Protein AF-0000000085156349 (afdb_homodimer)

Foldseek 3Di:
DCQLPPLPPLLVVCLVDPDPLSVLLLVQQLVVCLVPHLVPDDLVSSCVSSVHDSVVSCVSPVDSLSSLLSNVLNVLVVLLVQLVVQLVPAPANLSSQLSSQVSLVVCLVPVRSLVVCLVPPVVSCVSCLPSSVVVSLVVQLVSQLVSLCCRPPRDDDDPVRSVLSSVLSSVVSVVSSCCNNPVDDPQDPPDSVSSSVCCVPPSVCSNVDDD/DCQLPPLPPLLVVCLVDPDPLSVLLLVQQLVQCLVPHLVPDDLVSSCVSSVHDSVVSCVSPVDSLSSLLSNVLNVLVVLLVQLVVQLVPADANLSSQLSSQVSLVVCLVPVRSLVVCLPPPVVSCVSCLPRSVVVSLVVQLVSQLVVLCCRPPRDDDDPVRSVLSSVLSSVVSVVSSCCNNPVDDPQDPPDSVSSSVCCVPPSVCSNNDDD

InterPro domains:
  IPR001647 DNA-binding HTH domain, TetR-type [PF00440] (25-71)
  IPR001647 DNA-binding HTH domain, TetR-type [PS50977] (19-79)
  IPR009057 Homedomain-like superfamily [SSF46689] (20-82)
  IPR023772 DNA-binding HTH domain, TetR-type, conserved site [PS01081] (37-68)
  IPR040611 HTH-type transcriptional regulator AlkX, C-terminal, Actinobacteria [PF18556] (110-186)
  IPR050109 HTH-type, TetR-like transcriptional regulator [PTHR30055] (19-94)

Sequence (422 aa):
MRRLTEPDPVVLAQVDNPDEITARILAATLEQAELVGMRRTTMEDVARRSGVGRATLYRRFPTKAALVDAVVLAEARRYLEGDAQAWAQGATFEDRMVNSTVFSVTFMREHALLKKLLRTEPETILPSLTVDAGVILDYATEYTVGLLRRELYGTETTPAQERHLRTVAELHTRLTLSFIVTPHTSINLATIEDTRSYVRNYLMPMVVGPRMRRLTEPDPVVLAQVDNPDEITARILAATLEQAELVGMRRTTMEDVARRSGVGRATLYRRFPTKAALVDAVVLAEARRYLEGDAQAWAQGATFEDRMVNSTVFSVTFMREHALLKKLLRTEPETILPSLTVDAGVILDYATEYTVGLLRRELYGTETTPAQERHLRTVAELHTRLTLSFIVTPHTSINLATIEDTRSYVRNYLMPMVVGPR

Structure (mmCIF, N/CA/C/O backbone):
data_AF-0000000085156349-model_v1
#
loop_
_entity.id
_entity.type
_entity.pdbx_description
1 polymer 'HTH tetR-type domain-containing protein'
#
loop_
_atom_site.group_PDB
_atom_site.id
_atom_site.type_symbol
_atom_site.label_atom_id
_atom_site.label_alt_id
_atom_site.label_comp_id
_atom_site.label_asym_id
_atom_site.label_entity_id
_atom_site.label_seq_id
_atom_site.pdbx_PDB_ins_code
_atom_site.Cartn_x
_atom_site.Cartn_y
_atom_site.Cartn_z
_atom_site.occupancy
_atom_site.B_iso_or_equiv
_atom_site.auth_seq_id
_atom_site.auth_comp_id
_atom_site.auth_asym_id
_atom_site.auth_atom_id
_atom_site.pdbx_PDB_model_num
ATOM 1 N N . MET A 1 1 ? -17.594 -9.383 10.844 1 23.02 1 MET A N 1
ATOM 2 C CA . MET A 1 1 ? -17.125 -8.781 9.602 1 23.02 1 MET A CA 1
ATOM 3 C C . MET A 1 1 ? -15.68 -9.164 9.328 1 23.02 1 MET A C 1
ATOM 5 O O . MET A 1 1 ? -14.797 -8.922 10.164 1 23.02 1 MET A O 1
ATOM 9 N N . ARG A 1 2 ? -15.484 -10.148 8.484 1 27.91 2 ARG A N 1
ATOM 10 C CA . ARG A 1 2 ? -14.484 -11.211 8.516 1 27.91 2 ARG A CA 1
ATOM 11 C C . ARG A 1 2 ? -13.094 -10.672 8.219 1 27.91 2 ARG A C 1
ATOM 13 O O . ARG A 1 2 ? -12.883 -10.008 7.207 1 27.91 2 ARG A O 1
ATOM 20 N N . ARG A 1 3 ? -12.367 -10.148 9.062 1 33.97 3 ARG A N 1
ATOM 21 C CA . ARG A 1 3 ? -10.945 -9.859 9.227 1 33.97 3 ARG A CA 1
ATOM 22 C C . ARG A 1 3 ? -10.094 -10.781 8.352 1 33.97 3 ARG A C 1
ATOM 24 O O . ARG A 1 3 ? -10.445 -11.938 8.141 1 33.97 3 ARG A O 1
ATOM 31 N N . LEU A 1 4 ? -9.523 -10.359 7.312 1 40.25 4 LEU A N 1
ATOM 32 C CA . LEU A 1 4 ? -8.789 -11.453 6.695 1 40.25 4 LEU A CA 1
ATOM 33 C C . LEU A 1 4 ? -8.289 -12.43 7.754 1 40.25 4 LEU A C 1
ATOM 35 O O . LEU A 1 4 ? -7.434 -12.086 8.57 1 40.25 4 LEU A O 1
ATOM 39 N N . THR A 1 5 ? -8.969 -13.156 8.359 1 45.22 5 THR A N 1
ATOM 40 C CA . THR A 1 5 ? -8.656 -14.352 9.133 1 45.22 5 THR A CA 1
ATOM 41 C C . THR A 1 5 ? -7.469 -15.094 8.531 1 45.22 5 THR A C 1
ATOM 43 O O . THR A 1 5 ? -7.172 -14.938 7.344 1 45.22 5 THR A O 1
ATOM 46 N N . GLU A 1 6 ? -6.398 -15.414 9.328 1 55.97 6 GLU A N 1
ATOM 47 C CA . GLU A 1 6 ? -5.395 -16.391 8.93 1 55.97 6 GLU A CA 1
ATOM 48 C C . GLU A 1 6 ? -5.969 -17.406 7.938 1 55.97 6 GLU A C 1
ATOM 50 O O . GLU A 1 6 ? -6.992 -18.031 8.211 1 55.97 6 GLU A O 1
ATOM 55 N N . PRO A 1 7 ? -5.594 -16.906 6.613 1 59.62 7 PRO A N 1
ATOM 56 C CA . PRO A 1 7 ? -6.137 -17.969 5.754 1 59.62 7 PRO A CA 1
ATOM 57 C C . PRO A 1 7 ? -6.188 -19.328 6.445 1 59.62 7 PRO A C 1
ATOM 59 O O . PRO A 1 7 ? -5.332 -19.625 7.285 1 59.62 7 PRO A O 1
ATOM 62 N N . ASP A 1 8 ? -7.312 -19.781 6.367 1 67.12 8 ASP A N 1
ATOM 63 C CA . ASP A 1 8 ? -7.414 -21.156 6.867 1 67.12 8 ASP A CA 1
ATOM 64 C C . ASP A 1 8 ? -6.227 -22 6.41 1 67.12 8 ASP A C 1
ATOM 66 O O . ASP A 1 8 ? -5.875 -22 5.23 1 67.12 8 ASP A O 1
ATOM 70 N N . PRO A 1 9 ? -5.449 -22.391 7.367 1 72.5 9 PRO A N 1
ATOM 71 C CA . PRO A 1 9 ? -4.285 -23.203 7.004 1 72.5 9 PRO A CA 1
ATOM 72 C C . PRO A 1 9 ? -4.602 -24.266 5.941 1 72.5 9 PRO A C 1
ATOM 74 O O . PRO A 1 9 ? -3.74 -24.594 5.125 1 72.5 9 PRO A O 1
ATOM 77 N N . VAL A 1 10 ? -5.805 -24.734 5.977 1 70.62 10 VAL A N 1
ATOM 78 C CA . VAL A 1 10 ? -6.211 -25.75 4.996 1 70.62 10 VAL A CA 1
ATOM 79 C C . VAL A 1 10 ? -6.23 -25.125 3.602 1 70.62 10 VAL A C 1
ATOM 81 O O . VAL A 1 10 ? -5.738 -25.734 2.643 1 70.62 10 VAL A O 1
ATOM 84 N N . VAL A 1 11 ? -6.676 -23.906 3.521 1 74.25 11 VAL A N 1
ATOM 85 C CA . VAL A 1 11 ? -6.746 -23.188 2.248 1 74.25 11 VAL A CA 1
ATOM 86 C C . VAL A 1 11 ? -5.336 -22.906 1.743 1 74.25 11 VAL A C 1
ATOM 88 O O . VAL A 1 11 ? -5.043 -23.078 0.559 1 74.25 11 VAL A O 1
ATOM 91 N N . LEU A 1 12 ? -4.539 -22.578 2.674 1 76.69 12 LEU A N 1
ATOM 92 C CA . LEU A 1 12 ? -3.16 -22.266 2.309 1 76.69 12 LEU A CA 1
ATOM 93 C C . LEU A 1 12 ? -2.467 -23.5 1.723 1 76.69 12 LEU A C 1
ATOM 95 O O . LEU A 1 12 ? -1.73 -23.391 0.74 1 76.69 12 LEU A O 1
ATOM 99 N N . ALA A 1 13 ? -2.746 -24.609 2.303 1 77.5 13 ALA A N 1
ATOM 100 C CA . ALA A 1 13 ? -2.131 -25.844 1.829 1 77.5 13 ALA A CA 1
ATOM 101 C C . ALA A 1 13 ? -2.627 -26.203 0.432 1 77.5 13 ALA A C 1
ATOM 103 O O . ALA A 1 13 ? -1.862 -26.719 -0.395 1 77.5 13 ALA A O 1
ATOM 104 N N . GLN A 1 14 ? -3.889 -25.938 0.205 1 79.06 14 GLN A N 1
ATOM 105 C CA . GLN A 1 14 ? -4.5 -26.25 -1.082 1 79.06 14 GLN A CA 1
ATOM 106 C C . GLN A 1 14 ? -3.949 -25.344 -2.186 1 79.06 14 GLN A C 1
ATOM 108 O O . GLN A 1 14 ? -3.855 -25.766 -3.342 1 79.06 14 GLN A O 1
ATOM 113 N N . VAL A 1 15 ? -3.51 -24.172 -1.814 1 80.38 15 VAL A N 1
ATOM 114 C CA . VAL A 1 15 ? -3.047 -23.219 -2.807 1 80.38 15 VAL A CA 1
ATOM 115 C C . VAL A 1 15 ? -1.554 -23.406 -3.059 1 80.38 15 VAL A C 1
ATOM 117 O O . VAL A 1 15 ? -1.073 -23.188 -4.176 1 80.38 15 VAL A O 1
ATOM 120 N N . ASP A 1 16 ? -0.911 -23.812 -2.096 1 79 16 ASP A N 1
ATOM 121 C CA . ASP A 1 16 ? 0.53 -24.031 -2.207 1 79 16 ASP A CA 1
ATOM 122 C C . ASP A 1 16 ? 0.847 -25.172 -3.162 1 79 16 ASP A C 1
ATOM 124 O O . ASP A 1 16 ? 1.801 -25.094 -3.939 1 79 16 ASP A O 1
ATOM 128 N N . ASN A 1 17 ? 0.065 -26.188 -3.061 1 82.81 17 ASN A N 1
ATOM 129 C CA . ASN A 1 17 ? 0.193 -27.375 -3.914 1 82.81 17 ASN A CA 1
ATOM 130 C C . ASN A 1 17 ? -1.171 -27.906 -4.348 1 82.81 17 ASN A C 1
ATOM 132 O O . ASN A 1 17 ? -1.593 -28.969 -3.906 1 82.81 17 ASN A O 1
ATOM 136 N N . PRO A 1 18 ? -1.717 -27.141 -5.227 1 87.5 18 PRO A N 1
ATOM 137 C CA . PRO A 1 18 ? -3.084 -27.5 -5.594 1 87.5 18 PRO A CA 1
ATOM 138 C C . PRO A 1 18 ? -3.148 -28.812 -6.391 1 87.5 18 PRO A C 1
ATOM 140 O O . PRO A 1 18 ? -2.369 -29 -7.324 1 87.5 18 PRO A O 1
ATOM 143 N N . ASP A 1 19 ? -4.078 -29.703 -5.863 1 91.12 19 ASP A N 1
ATOM 144 C CA . ASP A 1 19 ? -4.375 -30.859 -6.711 1 91.12 19 ASP A CA 1
ATOM 145 C C . ASP A 1 19 ? -5.215 -30.438 -7.914 1 91.12 19 ASP A C 1
ATOM 147 O O . ASP A 1 19 ? -5.496 -29.266 -8.109 1 91.12 19 ASP A O 1
ATOM 151 N N . GLU A 1 20 ? -5.527 -31.391 -8.688 1 93.31 20 GLU A N 1
ATOM 152 C CA . GLU A 1 20 ? -6.223 -31.109 -9.945 1 93.31 20 GLU A CA 1
ATOM 153 C C . GLU A 1 20 ? -7.586 -30.469 -9.695 1 93.31 20 GLU A C 1
ATOM 155 O O . GLU A 1 20 ? -7.977 -29.531 -10.391 1 93.31 20 GLU A O 1
ATOM 160 N N . ILE A 1 21 ? -8.273 -30.906 -8.711 1 94.25 21 ILE A N 1
ATOM 161 C CA . ILE A 1 21 ? -9.609 -30.406 -8.398 1 94.25 21 ILE A CA 1
ATOM 162 C C . ILE A 1 21 ? -9.523 -28.969 -7.91 1 94.25 21 ILE A C 1
ATOM 164 O O . ILE A 1 21 ? -10.281 -28.109 -8.359 1 94.25 21 ILE A O 1
ATOM 168 N N . THR A 1 22 ? -8.633 -28.734 -7.012 1 94.56 22 THR A N 1
ATOM 169 C CA . THR A 1 22 ? -8.422 -27.391 -6.496 1 94.56 22 THR A CA 1
ATOM 170 C C . THR A 1 22 ? -8.062 -26.438 -7.629 1 94.56 22 THR A C 1
ATOM 172 O O . THR A 1 22 ? -8.594 -25.328 -7.707 1 94.56 22 THR A O 1
ATOM 175 N N . ALA A 1 23 ? -7.207 -26.906 -8.469 1 95.06 23 ALA A N 1
ATOM 176 C CA . ALA A 1 23 ? -6.793 -26.078 -9.594 1 95.06 23 ALA A CA 1
ATOM 177 C C . ALA A 1 23 ? -7.977 -25.734 -10.5 1 95.06 23 ALA A C 1
ATOM 179 O O . ALA A 1 23 ? -8.109 -24.609 -10.961 1 95.06 23 ALA A O 1
ATOM 180 N N . ARG A 1 24 ? -8.781 -26.672 -10.695 1 95.69 24 ARG A N 1
ATOM 181 C CA . ARG A 1 24 ? -9.961 -26.469 -11.531 1 95.69 24 ARG A CA 1
ATOM 182 C C . ARG A 1 24 ? -10.922 -25.469 -10.891 1 95.69 24 ARG A C 1
ATOM 184 O O . ARG A 1 24 ? -11.492 -24.625 -11.578 1 95.69 24 ARG A O 1
ATOM 191 N N . ILE A 1 25 ? -11.094 -25.625 -9.609 1 96.88 25 ILE A N 1
ATOM 192 C CA . ILE A 1 25 ? -11.984 -24.734 -8.883 1 96.88 25 ILE A CA 1
ATOM 193 C C . ILE A 1 25 ? -11.453 -23.297 -8.961 1 96.88 25 ILE A C 1
ATOM 195 O O . ILE A 1 25 ? -12.203 -22.375 -9.266 1 96.88 25 ILE A O 1
ATOM 199 N N . LEU A 1 26 ? -10.211 -23.172 -8.711 1 96.19 26 LEU A N 1
ATOM 200 C CA . LEU A 1 26 ? -9.602 -21.859 -8.727 1 96.19 26 LEU A CA 1
ATOM 201 C C . LEU A 1 26 ? -9.672 -21.234 -10.117 1 96.19 26 LEU A C 1
ATOM 203 O O . LEU A 1 26 ? -9.977 -20.047 -10.266 1 96.19 26 LEU A O 1
ATOM 207 N N . ALA A 1 27 ? -9.406 -22.047 -11.148 1 96.25 27 ALA A N 1
ATOM 208 C CA . ALA A 1 27 ? -9.477 -21.562 -12.523 1 96.25 27 ALA A CA 1
ATOM 209 C C . ALA A 1 27 ? -10.898 -21.156 -12.891 1 96.25 27 ALA A C 1
ATOM 211 O O . ALA A 1 27 ? -11.109 -20.094 -13.5 1 96.25 27 ALA A O 1
ATOM 212 N N . ALA A 1 28 ? -11.844 -21.938 -12.469 1 97.56 28 ALA A N 1
ATOM 213 C CA . ALA A 1 28 ? -13.25 -21.625 -12.727 1 97.56 28 ALA A CA 1
ATOM 214 C C . ALA A 1 28 ? -13.672 -20.344 -12.008 1 97.56 28 ALA A C 1
ATOM 216 O O . ALA A 1 28 ? -14.438 -19.547 -12.547 1 97.56 28 ALA A O 1
ATOM 217 N N . THR A 1 29 ? -13.227 -20.266 -10.789 1 96.88 29 THR A N 1
ATOM 218 C CA . THR A 1 29 ? -13.547 -19.062 -10.023 1 96.88 29 THR A CA 1
ATOM 219 C C . THR A 1 29 ? -12.984 -17.828 -10.703 1 96.88 29 THR A C 1
ATOM 221 O O . THR A 1 29 ? -13.68 -16.812 -10.828 1 96.88 29 THR A O 1
ATOM 224 N N . LEU A 1 30 ? -11.766 -17.922 -11.117 1 95.5 30 LEU A N 1
ATOM 225 C CA . LEU A 1 30 ? -11.109 -16.812 -11.797 1 95.5 30 LEU A CA 1
ATOM 226 C C . LEU A 1 30 ? -11.883 -16.406 -13.055 1 95.5 30 LEU A C 1
ATOM 228 O O . LEU A 1 30 ? -12.172 -15.227 -13.266 1 95.5 30 LEU A O 1
ATOM 232 N N . GLU A 1 31 ? -12.25 -17.359 -13.82 1 95.5 31 GLU A N 1
ATOM 233 C CA . GLU A 1 31 ? -12.984 -17.125 -15.062 1 95.5 31 GLU A CA 1
ATOM 234 C C . GLU A 1 31 ? -14.336 -16.484 -14.781 1 95.5 31 GLU A C 1
ATOM 236 O O . GLU A 1 31 ? -14.727 -15.523 -15.453 1 95.5 31 GLU A O 1
ATOM 241 N N . GLN A 1 32 ? -15.023 -17.031 -13.805 1 96.12 32 GLN A N 1
ATOM 242 C CA . GLN A 1 32 ? -16.328 -16.5 -13.438 1 96.12 32 GLN A CA 1
ATOM 243 C C . GLN A 1 32 ? -16.219 -15.07 -12.914 1 96.12 32 GLN A C 1
ATOM 245 O O . GLN A 1 32 ? -17.016 -14.211 -13.289 1 96.12 32 GLN A O 1
ATOM 250 N N . ALA A 1 33 ? -15.242 -14.852 -12.102 1 95.62 33 ALA A N 1
ATOM 251 C CA . ALA A 1 33 ? -15.047 -13.531 -11.5 1 95.62 33 ALA A CA 1
ATOM 252 C C . ALA A 1 33 ? -14.641 -12.508 -12.555 1 95.62 33 ALA A C 1
ATOM 254 O O . ALA A 1 33 ? -14.977 -11.328 -12.438 1 95.62 33 ALA A O 1
ATOM 255 N N . GLU A 1 34 ? -13.906 -12.93 -13.516 1 93.94 34 GLU A N 1
ATOM 256 C CA . GLU A 1 34 ? -13.539 -12.031 -14.602 1 93.94 34 GLU A CA 1
ATOM 257 C C . GLU A 1 34 ? -14.766 -11.578 -15.383 1 93.94 34 GLU A C 1
ATOM 259 O O . GLU A 1 34 ? -14.82 -10.438 -15.852 1 93.94 34 GLU A O 1
ATOM 264 N N . LEU A 1 35 ? -15.734 -12.43 -15.453 1 92.88 35 LEU A N 1
ATOM 265 C CA . LEU A 1 35 ? -16.938 -12.148 -16.219 1 92.88 35 LEU A CA 1
ATOM 266 C C . LEU A 1 35 ? -17.875 -11.234 -15.438 1 92.88 35 LEU A C 1
ATOM 268 O O . LEU A 1 35 ? -18.359 -10.227 -15.969 1 92.88 35 LEU A O 1
ATOM 272 N N . VAL A 1 36 ? -18.047 -11.562 -14.133 1 94.38 36 VAL A N 1
ATOM 273 C CA . VAL A 1 36 ? -19.156 -10.891 -13.461 1 94.38 36 VAL A CA 1
ATOM 274 C C . VAL A 1 36 ? -18.656 -10.227 -12.18 1 94.38 36 VAL A C 1
ATOM 276 O O . VAL A 1 36 ? -19.406 -9.508 -11.516 1 94.38 36 VAL A O 1
ATOM 279 N N . GLY A 1 37 ? -17.422 -10.391 -11.867 1 94.06 37 GLY A N 1
ATOM 280 C CA . GLY A 1 37 ? -16.906 -9.922 -10.586 1 94.06 37 GLY A CA 1
ATOM 281 C C . GLY A 1 37 ? -17 -10.969 -9.492 1 94.06 37 GLY A C 1
ATOM 282 O O . GLY A 1 37 ? -17.656 -12 -9.664 1 94.06 37 GLY A O 1
ATOM 283 N N . MET A 1 38 ? -16.312 -10.781 -8.414 1 94.19 38 MET A N 1
ATOM 284 C CA . MET A 1 38 ? -16.328 -11.727 -7.301 1 94.19 38 MET A CA 1
ATOM 285 C C . MET A 1 38 ? -17.625 -11.625 -6.516 1 94.19 38 MET A C 1
ATOM 287 O O . MET A 1 38 ? -18.156 -12.641 -6.051 1 94.19 38 MET A O 1
ATOM 291 N N . ARG A 1 39 ? -18.141 -10.461 -6.371 1 92.69 39 ARG A N 1
ATOM 292 C CA . ARG A 1 39 ? -19.359 -10.242 -5.598 1 92.69 39 ARG A CA 1
ATOM 293 C C . ARG A 1 39 ? -20.531 -11.039 -6.176 1 92.69 39 ARG A C 1
ATOM 295 O O . ARG A 1 39 ? -21.297 -11.656 -5.434 1 92.69 39 ARG A O 1
ATOM 302 N N . ARG A 1 40 ? -20.656 -11.078 -7.406 1 94.75 40 ARG A N 1
ATOM 303 C CA . ARG A 1 40 ? -21.781 -11.719 -8.078 1 94.75 40 ARG A CA 1
ATOM 304 C C . ARG A 1 40 ? -21.5 -13.195 -8.336 1 94.75 40 ARG A C 1
ATOM 306 O O . ARG A 1 40 ? -22.391 -13.945 -8.734 1 94.75 40 ARG A O 1
ATOM 313 N N . THR A 1 41 ? -20.297 -13.539 -8.195 1 96.31 41 THR A N 1
ATOM 314 C CA . THR A 1 41 ? -19.938 -14.945 -8.336 1 96.31 41 THR A CA 1
ATOM 315 C C . THR A 1 41 ? -20.453 -15.758 -7.152 1 96.31 41 THR A C 1
ATOM 317 O O . THR A 1 41 ? -20.188 -15.414 -5.996 1 96.31 41 THR A O 1
ATOM 320 N N . THR A 1 42 ? -21.234 -16.781 -7.43 1 96.06 42 THR A N 1
ATOM 321 C CA . THR A 1 42 ? -21.766 -17.641 -6.367 1 96.06 42 THR A CA 1
ATOM 322 C C . THR A 1 42 ? -21.016 -18.969 -6.328 1 96.06 42 THR A C 1
ATOM 324 O O . THR A 1 42 ? -20.359 -19.344 -7.305 1 96.06 42 THR A O 1
ATOM 327 N N . MET A 1 43 ? -21.188 -19.625 -5.18 1 96.88 43 MET A N 1
ATOM 328 C CA . MET A 1 43 ? -20.609 -20.969 -5.059 1 96.88 43 MET A CA 1
ATOM 329 C C . MET A 1 43 ? -21.219 -21.922 -6.078 1 96.88 43 MET A C 1
ATOM 331 O O . MET A 1 43 ? -20.531 -22.797 -6.605 1 96.88 43 MET A O 1
ATOM 335 N N . GLU A 1 44 ? -22.391 -21.656 -6.41 1 96.56 44 GLU A N 1
ATOM 336 C CA . GLU A 1 44 ? -23.078 -22.469 -7.406 1 96.56 44 GLU A CA 1
ATOM 337 C C . GLU A 1 44 ? -22.484 -22.25 -8.797 1 96.56 44 GLU A C 1
ATOM 339 O O . GLU A 1 44 ? -22.312 -23.203 -9.555 1 96.56 44 GLU A O 1
ATOM 344 N N . ASP A 1 45 ? -22.219 -21.031 -9.133 1 97.31 45 ASP A N 1
ATOM 345 C CA . ASP A 1 45 ? -21.578 -20.719 -10.406 1 97.31 45 ASP A CA 1
ATOM 346 C C . ASP A 1 45 ? -20.25 -21.453 -10.547 1 97.31 45 ASP A C 1
ATOM 348 O O . ASP A 1 45 ? -19.953 -22.016 -11.602 1 97.31 45 ASP A O 1
ATOM 352 N N . VAL A 1 46 ? -19.484 -21.422 -9.453 1 97.75 46 VAL A N 1
ATOM 353 C CA . VAL A 1 46 ? -18.156 -22.016 -9.453 1 97.75 46 VAL A CA 1
ATOM 354 C C . VAL A 1 46 ? -18.266 -23.531 -9.57 1 97.75 46 VAL A C 1
ATOM 356 O O . VAL A 1 46 ? -17.5 -24.156 -10.32 1 97.75 46 VAL A O 1
ATOM 359 N N . ALA A 1 47 ? -19.172 -24.094 -8.828 1 97.56 47 ALA A N 1
ATOM 360 C CA . ALA A 1 47 ? -19.391 -25.547 -8.914 1 97.56 47 ALA A CA 1
ATOM 361 C C . ALA A 1 47 ? -19.734 -25.953 -10.336 1 97.56 47 ALA A C 1
ATOM 363 O O . ALA A 1 47 ? -19.141 -26.891 -10.883 1 97.56 47 ALA A O 1
ATOM 364 N N . ARG A 1 48 ? -20.609 -25.25 -10.945 1 97.06 48 ARG A N 1
ATOM 365 C CA . ARG A 1 48 ? -21.062 -25.531 -12.305 1 97.06 48 ARG A CA 1
ATOM 366 C C . ARG A 1 48 ? -19.906 -25.391 -13.297 1 97.06 48 ARG A C 1
ATOM 368 O O . ARG A 1 48 ? -19.656 -26.297 -14.094 1 97.06 48 ARG A O 1
ATOM 375 N N . ARG A 1 49 ? -19.172 -24.422 -13.234 1 96.75 49 ARG A N 1
ATOM 376 C CA . ARG A 1 49 ? -18.125 -24.109 -14.195 1 96.75 49 ARG A CA 1
ATOM 377 C C . ARG A 1 49 ? -16.922 -25.047 -14.031 1 96.75 49 ARG A C 1
ATOM 379 O O . ARG A 1 49 ? -16.266 -25.391 -15 1 96.75 49 ARG A O 1
ATOM 386 N N . SER A 1 50 ? -16.703 -25.375 -12.781 1 97.25 50 SER A N 1
ATOM 387 C CA . SER A 1 50 ? -15.539 -26.219 -12.492 1 97.25 50 SER A CA 1
ATOM 388 C C . SER A 1 50 ? -15.867 -27.688 -12.734 1 97.25 50 SER A C 1
ATOM 390 O O . SER A 1 50 ? -14.961 -28.531 -12.781 1 97.25 50 SER A O 1
ATOM 392 N N . GLY A 1 51 ? -17.125 -27.969 -12.75 1 96.94 51 GLY A N 1
ATOM 393 C CA . GLY A 1 51 ? -17.547 -29.359 -12.914 1 96.94 51 GLY A CA 1
ATOM 394 C C . GLY A 1 51 ? -17.406 -30.172 -11.648 1 96.94 51 GLY A C 1
ATOM 395 O O . GLY A 1 51 ? -17.344 -31.406 -11.703 1 96.94 51 GLY A O 1
ATOM 396 N N . VAL A 1 52 ? -17.266 -29.484 -10.594 1 95.62 52 VAL A N 1
ATOM 397 C CA . VAL A 1 52 ? -17.125 -30.156 -9.305 1 95.62 52 VAL A CA 1
ATOM 398 C C . VAL A 1 52 ? -18.438 -30.078 -8.539 1 95.62 52 VAL A C 1
ATOM 400 O O . VAL A 1 52 ? -19.203 -29.109 -8.68 1 95.62 52 VAL A O 1
ATOM 403 N N . GLY A 1 53 ? -18.781 -31.125 -7.805 1 95.5 53 GLY A N 1
ATOM 404 C CA . GLY A 1 53 ? -19.984 -31.094 -6.984 1 95.5 53 GLY A CA 1
ATOM 405 C C . GLY A 1 53 ? -19.922 -30.062 -5.883 1 95.5 53 GLY A C 1
ATOM 406 O O . GLY A 1 53 ? -18.844 -29.688 -5.426 1 95.5 53 GLY A O 1
ATOM 407 N N . ARG A 1 54 ? -21.141 -29.641 -5.527 1 94.69 54 ARG A N 1
ATOM 408 C CA . ARG A 1 54 ? -21.266 -28.625 -4.477 1 94.69 54 ARG A CA 1
ATOM 409 C C . ARG A 1 54 ? -20.625 -29.109 -3.18 1 94.69 54 ARG A C 1
ATOM 411 O O . ARG A 1 54 ? -19.922 -28.344 -2.514 1 94.69 54 ARG A O 1
ATOM 418 N N . ALA A 1 55 ? -20.797 -30.281 -2.857 1 95.56 55 ALA A N 1
ATOM 419 C CA . ALA A 1 55 ? -20.266 -30.828 -1.614 1 95.56 55 ALA A CA 1
ATOM 420 C C . ALA A 1 55 ? -18.734 -30.766 -1.607 1 95.56 55 ALA A C 1
ATOM 422 O O . ALA A 1 55 ? -18.125 -30.406 -0.604 1 95.56 55 ALA A O 1
ATOM 423 N N . THR A 1 56 ? -18.188 -31.141 -2.695 1 94.56 56 THR A N 1
ATOM 424 C CA . THR A 1 56 ? -16.734 -31.125 -2.84 1 94.56 56 THR A CA 1
ATOM 425 C C . THR A 1 56 ? -16.203 -29.688 -2.748 1 94.56 56 THR A C 1
ATOM 427 O O . THR A 1 56 ? -15.195 -29.438 -2.07 1 94.56 56 THR A O 1
ATOM 430 N N . LEU A 1 57 ? -16.828 -28.75 -3.396 1 96.31 57 LEU A N 1
ATOM 431 C CA . LEU A 1 57 ? -16.422 -27.344 -3.371 1 96.31 57 LEU A CA 1
ATOM 432 C C . LEU A 1 57 ? -16.438 -26.812 -1.944 1 96.31 57 LEU A C 1
ATOM 434 O O . LEU A 1 57 ? -15.453 -26.203 -1.5 1 96.31 57 LEU A O 1
ATOM 438 N N . TYR A 1 58 ? -17.469 -27.156 -1.174 1 94.94 58 TYR A N 1
ATOM 439 C CA . TYR A 1 58 ? -17.625 -26.609 0.172 1 94.94 58 TYR A CA 1
ATOM 440 C C . TYR A 1 58 ? -16.672 -27.297 1.146 1 94.94 58 TYR A C 1
ATOM 442 O O . TYR A 1 58 ? -16.281 -26.703 2.156 1 94.94 58 TYR A O 1
ATOM 450 N N . ARG A 1 59 ? -16.359 -28.5 0.805 1 92.56 59 ARG A N 1
ATOM 451 C CA . ARG A 1 59 ? -15.359 -29.188 1.622 1 92.56 59 ARG A CA 1
ATOM 452 C C . ARG A 1 59 ? -14 -28.5 1.507 1 92.56 59 ARG A C 1
ATOM 454 O O . ARG A 1 59 ? -13.281 -28.375 2.5 1 92.56 59 ARG A O 1
ATOM 461 N N . ARG A 1 60 ? -13.664 -28.062 0.35 1 92 60 ARG A N 1
ATOM 462 C CA . ARG A 1 60 ? -12.367 -27.438 0.105 1 92 60 ARG A CA 1
ATOM 463 C C . ARG A 1 60 ? -12.391 -25.969 0.477 1 92 60 ARG A C 1
ATOM 465 O O . ARG A 1 60 ? -11.422 -25.438 1.039 1 92 60 ARG A O 1
ATOM 472 N N . PHE A 1 61 ? -13.5 -25.344 0.097 1 93.69 61 PHE A N 1
ATOM 473 C CA . PHE A 1 61 ? -13.695 -23.922 0.378 1 93.69 61 PHE A CA 1
ATOM 474 C C . PHE A 1 61 ? -15.039 -23.688 1.048 1 93.69 61 PHE A C 1
ATOM 476 O O . PHE A 1 61 ? -16.031 -23.359 0.379 1 93.69 61 PHE A O 1
ATOM 483 N N . PRO A 1 62 ? -15.023 -23.703 2.371 1 92.06 62 PRO A N 1
ATOM 484 C CA . PRO A 1 62 ? -16.281 -23.734 3.123 1 92.06 62 PRO A CA 1
ATOM 485 C C . PRO A 1 62 ? -17.094 -22.453 2.99 1 92.06 62 PRO A C 1
ATOM 487 O O . PRO A 1 62 ? -18.297 -22.453 3.215 1 92.06 62 PRO A O 1
ATOM 490 N N . THR A 1 63 ? -16.406 -21.375 2.66 1 90.5 63 THR A N 1
ATOM 491 C CA . THR A 1 63 ? -17.094 -20.094 2.514 1 90.5 63 THR A CA 1
ATOM 492 C C . THR A 1 63 ? -16.625 -19.359 1.26 1 90.5 63 THR A C 1
ATOM 494 O O . THR A 1 63 ? -15.555 -19.656 0.731 1 90.5 63 THR A O 1
ATOM 497 N N . LYS A 1 64 ? -17.406 -18.438 0.851 1 89.88 64 LYS A N 1
ATOM 498 C CA . LYS A 1 64 ? -17.016 -17.578 -0.265 1 89.88 64 LYS A CA 1
ATOM 499 C C . LYS A 1 64 ? -15.727 -16.812 0.054 1 89.88 64 LYS A C 1
ATOM 501 O O . LYS A 1 64 ? -14.867 -16.641 -0.815 1 89.88 64 LYS A O 1
ATOM 506 N N . ALA A 1 65 ? -15.664 -16.391 1.263 1 85.75 65 ALA A N 1
ATOM 507 C CA . ALA A 1 65 ? -14.477 -15.656 1.691 1 85.75 65 ALA A CA 1
ATOM 508 C C . ALA A 1 65 ? -13.219 -16.516 1.56 1 85.75 65 ALA A C 1
ATOM 510 O O . ALA A 1 65 ? -12.18 -16.031 1.109 1 85.75 65 ALA A O 1
ATOM 511 N N . ALA A 1 66 ? -13.312 -17.688 1.913 1 88.19 66 ALA A N 1
ATOM 512 C CA . ALA A 1 66 ? -12.195 -18.609 1.785 1 88.19 66 ALA A CA 1
ATOM 513 C C . ALA A 1 66 ? -11.805 -18.812 0.322 1 88.19 66 ALA A C 1
ATOM 515 O O . ALA A 1 66 ? -10.617 -18.906 -0.004 1 88.19 66 ALA A O 1
ATOM 516 N N . LEU A 1 67 ? -12.828 -18.875 -0.455 1 91.44 67 LEU A N 1
ATOM 517 C CA . LEU A 1 67 ? -12.586 -19.031 -1.886 1 91.44 67 LEU A CA 1
ATOM 518 C C . LEU A 1 67 ? -11.898 -17.797 -2.455 1 91.44 67 LEU A C 1
ATOM 520 O O . LEU A 1 67 ? -10.961 -17.906 -3.242 1 91.44 67 LEU A O 1
ATOM 524 N N . VAL A 1 68 ? -12.312 -16.656 -2.086 1 88.44 68 VAL A N 1
ATOM 525 C CA . VAL A 1 68 ? -11.711 -15.398 -2.533 1 88.44 68 VAL A CA 1
ATOM 526 C C . VAL A 1 68 ? -10.242 -15.352 -2.115 1 88.44 68 VAL A C 1
ATOM 528 O O . VAL A 1 68 ? -9.367 -15.062 -2.932 1 88.44 68 VAL A O 1
ATOM 531 N N . ASP A 1 69 ? -10.016 -15.664 -0.897 1 86.75 69 ASP A N 1
ATOM 532 C CA . ASP A 1 69 ? -8.648 -15.68 -0.39 1 86.75 69 ASP A CA 1
ATOM 533 C C . ASP A 1 69 ? -7.777 -16.656 -1.182 1 86.75 69 ASP A C 1
ATOM 535 O O . ASP A 1 69 ? -6.625 -16.344 -1.493 1 86.75 69 ASP A O 1
ATOM 539 N N . ALA A 1 70 ? -8.352 -17.734 -1.477 1 90.44 70 ALA A N 1
ATOM 540 C CA . ALA A 1 70 ? -7.613 -18.75 -2.217 1 90.44 70 ALA A CA 1
ATOM 541 C C . ALA A 1 70 ? -7.262 -18.266 -3.619 1 90.44 70 ALA A C 1
ATOM 543 O O . ALA A 1 70 ? -6.156 -18.516 -4.109 1 90.44 70 ALA A O 1
ATOM 544 N N . VAL A 1 71 ? -8.172 -17.641 -4.254 1 92.25 71 VAL A N 1
ATOM 545 C CA . VAL A 1 71 ? -7.922 -17.109 -5.59 1 92.25 71 VAL A CA 1
ATOM 546 C C . VAL A 1 71 ? -6.82 -16.062 -5.531 1 92.25 71 VAL A C 1
ATOM 548 O O . VAL A 1 71 ? -5.918 -16.047 -6.371 1 92.25 71 VAL A O 1
ATOM 551 N N . VAL A 1 72 ? -6.891 -15.219 -4.562 1 90.75 72 VAL A N 1
ATOM 552 C CA . VAL A 1 72 ? -5.887 -14.172 -4.395 1 90.75 72 VAL A CA 1
ATOM 553 C C . VAL A 1 72 ? -4.512 -14.805 -4.184 1 90.75 72 VAL A C 1
ATOM 555 O O . VAL A 1 72 ? -3.535 -14.414 -4.824 1 90.75 72 VAL A O 1
ATOM 558 N N . LEU A 1 73 ? -4.449 -15.781 -3.334 1 89.88 73 LEU A N 1
ATOM 559 C CA . LEU A 1 73 ? -3.189 -16.453 -3.047 1 89.88 73 LEU A CA 1
ATOM 560 C C . LEU A 1 73 ? -2.662 -17.172 -4.281 1 89.88 73 LEU A C 1
ATOM 562 O O . LEU A 1 73 ? -1.46 -17.156 -4.555 1 89.88 73 LEU A O 1
ATOM 566 N N . ALA A 1 74 ? -3.553 -17.797 -4.957 1 91.88 74 ALA A N 1
ATOM 567 C CA . ALA A 1 74 ? -3.154 -18.5 -6.176 1 91.88 74 ALA A CA 1
ATOM 568 C C . ALA A 1 74 ? -2.598 -17.531 -7.211 1 91.88 74 ALA A C 1
ATOM 570 O O . ALA A 1 74 ? -1.601 -17.828 -7.875 1 91.88 74 ALA A O 1
ATOM 571 N N . GLU A 1 75 ? -3.248 -16.406 -7.348 1 92.31 75 GLU A N 1
ATOM 572 C CA . GLU A 1 75 ? -2.777 -15.398 -8.297 1 92.31 75 GLU A CA 1
ATOM 573 C C . GLU A 1 75 ? -1.452 -14.789 -7.84 1 92.31 75 GLU A C 1
ATOM 575 O O . GLU A 1 75 ? -0.595 -14.469 -8.664 1 92.31 75 GLU A O 1
ATOM 580 N N . ALA A 1 76 ? -1.272 -14.602 -6.566 1 91.88 76 ALA A N 1
ATOM 581 C CA . ALA A 1 76 ? 0.007 -14.148 -6.031 1 91.88 76 ALA A CA 1
ATOM 582 C C . ALA A 1 76 ? 1.125 -15.125 -6.363 1 91.88 76 ALA A C 1
ATOM 584 O O . ALA A 1 76 ? 2.221 -14.719 -6.762 1 91.88 76 ALA A O 1
ATOM 585 N N . ARG A 1 77 ? 0.835 -16.375 -6.234 1 91.06 77 ARG A N 1
ATOM 586 C CA . ARG A 1 77 ? 1.814 -17.406 -6.57 1 91.06 77 ARG A CA 1
ATOM 587 C C . ARG A 1 77 ? 2.16 -17.359 -8.055 1 91.06 77 ARG A C 1
ATOM 589 O O . ARG A 1 77 ? 3.332 -17.438 -8.43 1 91.06 77 ARG A O 1
ATOM 596 N N . ARG A 1 78 ? 1.145 -17.297 -8.805 1 92 78 ARG A N 1
ATOM 597 C CA . ARG A 1 78 ? 1.361 -17.203 -10.242 1 92 78 ARG A CA 1
ATOM 598 C C . ARG A 1 78 ? 2.232 -15.992 -10.586 1 92 78 ARG A C 1
ATOM 600 O O . ARG A 1 78 ? 3.127 -16.094 -11.43 1 92 78 ARG A O 1
ATOM 607 N N . TYR A 1 79 ? 1.982 -14.883 -10 1 94.75 79 TYR A N 1
ATOM 608 C CA . TYR A 1 79 ? 2.785 -13.68 -10.18 1 94.75 79 TYR A CA 1
ATOM 609 C C . TYR A 1 79 ? 4.242 -13.938 -9.828 1 94.75 79 TYR A C 1
ATOM 611 O O . TYR A 1 79 ? 5.148 -13.602 -10.594 1 94.75 79 TYR A O 1
ATOM 619 N N . LEU A 1 80 ? 4.469 -14.531 -8.664 1 94.25 80 LEU A N 1
ATOM 620 C CA . LEU A 1 80 ? 5.828 -14.75 -8.188 1 94.25 80 LEU A CA 1
ATOM 621 C C . LEU A 1 80 ? 6.574 -15.727 -9.102 1 94.25 80 LEU A C 1
ATOM 623 O O . LEU A 1 80 ? 7.766 -15.547 -9.359 1 94.25 80 LEU A O 1
ATOM 627 N N . GLU A 1 81 ? 5.895 -16.719 -9.578 1 93.5 81 GLU A N 1
ATOM 628 C CA . GLU A 1 81 ? 6.5 -17.672 -10.508 1 93.5 81 GLU A CA 1
ATOM 629 C C . GLU A 1 81 ? 6.891 -17 -11.812 1 93.5 81 GLU A C 1
ATOM 631 O O . GLU A 1 81 ? 7.973 -17.234 -12.352 1 93.5 81 GLU A O 1
ATOM 636 N N . GLY A 1 82 ? 6.012 -16.172 -12.336 1 95.38 82 GLY A N 1
ATOM 637 C CA . GLY A 1 82 ? 6.336 -15.398 -13.523 1 95.38 82 GLY A CA 1
ATOM 638 C C . GLY A 1 82 ? 7.496 -14.445 -13.32 1 95.38 82 GLY A C 1
ATOM 639 O O . GLY A 1 82 ? 8.344 -14.289 -14.211 1 95.38 82 GLY A O 1
ATOM 640 N N . ASP A 1 83 ? 7.469 -13.82 -12.18 1 96.06 83 ASP A N 1
ATOM 641 C CA . ASP A 1 83 ? 8.547 -12.906 -11.844 1 96.06 83 ASP A CA 1
ATOM 642 C C . ASP A 1 83 ? 9.891 -13.633 -11.789 1 96.06 83 ASP A C 1
ATOM 644 O O . ASP A 1 83 ? 10.906 -13.117 -12.266 1 96.06 83 ASP A O 1
ATOM 648 N N . ALA A 1 84 ? 9.859 -14.82 -11.211 1 94.69 84 ALA A N 1
ATOM 649 C CA . ALA A 1 84 ? 11.078 -15.633 -11.133 1 94.69 84 ALA A CA 1
ATOM 650 C C . ALA A 1 84 ? 11.578 -15.992 -12.531 1 94.69 84 ALA A C 1
ATOM 652 O O . ALA A 1 84 ? 12.789 -15.992 -12.773 1 94.69 84 ALA A O 1
ATOM 653 N N . GLN A 1 85 ? 10.703 -16.297 -13.398 1 96.56 85 GLN A N 1
ATOM 654 C CA . GLN A 1 85 ? 11.078 -16.625 -14.773 1 96.56 85 GLN A CA 1
ATOM 655 C C . GLN A 1 85 ? 11.703 -15.422 -15.469 1 96.56 85 GLN A C 1
ATOM 657 O O . GLN A 1 85 ? 12.703 -15.555 -16.172 1 96.56 85 GLN A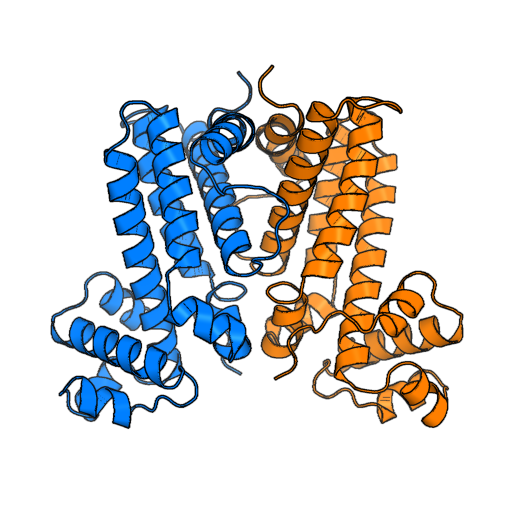 O 1
ATOM 662 N N . ALA A 1 86 ? 11.094 -14.281 -15.25 1 96.94 86 ALA A N 1
ATOM 663 C CA . ALA A 1 86 ? 11.641 -13.055 -15.82 1 96.94 86 ALA A CA 1
ATOM 664 C C . ALA A 1 86 ? 13.031 -12.758 -15.266 1 96.94 86 ALA A C 1
ATOM 666 O O . ALA A 1 86 ? 13.945 -12.406 -16.016 1 96.94 86 ALA A O 1
ATOM 667 N N . TRP A 1 87 ? 13.172 -12.938 -14.016 1 96.12 87 TRP A N 1
ATOM 668 C CA . TRP A 1 87 ? 14.438 -12.742 -13.305 1 96.12 87 TRP A CA 1
ATOM 669 C C . TRP A 1 87 ? 15.531 -13.617 -13.898 1 96.12 87 TRP A C 1
ATOM 671 O O . TRP A 1 87 ? 16.641 -13.148 -14.156 1 96.12 87 TRP A O 1
ATOM 681 N N . ALA A 1 88 ? 15.227 -14.828 -14.195 1 95.31 88 ALA A N 1
ATOM 682 C CA . ALA A 1 88 ? 16.188 -15.828 -14.641 1 95.31 88 ALA A CA 1
ATOM 683 C C . ALA A 1 88 ? 16.719 -15.5 -16.031 1 95.31 88 ALA A C 1
ATOM 685 O O . ALA A 1 88 ? 17.766 -16 -16.438 1 95.31 88 ALA A O 1
ATOM 686 N N . GLN A 1 89 ? 16.094 -14.688 -16.734 1 96.31 89 GLN A N 1
ATOM 687 C CA . GLN A 1 89 ? 16.484 -14.344 -18.094 1 96.31 89 GLN A CA 1
ATOM 688 C C . GLN A 1 89 ? 17.547 -13.25 -18.109 1 96.31 89 GLN A C 1
ATOM 690 O O . GLN A 1 89 ? 18.141 -12.969 -19.141 1 96.31 89 GLN A O 1
ATOM 695 N N . GLY A 1 90 ? 17.766 -12.688 -17 1 96.62 90 GLY A N 1
ATOM 696 C CA . GLY A 1 90 ? 18.734 -11.602 -16.938 1 96.62 90 GLY A CA 1
ATOM 697 C C . GLY A 1 90 ? 20.172 -12.094 -16.891 1 96.62 90 GLY A C 1
ATOM 698 O O . GLY A 1 90 ? 20.469 -13.102 -16.25 1 96.62 90 GLY A O 1
ATOM 699 N N . ALA A 1 91 ? 21.047 -11.328 -17.547 1 96.5 91 ALA A N 1
ATOM 700 C CA . ALA A 1 91 ? 22.469 -11.688 -17.578 1 96.5 91 ALA A CA 1
ATOM 701 C C . ALA A 1 91 ? 23.219 -11.109 -16.375 1 96.5 91 ALA A C 1
ATOM 703 O O . ALA A 1 91 ? 24.188 -11.695 -15.906 1 96.5 91 ALA A O 1
ATOM 704 N N . THR A 1 92 ? 22.875 -9.922 -16 1 96 92 THR A N 1
ATOM 705 C CA . THR A 1 92 ? 23.453 -9.242 -14.852 1 96 92 THR A CA 1
ATOM 706 C C . THR A 1 92 ? 22.406 -9.031 -13.758 1 96 92 THR A C 1
ATOM 708 O O . THR A 1 92 ? 21.219 -9.211 -13.992 1 96 92 THR A O 1
ATOM 711 N N . PHE A 1 93 ? 22.938 -8.703 -12.617 1 94.94 93 PHE A N 1
ATOM 712 C CA . PHE A 1 93 ? 22.031 -8.406 -11.516 1 94.94 93 PHE A CA 1
ATOM 713 C C . PHE A 1 93 ? 21.062 -7.281 -11.891 1 94.94 93 PHE A C 1
ATOM 715 O O . PHE A 1 93 ? 19.859 -7.383 -11.648 1 94.94 93 PHE A O 1
ATOM 722 N N . GLU A 1 94 ? 21.641 -6.238 -12.461 1 95.5 94 GLU A N 1
ATOM 723 C CA . GLU A 1 94 ? 20.797 -5.133 -12.906 1 95.5 94 GLU A CA 1
ATOM 724 C C . GLU A 1 94 ? 19.75 -5.609 -13.906 1 95.5 94 GLU A C 1
ATOM 726 O O . GLU A 1 94 ? 18.578 -5.258 -13.797 1 95.5 94 GLU A O 1
ATOM 731 N N . ASP A 1 95 ? 20.141 -6.457 -14.875 1 97.12 95 ASP A N 1
ATOM 732 C CA . ASP A 1 95 ? 19.219 -6.992 -15.867 1 97.12 95 ASP A CA 1
ATOM 733 C C . ASP A 1 95 ? 18.094 -7.785 -15.203 1 97.12 95 ASP A C 1
ATOM 735 O O . ASP A 1 95 ? 16.938 -7.695 -15.609 1 97.12 95 ASP A O 1
ATOM 739 N N . ARG A 1 96 ? 18.438 -8.539 -14.273 1 96.94 96 ARG A N 1
ATOM 740 C CA . ARG A 1 96 ? 17.453 -9.367 -13.57 1 96.94 96 ARG A CA 1
ATOM 741 C C . ARG A 1 96 ? 16.438 -8.508 -12.836 1 96.94 96 ARG A C 1
ATOM 743 O O . ARG A 1 96 ? 15.227 -8.766 -12.906 1 96.94 96 ARG A O 1
ATOM 750 N N . MET A 1 97 ? 16.906 -7.484 -12.172 1 96.06 97 MET A N 1
ATOM 751 C CA . MET A 1 97 ? 16 -6.578 -11.469 1 96.06 97 MET A CA 1
ATOM 752 C C . MET A 1 97 ? 15.133 -5.809 -12.453 1 96.06 97 MET A C 1
ATOM 754 O O . MET A 1 97 ? 13.953 -5.551 -12.18 1 96.06 97 MET A O 1
ATOM 758 N N . VAL A 1 98 ? 15.711 -5.422 -13.531 1 97.38 98 VAL A N 1
ATOM 759 C CA . VAL A 1 98 ? 14.945 -4.738 -14.57 1 97.38 98 VAL A CA 1
ATOM 760 C C . VAL A 1 98 ? 13.859 -5.672 -15.109 1 97.38 98 VAL A C 1
ATOM 762 O O . VAL A 1 98 ? 12.695 -5.281 -15.227 1 97.38 98 VAL A O 1
ATOM 765 N N . ASN A 1 99 ? 14.25 -6.902 -15.43 1 97.38 99 ASN A N 1
ATOM 766 C CA . ASN A 1 99 ? 13.289 -7.879 -15.914 1 97.38 99 ASN A CA 1
ATOM 767 C C . ASN A 1 99 ? 12.141 -8.086 -14.922 1 97.38 99 ASN A C 1
ATOM 769 O O . ASN A 1 99 ? 10.977 -8.148 -15.312 1 97.38 99 ASN A O 1
ATOM 773 N N . SER A 1 100 ? 12.531 -8.219 -13.711 1 96.69 100 SER A N 1
ATOM 774 C CA . SER A 1 100 ? 11.531 -8.375 -12.656 1 96.69 100 SER A CA 1
ATOM 775 C C . SER A 1 100 ? 10.586 -7.18 -12.609 1 96.69 100 SER A C 1
ATOM 777 O O . SER A 1 100 ? 9.367 -7.348 -12.523 1 96.69 100 SER A O 1
ATOM 779 N N . THR A 1 101 ? 11.109 -5.949 -12.672 1 96.75 101 THR A N 1
ATOM 780 C CA . THR A 1 101 ? 10.305 -4.73 -12.625 1 96.75 101 THR A CA 1
ATOM 781 C C . THR A 1 101 ? 9.391 -4.637 -13.844 1 96.75 101 THR A C 1
ATOM 783 O O . THR A 1 101 ? 8.203 -4.332 -13.711 1 96.75 101 THR A O 1
ATOM 786 N N . VAL A 1 102 ? 9.898 -4.926 -14.961 1 96.44 102 VAL A N 1
ATOM 787 C CA . VAL A 1 102 ? 9.109 -4.91 -16.188 1 96.44 102 VAL A CA 1
ATOM 788 C C . VAL A 1 102 ? 7.973 -5.922 -16.078 1 96.44 102 VAL A C 1
ATOM 790 O O . VAL A 1 102 ? 6.832 -5.621 -16.438 1 96.44 102 VAL A O 1
ATOM 793 N N . PHE A 1 103 ? 8.305 -7.074 -15.648 1 96.19 103 PHE A N 1
ATOM 794 C CA . PHE A 1 103 ? 7.285 -8.094 -15.477 1 96.19 103 PHE A CA 1
ATOM 795 C C . PHE A 1 103 ? 6.176 -7.605 -14.555 1 96.19 103 PHE A C 1
ATOM 797 O O . PHE A 1 103 ? 4.992 -7.773 -14.852 1 96.19 103 PHE A O 1
ATOM 804 N N . SER A 1 104 ? 6.547 -7 -13.398 1 94.38 104 SER A N 1
ATOM 805 C CA . SER A 1 104 ? 5.582 -6.492 -12.43 1 94.38 104 SER A CA 1
ATOM 806 C C . SER A 1 104 ? 4.664 -5.445 -13.055 1 94.38 104 SER A C 1
ATOM 808 O O . SER A 1 104 ? 3.445 -5.492 -12.875 1 94.38 104 SER A O 1
ATOM 810 N N . VAL A 1 105 ? 5.242 -4.512 -13.773 1 92.44 105 VAL A N 1
ATOM 811 C CA . VAL A 1 105 ? 4.484 -3.443 -14.422 1 92.44 105 VAL A CA 1
ATOM 812 C C . VAL A 1 105 ? 3.518 -4.039 -15.438 1 92.44 105 VAL A C 1
ATOM 814 O O . VAL A 1 105 ? 2.346 -3.658 -15.492 1 92.44 105 VAL A O 1
ATOM 817 N N . THR A 1 106 ? 3.982 -4.965 -16.203 1 91.38 106 THR A N 1
ATOM 818 C CA . THR A 1 106 ? 3.166 -5.617 -17.219 1 91.38 106 THR A CA 1
ATOM 819 C C . THR A 1 106 ? 2.039 -6.422 -16.562 1 91.38 106 THR A C 1
ATOM 821 O O . THR A 1 106 ? 0.897 -6.383 -17.031 1 91.38 106 THR A O 1
ATOM 824 N N . PHE A 1 107 ? 2.4 -7.137 -15.555 1 90.56 107 PHE A N 1
ATOM 825 C CA . PHE A 1 107 ? 1.41 -7.934 -14.844 1 90.56 107 PHE A CA 1
ATOM 826 C C . PHE A 1 107 ? 0.268 -7.059 -14.344 1 90.56 107 PHE A C 1
ATOM 828 O O . PHE A 1 107 ? -0.904 -7.375 -14.555 1 90.56 107 PHE A O 1
ATOM 835 N N . MET A 1 108 ? 0.585 -5.961 -13.648 1 86.69 108 MET A N 1
ATOM 836 C CA . MET A 1 108 ? -0.405 -5.031 -13.117 1 86.69 108 MET A CA 1
ATOM 837 C C . MET A 1 108 ? -1.258 -4.441 -14.234 1 86.69 108 MET A C 1
ATOM 839 O O . MET A 1 108 ? -2.467 -4.273 -14.078 1 86.69 108 MET A O 1
ATOM 843 N N . ARG A 1 109 ? -0.702 -4.188 -15.359 1 85.56 109 ARG A N 1
ATOM 844 C CA . ARG A 1 109 ? -1.39 -3.562 -16.484 1 85.56 109 ARG A CA 1
ATOM 845 C C . ARG A 1 109 ? -2.309 -4.555 -17.188 1 85.56 109 ARG A C 1
ATOM 847 O O . ARG A 1 109 ? -3.373 -4.18 -17.688 1 85.56 109 ARG A O 1
ATOM 854 N N . GLU A 1 110 ? -1.994 -5.797 -17.109 1 90.06 110 GLU A N 1
ATOM 855 C CA . GLU A 1 110 ? -2.68 -6.754 -17.984 1 90.06 110 GLU A CA 1
ATOM 856 C C . GLU A 1 110 ? -3.574 -7.688 -17.172 1 90.06 110 GLU A C 1
ATOM 858 O O . GLU A 1 110 ? -4.371 -8.438 -17.734 1 90.06 110 GLU A O 1
ATOM 863 N N . HIS A 1 111 ? -3.455 -7.684 -15.938 1 91.31 111 HIS A N 1
ATOM 864 C CA . HIS A 1 111 ? -4.238 -8.617 -15.125 1 91.31 111 HIS A CA 1
ATOM 865 C C . HIS A 1 111 ? -5.699 -8.18 -15.055 1 91.31 111 HIS A C 1
ATOM 867 O O . HIS A 1 111 ? -6.07 -7.387 -14.188 1 91.31 111 HIS A O 1
ATOM 873 N N . ALA A 1 112 ? -6.527 -8.844 -15.758 1 90.56 112 ALA A N 1
ATOM 874 C CA . ALA A 1 112 ? -7.906 -8.422 -16 1 90.56 112 ALA A CA 1
ATOM 875 C C . ALA A 1 112 ? -8.719 -8.445 -14.711 1 90.56 112 ALA A C 1
ATOM 877 O O . ALA A 1 112 ? -9.445 -7.488 -14.414 1 90.56 112 ALA A O 1
ATOM 878 N N . LEU A 1 113 ? -8.656 -9.523 -13.961 1 91.25 113 LEU A N 1
ATOM 879 C CA . LEU A 1 113 ? -9.469 -9.633 -12.758 1 91.25 113 LEU A CA 1
ATOM 880 C C . LEU A 1 113 ? -9.062 -8.578 -11.734 1 91.25 113 LEU A C 1
ATOM 882 O O . LEU A 1 113 ? -9.93 -7.922 -11.141 1 91.25 113 LEU A O 1
ATOM 886 N N . LEU A 1 114 ? -7.766 -8.469 -11.531 1 91.62 114 LEU A N 1
ATOM 887 C CA . LEU A 1 114 ? -7.273 -7.469 -10.586 1 91.62 114 LEU A CA 1
ATOM 888 C C . LEU A 1 114 ? -7.777 -6.078 -10.945 1 91.62 114 LEU A C 1
ATOM 890 O O . LEU A 1 114 ? -8.305 -5.363 -10.094 1 91.62 114 LEU A O 1
ATOM 894 N N . LYS A 1 115 ? -7.645 -5.723 -12.188 1 92 115 LYS A N 1
ATOM 895 C CA . LYS A 1 115 ? -8.109 -4.426 -12.672 1 92 115 LYS A CA 1
ATOM 896 C C . LYS A 1 115 ? -9.617 -4.27 -12.445 1 92 115 LYS A C 1
ATOM 898 O O . LYS A 1 115 ? -10.07 -3.219 -11.992 1 92 115 LYS A O 1
ATOM 903 N N . LYS A 1 116 ? -10.297 -5.273 -12.781 1 92.5 116 LYS A N 1
ATOM 904 C CA . LYS A 1 116 ? -11.75 -5.246 -12.617 1 92.5 116 LYS A CA 1
ATOM 905 C C . LYS A 1 116 ? -12.133 -5.066 -11.148 1 92.5 116 LYS A C 1
ATOM 907 O O . LYS A 1 116 ? -12.953 -4.211 -10.812 1 92.5 116 LYS A O 1
ATOM 912 N N . LEU A 1 117 ? -11.547 -5.848 -10.281 1 91.94 117 LEU A N 1
ATOM 913 C CA . LEU A 1 117 ? -11.906 -5.812 -8.867 1 91.94 117 LEU A CA 1
ATOM 914 C C . LEU A 1 117 ? -11.516 -4.477 -8.242 1 91.94 117 LEU A C 1
ATOM 916 O O . LEU A 1 117 ? -12.266 -3.928 -7.43 1 91.94 117 LEU A O 1
ATOM 920 N N . LEU A 1 118 ? -10.398 -3.934 -8.586 1 91.56 118 LEU A N 1
ATOM 921 C CA . LEU A 1 118 ? -9.984 -2.641 -8.055 1 91.56 118 LEU A CA 1
ATOM 922 C C . LEU A 1 118 ? -10.922 -1.532 -8.508 1 91.56 118 LEU A C 1
ATOM 924 O O . LEU A 1 118 ? -11.164 -0.57 -7.777 1 91.56 118 LEU A O 1
ATOM 928 N N . ARG A 1 119 ? -11.445 -1.71 -9.68 1 91.56 119 ARG A N 1
ATOM 929 C CA . ARG A 1 119 ? -12.305 -0.678 -10.25 1 91.56 119 ARG A CA 1
ATOM 930 C C . ARG A 1 119 ? -13.727 -0.79 -9.719 1 91.56 119 ARG A C 1
ATOM 932 O O . ARG A 1 119 ? -14.352 0.219 -9.383 1 91.56 119 ARG A O 1
ATOM 939 N N . THR A 1 120 ? -14.266 -2.016 -9.586 1 92.44 120 THR A N 1
ATOM 940 C CA . THR A 1 120 ? -15.703 -2.166 -9.406 1 92.44 120 THR A CA 1
ATOM 941 C C . THR A 1 120 ? -16.016 -2.672 -8 1 92.44 120 THR A C 1
ATOM 943 O O . THR A 1 120 ? -17.141 -2.48 -7.504 1 92.44 120 THR A O 1
ATOM 946 N N . GLU A 1 121 ? -15.109 -3.393 -7.422 1 93.38 121 GLU A N 1
ATOM 947 C CA . GLU A 1 121 ? -15.352 -3.965 -6.102 1 93.38 121 GLU A CA 1
ATOM 948 C C . GLU A 1 121 ? -14.109 -3.863 -5.219 1 93.38 121 GLU A C 1
ATOM 950 O O . GLU A 1 121 ? -13.672 -4.859 -4.637 1 93.38 121 GLU A O 1
ATOM 955 N N . PRO A 1 122 ? -13.602 -2.629 -5.086 1 91.94 122 PRO A N 1
ATOM 956 C CA . PRO A 1 122 ? -12.383 -2.504 -4.281 1 91.94 122 PRO A CA 1
ATOM 957 C C . PRO A 1 122 ? -12.562 -3.018 -2.855 1 91.94 122 PRO A C 1
ATOM 959 O O . PRO A 1 122 ? -11.617 -3.545 -2.262 1 91.94 122 PRO A O 1
ATOM 962 N N . GLU A 1 123 ? -13.742 -2.986 -2.344 1 89.06 123 GLU A N 1
ATOM 963 C CA . GLU A 1 123 ? -14.016 -3.436 -0.982 1 89.06 123 GLU A CA 1
ATOM 964 C C . GLU A 1 123 ? -13.844 -4.945 -0.854 1 89.06 123 GLU A C 1
ATOM 966 O O . GLU A 1 123 ? -13.656 -5.465 0.249 1 89.06 123 GLU A O 1
ATOM 971 N N . THR A 1 124 ? -13.922 -5.594 -1.97 1 88.81 124 THR A N 1
ATOM 972 C CA . THR A 1 124 ? -13.805 -7.047 -1.976 1 88.81 124 THR A CA 1
ATOM 973 C C . THR A 1 124 ? -12.336 -7.473 -1.993 1 88.81 124 THR A C 1
ATOM 975 O O . THR A 1 124 ? -11.961 -8.453 -1.353 1 88.81 124 THR A O 1
ATOM 978 N N . ILE A 1 125 ? -11.492 -6.672 -2.582 1 91 125 ILE A N 1
ATOM 979 C CA . ILE A 1 125 ? -10.156 -7.184 -2.855 1 91 125 ILE A CA 1
ATOM 980 C C . ILE A 1 125 ? -9.141 -6.465 -1.969 1 91 125 ILE A C 1
ATOM 982 O O . ILE A 1 125 ? -8.133 -7.055 -1.569 1 91 125 ILE A O 1
ATOM 986 N N . LEU A 1 126 ? -9.414 -5.305 -1.613 1 93.19 126 LEU A N 1
ATOM 987 C CA . LEU A 1 126 ? -8.406 -4.473 -0.96 1 93.19 126 LEU A CA 1
ATOM 988 C C . LEU A 1 126 ? -8.031 -5.043 0.402 1 93.19 126 LEU A C 1
ATOM 990 O O . LEU A 1 126 ? -6.848 -5.062 0.763 1 93.19 126 LEU A O 1
ATOM 994 N N . PRO A 1 127 ? -9.008 -5.562 1.115 1 92.19 127 PRO A N 1
ATOM 995 C CA . PRO A 1 127 ? -8.586 -6.137 2.395 1 92.19 127 PRO A CA 1
ATOM 996 C C . PRO A 1 127 ? -7.605 -7.297 2.225 1 92.19 127 PRO A C 1
ATOM 998 O O . PRO A 1 127 ? -6.629 -7.398 2.969 1 92.19 127 PRO A O 1
ATOM 1001 N N . SER A 1 128 ? -7.762 -8.062 1.21 1 90.38 128 SER A N 1
ATOM 1002 C CA . SER A 1 128 ? -6.906 -9.219 0.967 1 90.38 128 SER A CA 1
ATOM 1003 C C . SER A 1 128 ? -5.504 -8.789 0.538 1 90.38 128 SER A C 1
ATOM 1005 O O . SER A 1 128 ? -4.535 -9.516 0.745 1 90.38 128 SER A O 1
ATOM 1007 N N . LEU A 1 129 ? -5.379 -7.559 0.025 1 92.19 129 LEU A N 1
ATOM 1008 C CA . LEU A 1 129 ? -4.102 -7.094 -0.511 1 92.19 129 LEU A CA 1
ATOM 1009 C C . LEU A 1 129 ? -3.439 -6.109 0.446 1 92.19 129 LEU A C 1
ATOM 1011 O O . LEU A 1 129 ? -2.33 -5.637 0.186 1 92.19 129 LEU A O 1
ATOM 1015 N N . THR A 1 130 ? -4.129 -5.82 1.588 1 93.12 130 THR A N 1
ATOM 1016 C CA . THR A 1 130 ? -3.576 -4.84 2.516 1 93.12 130 THR A CA 1
ATOM 1017 C C . THR A 1 130 ? -3.637 -5.359 3.949 1 93.12 130 THR A C 1
ATOM 1019 O O . THR A 1 130 ? -2.795 -6.16 4.363 1 93.12 130 THR A O 1
ATOM 1022 N N . VAL A 1 131 ? -4.789 -5.125 4.656 1 92.06 131 VAL A N 1
ATOM 1023 C CA . VAL A 1 131 ? -4.875 -5.402 6.086 1 92.06 131 VAL A CA 1
ATOM 1024 C C . VAL A 1 131 ? -4.746 -6.902 6.332 1 92.06 131 VAL A C 1
ATOM 1026 O O . VAL A 1 131 ? -4.258 -7.328 7.383 1 92.06 131 VAL A O 1
ATOM 1029 N N . ASP A 1 132 ? -5.145 -7.68 5.355 1 89.12 132 ASP A N 1
ATOM 1030 C CA . ASP A 1 132 ? -5.121 -9.125 5.543 1 89.12 132 ASP A CA 1
ATOM 1031 C C . ASP A 1 132 ? -4.016 -9.766 4.703 1 89.12 132 ASP A C 1
ATOM 1033 O O . ASP A 1 132 ? -4.043 -10.977 4.453 1 89.12 132 ASP A O 1
ATOM 1037 N N . ALA A 1 133 ? -3.08 -8.945 4.281 1 90.19 133 ALA A N 1
ATOM 1038 C CA . ALA A 1 133 ? -2.105 -9.414 3.299 1 90.19 133 ALA A CA 1
ATOM 1039 C C . ALA A 1 133 ? -0.905 -10.062 3.986 1 90.19 133 ALA A C 1
ATOM 1041 O O . ALA A 1 133 ? 0.113 -10.328 3.346 1 90.19 133 ALA A O 1
ATOM 1042 N N . GLY A 1 134 ? -0.972 -10.32 5.281 1 89.12 134 GLY A N 1
ATOM 1043 C CA . GLY A 1 134 ? 0.182 -10.82 6.008 1 89.12 134 GLY A CA 1
ATOM 1044 C C . GLY A 1 134 ? 0.779 -12.07 5.387 1 89.12 134 GLY A C 1
ATOM 1045 O O . GLY A 1 134 ? 1.987 -12.133 5.148 1 89.12 134 GLY A O 1
ATOM 1046 N N . VAL A 1 135 ? 0 -12.961 5.051 1 85.62 135 VAL A N 1
ATOM 1047 C CA . VAL A 1 135 ? 0.458 -14.242 4.52 1 85.62 135 VAL A CA 1
ATOM 1048 C C . VAL A 1 135 ? 1.079 -14.031 3.139 1 85.62 135 VAL A C 1
ATOM 1050 O O . VAL A 1 135 ? 2.141 -14.586 2.84 1 85.62 135 VAL A O 1
ATOM 1053 N N . ILE A 1 136 ? 0.413 -13.25 2.324 1 87.12 136 ILE A N 1
ATOM 1054 C CA . ILE A 1 136 ? 0.898 -12.969 0.977 1 87.12 136 ILE A CA 1
ATOM 1055 C C . ILE A 1 136 ? 2.223 -12.211 1.051 1 87.12 136 ILE A C 1
ATOM 1057 O O . ILE A 1 136 ? 3.16 -12.516 0.311 1 87.12 136 ILE A O 1
ATOM 1061 N N . LEU A 1 137 ? 2.287 -11.297 1.924 1 92.88 137 LEU A N 1
ATOM 1062 C CA . LEU A 1 137 ? 3.498 -10.508 2.1 1 92.88 137 LEU A CA 1
ATOM 1063 C C . LEU A 1 137 ? 4.656 -11.375 2.576 1 92.88 137 LEU A C 1
ATOM 1065 O O . LEU A 1 137 ? 5.773 -11.258 2.072 1 92.88 137 LEU A O 1
ATOM 1069 N N . ASP A 1 138 ? 4.383 -12.242 3.549 1 92.31 138 ASP A N 1
ATOM 1070 C CA . ASP A 1 138 ? 5.422 -13.141 4.047 1 92.31 138 ASP A CA 1
ATOM 1071 C C . ASP A 1 138 ? 5.926 -14.055 2.938 1 92.31 138 ASP A C 1
ATOM 1073 O O . ASP A 1 138 ? 7.133 -14.25 2.785 1 92.31 138 ASP A O 1
ATOM 1077 N N . TYR A 1 139 ? 5.016 -14.539 2.238 1 89.25 139 TYR A N 1
ATOM 1078 C CA . TYR A 1 139 ? 5.355 -15.438 1.144 1 89.25 139 TYR A CA 1
ATOM 1079 C C . TYR A 1 139 ? 6.195 -14.727 0.089 1 89.25 139 TYR A C 1
ATOM 1081 O O . TYR A 1 139 ? 7.234 -15.234 -0.336 1 89.25 139 TYR A O 1
ATOM 1089 N N . ALA A 1 140 ? 5.73 -13.609 -0.327 1 93.5 140 ALA A N 1
ATOM 1090 C CA . ALA A 1 140 ? 6.43 -12.836 -1.35 1 93.5 140 ALA A CA 1
ATOM 1091 C C . ALA A 1 140 ? 7.809 -12.391 -0.859 1 93.5 140 ALA A C 1
ATOM 1093 O O . ALA A 1 140 ? 8.773 -12.398 -1.622 1 93.5 140 ALA A O 1
ATOM 1094 N N . THR A 1 141 ? 7.891 -12.023 0.37 1 96 141 THR A N 1
ATOM 1095 C CA . THR A 1 141 ? 9.164 -11.625 0.957 1 96 141 THR A CA 1
ATOM 1096 C C . THR A 1 141 ? 10.148 -12.797 0.956 1 96 141 THR A C 1
ATOM 1098 O O . THR A 1 141 ? 11.297 -12.641 0.544 1 96 141 THR A O 1
ATOM 1101 N N . GLU A 1 142 ? 9.688 -13.914 1.375 1 93.5 142 GLU A N 1
ATOM 1102 C CA . GLU A 1 142 ? 10.547 -15.094 1.396 1 93.5 142 GLU A CA 1
ATOM 1103 C C . GLU A 1 142 ? 11.023 -15.453 -0.01 1 93.5 142 GLU A C 1
ATOM 1105 O O . GLU A 1 142 ? 12.18 -15.828 -0.203 1 93.5 142 GLU A O 1
ATOM 11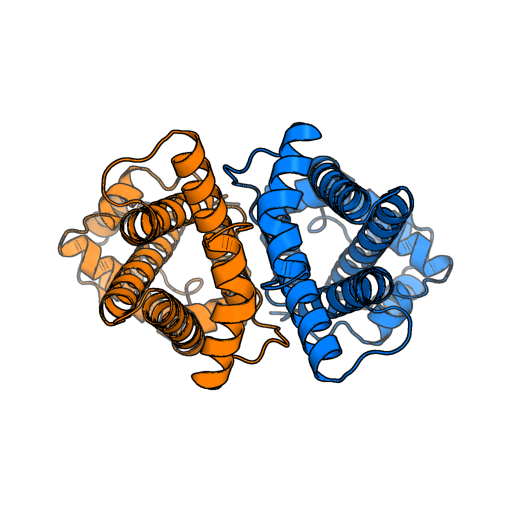10 N N . TYR A 1 143 ? 10.133 -15.375 -0.86 1 92.94 143 TYR A N 1
ATOM 1111 C CA . TYR A 1 143 ? 10.477 -15.625 -2.254 1 92.94 143 TYR A CA 1
ATOM 1112 C C . TYR A 1 143 ? 11.57 -14.68 -2.727 1 92.94 143 TYR A C 1
ATOM 1114 O O . TYR A 1 143 ? 12.57 -15.109 -3.314 1 92.94 143 TYR A O 1
ATOM 1122 N N . THR A 1 144 ? 11.43 -13.391 -2.479 1 94.88 144 THR A N 1
ATOM 1123 C CA . THR A 1 144 ? 12.375 -12.359 -2.883 1 94.88 144 THR A CA 1
ATOM 1124 C C . THR A 1 144 ? 13.711 -12.539 -2.164 1 94.88 144 THR A C 1
ATOM 1126 O O . THR A 1 144 ? 14.773 -12.328 -2.75 1 94.88 144 THR A O 1
ATOM 1129 N N . VAL A 1 145 ? 13.688 -12.953 -0.928 1 94.88 145 VAL A N 1
ATOM 1130 C CA . VAL A 1 145 ? 14.898 -13.25 -0.178 1 94.88 145 VAL A CA 1
ATOM 1131 C C . VAL A 1 145 ? 15.703 -14.328 -0.903 1 94.88 145 VAL A C 1
ATOM 1133 O O . VAL A 1 145 ? 16.922 -14.211 -1.053 1 94.88 145 VAL A O 1
ATOM 1136 N N . GLY A 1 146 ? 15.016 -15.398 -1.304 1 93.44 146 GLY A N 1
ATOM 1137 C CA . GLY A 1 146 ? 15.688 -16.469 -2.021 1 93.44 146 GLY A CA 1
ATOM 1138 C C . GLY A 1 146 ? 16.391 -15.984 -3.273 1 93.44 146 GLY A C 1
ATOM 1139 O O . GLY A 1 146 ? 17.547 -16.359 -3.52 1 93.44 146 GLY A O 1
ATOM 1140 N N . LEU A 1 147 ? 15.766 -15.125 -4.012 1 92.81 147 LEU A N 1
ATOM 1141 C CA . LEU A 1 147 ? 16.344 -14.594 -5.238 1 92.81 147 LEU A CA 1
ATOM 1142 C C . LEU A 1 147 ? 17.562 -13.727 -4.922 1 92.81 147 LEU A C 1
ATOM 1144 O O . LEU A 1 147 ? 18.609 -13.867 -5.559 1 92.81 147 LEU A O 1
ATOM 1148 N N . LEU A 1 148 ? 17.422 -12.844 -3.93 1 94 148 LEU A N 1
ATOM 1149 C CA . LEU A 1 148 ? 18.484 -11.898 -3.611 1 94 148 LEU A CA 1
ATOM 1150 C C . LEU A 1 148 ? 19.672 -12.602 -2.955 1 94 148 LEU A C 1
ATOM 1152 O O . LEU A 1 148 ? 20.828 -12.211 -3.154 1 94 148 LEU A O 1
ATOM 1156 N N . ARG A 1 149 ? 19.328 -13.609 -2.117 1 93.69 149 ARG A N 1
ATOM 1157 C CA . ARG A 1 149 ? 20.391 -14.367 -1.456 1 93.69 149 ARG A CA 1
ATOM 1158 C C . ARG A 1 149 ? 21.328 -14.992 -2.477 1 93.69 149 ARG A C 1
ATOM 1160 O O . ARG A 1 149 ? 22.562 -14.891 -2.34 1 93.69 149 ARG A O 1
ATOM 1167 N N . ARG A 1 150 ? 20.828 -15.586 -3.441 1 88.12 150 ARG A N 1
ATOM 1168 C CA . ARG A 1 150 ? 21.609 -16.219 -4.496 1 88.12 150 ARG A CA 1
ATOM 1169 C C . ARG A 1 150 ? 22.469 -15.195 -5.242 1 88.12 150 ARG A C 1
ATOM 1171 O O . ARG A 1 150 ? 23.594 -15.484 -5.629 1 88.12 150 ARG A O 1
ATOM 1178 N N . GLU A 1 151 ? 21.938 -14.031 -5.383 1 89.12 151 GLU A N 1
ATOM 1179 C CA . GLU A 1 151 ? 22.609 -12.977 -6.141 1 89.12 151 GLU A CA 1
ATOM 1180 C C . GLU A 1 151 ? 23.703 -12.305 -5.316 1 89.12 151 GLU A C 1
ATOM 1182 O O . GLU A 1 151 ? 24.781 -12.008 -5.828 1 89.12 151 GLU A O 1
ATOM 1187 N N . LEU A 1 152 ? 23.453 -12.086 -4.074 1 91.06 152 LEU A N 1
ATOM 1188 C CA . LEU A 1 152 ? 24.328 -11.219 -3.289 1 91.06 152 LEU A CA 1
ATOM 1189 C C . LEU A 1 152 ? 25.359 -12.031 -2.508 1 91.06 152 LEU A C 1
ATOM 1191 O O . LEU A 1 152 ? 26.484 -11.578 -2.293 1 91.06 152 LEU A O 1
ATOM 1195 N N . TYR A 1 153 ? 25 -13.125 -1.964 1 90.12 153 TYR A N 1
ATOM 1196 C CA . TYR A 1 153 ? 25.859 -13.758 -0.972 1 90.12 153 TYR A CA 1
ATOM 1197 C C . TYR A 1 153 ? 26.125 -15.219 -1.315 1 90.12 153 TYR A C 1
ATOM 1199 O O . TYR A 1 153 ? 27.031 -15.836 -0.774 1 90.12 153 TYR A O 1
ATOM 1207 N N . GLY A 1 154 ? 25.359 -15.773 -2.203 1 84.12 154 GLY A N 1
ATOM 1208 C CA . GLY A 1 154 ? 25.484 -17.188 -2.479 1 84.12 154 GLY A CA 1
ATOM 1209 C C . GLY A 1 154 ? 24.719 -18.062 -1.507 1 84.12 154 GLY A C 1
ATOM 1210 O O . GLY A 1 154 ? 23.547 -17.797 -1.224 1 84.12 154 GLY A O 1
ATOM 1211 N N . THR A 1 155 ? 25.312 -19.156 -0.899 1 80.69 155 THR A N 1
ATOM 1212 C CA . THR A 1 155 ? 24.594 -20.156 -0.141 1 80.69 155 THR A CA 1
ATOM 1213 C C . THR A 1 155 ? 24.594 -19.828 1.348 1 80.69 155 THR A C 1
ATOM 1215 O O . THR A 1 155 ? 23.578 -20 2.029 1 80.69 155 THR A O 1
ATOM 1218 N N . GLU A 1 156 ? 25.688 -19.281 1.872 1 87.75 156 GLU A N 1
ATOM 1219 C CA . GLU A 1 156 ? 25.781 -19.016 3.305 1 87.75 156 GLU A CA 1
ATOM 1220 C C . GLU A 1 156 ? 25.688 -17.531 3.596 1 87.75 156 GLU A C 1
ATOM 1222 O O . GLU A 1 156 ? 26.266 -16.719 2.863 1 87.75 156 GLU A O 1
ATOM 1227 N N . THR A 1 157 ? 24.766 -17.203 4.598 1 91.81 157 THR A N 1
ATOM 1228 C CA . THR A 1 157 ? 24.625 -15.812 4.996 1 91.81 157 THR A CA 1
ATOM 1229 C C . THR A 1 157 ? 24.844 -15.648 6.5 1 91.81 157 THR A C 1
ATOM 1231 O O . THR A 1 157 ? 24.547 -16.562 7.27 1 91.81 157 THR A O 1
ATOM 1234 N N . THR A 1 158 ? 25.469 -14.586 6.859 1 93.5 158 THR A N 1
ATOM 1235 C CA . THR A 1 158 ? 25.531 -14.188 8.266 1 93.5 158 THR A CA 1
ATOM 1236 C C . THR A 1 158 ? 24.188 -13.68 8.742 1 93.5 158 THR A C 1
ATOM 1238 O O . THR A 1 158 ? 23.312 -13.367 7.934 1 93.5 158 THR A O 1
ATOM 1241 N N . PRO A 1 159 ? 23.984 -13.617 10.055 1 93.19 159 PRO A N 1
ATOM 1242 C CA . PRO A 1 159 ? 22.719 -13.07 10.57 1 93.19 159 PRO A CA 1
ATOM 1243 C C . PRO A 1 159 ? 22.453 -11.648 10.094 1 93.19 159 PRO A C 1
ATOM 1245 O O . PRO A 1 159 ? 21.312 -11.297 9.797 1 93.19 159 PRO A O 1
ATOM 1248 N N . ALA A 1 160 ? 23.484 -10.883 10 1 91.38 160 ALA A N 1
ATOM 1249 C CA . ALA A 1 160 ? 23.328 -9.508 9.539 1 91.38 160 ALA A CA 1
ATOM 1250 C C . ALA A 1 160 ? 22.906 -9.469 8.07 1 91.38 160 ALA A C 1
ATOM 1252 O O . ALA A 1 160 ? 22.062 -8.656 7.68 1 91.38 160 ALA A O 1
ATOM 1253 N N . GLN A 1 161 ? 23.5 -10.352 7.305 1 92.88 161 GLN A N 1
ATOM 1254 C CA . GLN A 1 161 ? 23.141 -10.453 5.895 1 92.88 161 GLN A CA 1
ATOM 1255 C C . GLN A 1 161 ? 21.703 -10.945 5.723 1 92.88 161 GLN A C 1
ATOM 1257 O O . GLN A 1 161 ? 20.984 -10.484 4.836 1 92.88 161 GLN A O 1
ATOM 1262 N N . GLU A 1 162 ? 21.297 -11.844 6.566 1 93.31 162 GLU A N 1
ATOM 1263 C CA . GLU A 1 162 ? 19.922 -12.336 6.52 1 93.31 162 GLU A CA 1
ATOM 1264 C C . GLU A 1 162 ? 18.938 -11.234 6.859 1 93.31 162 GLU A C 1
ATOM 1266 O O . GLU A 1 162 ? 17.891 -11.109 6.215 1 93.31 162 GLU A O 1
ATOM 1271 N N . ARG A 1 163 ? 19.234 -10.461 7.84 1 92.31 163 ARG A N 1
ATOM 1272 C CA . ARG A 1 163 ? 18.391 -9.336 8.203 1 92.31 163 ARG A CA 1
ATOM 1273 C C . ARG A 1 163 ? 18.281 -8.336 7.059 1 92.31 163 ARG A C 1
ATOM 1275 O O . ARG A 1 163 ? 17.203 -7.801 6.789 1 92.31 163 ARG A O 1
ATOM 1282 N N . HIS A 1 164 ? 19.422 -8.094 6.449 1 93.44 164 HIS A N 1
ATOM 1283 C CA . HIS A 1 164 ? 19.438 -7.195 5.297 1 93.44 164 HIS A CA 1
ATOM 1284 C C . HIS A 1 164 ? 18.547 -7.723 4.176 1 93.44 164 HIS A C 1
ATOM 1286 O O . HIS A 1 164 ? 17.719 -6.984 3.637 1 93.44 164 HIS A O 1
ATOM 1292 N N . LEU A 1 165 ? 18.703 -9 3.875 1 94.25 165 LEU A N 1
ATOM 1293 C CA . LEU A 1 165 ? 17.938 -9.625 2.809 1 94.25 165 LEU A CA 1
ATOM 1294 C C . LEU A 1 165 ? 16.438 -9.531 3.098 1 94.25 165 LEU A C 1
ATOM 1296 O O . LEU A 1 165 ? 15.656 -9.148 2.225 1 94.25 165 LEU A O 1
ATOM 1300 N N . ARG A 1 166 ? 16.062 -9.805 4.285 1 95.12 166 ARG A N 1
ATOM 1301 C CA . ARG A 1 166 ? 14.641 -9.789 4.652 1 95.12 166 ARG A CA 1
ATOM 1302 C C . ARG A 1 166 ? 14.078 -8.375 4.598 1 95.12 166 ARG A C 1
ATOM 1304 O O . ARG A 1 166 ? 12.953 -8.172 4.129 1 95.12 166 ARG A O 1
ATOM 1311 N N . THR A 1 167 ? 14.859 -7.43 5.062 1 95.81 167 THR A N 1
ATOM 1312 C CA . THR A 1 167 ? 14.398 -6.043 5.062 1 95.81 167 THR A CA 1
ATOM 1313 C C . THR A 1 167 ? 14.219 -5.535 3.637 1 95.81 167 THR A C 1
ATOM 1315 O O . THR A 1 167 ? 13.156 -5.016 3.287 1 95.81 167 THR A O 1
ATOM 1318 N N . VAL A 1 168 ? 15.18 -5.746 2.771 1 95.19 168 VAL A N 1
ATOM 1319 C CA . VAL A 1 168 ? 15.109 -5.223 1.412 1 95.19 168 VAL A CA 1
ATOM 1320 C C . VAL A 1 168 ? 14.039 -5.973 0.625 1 95.19 168 VAL A C 1
ATOM 1322 O O . VAL A 1 168 ? 13.352 -5.387 -0.219 1 95.19 168 VAL A O 1
ATOM 1325 N N . ALA A 1 169 ? 13.914 -7.254 0.893 1 96.44 169 ALA A N 1
ATOM 1326 C CA . ALA A 1 169 ? 12.875 -8.031 0.235 1 96.44 169 ALA A CA 1
ATOM 1327 C C . ALA A 1 169 ? 11.484 -7.512 0.598 1 96.44 169 ALA A C 1
ATOM 1329 O O . ALA A 1 169 ? 10.617 -7.387 -0.268 1 96.44 169 ALA A O 1
ATOM 1330 N N . GLU A 1 170 ? 11.273 -7.246 1.853 1 96.94 170 GLU A N 1
ATOM 1331 C CA . GLU A 1 170 ? 9.984 -6.715 2.281 1 96.94 170 GLU A CA 1
ATOM 1332 C C . GLU A 1 170 ? 9.719 -5.344 1.669 1 96.94 170 GLU A C 1
ATOM 1334 O O . GLU A 1 170 ? 8.609 -5.066 1.206 1 96.94 170 GLU A O 1
ATOM 1339 N N . LEU A 1 171 ? 10.703 -4.449 1.692 1 96.31 171 LEU A N 1
ATOM 1340 C CA . LEU A 1 171 ? 10.539 -3.121 1.12 1 96.31 171 LEU A CA 1
ATOM 1341 C C . LEU A 1 171 ? 10.18 -3.207 -0.361 1 96.31 171 LEU A C 1
ATOM 1343 O O . LEU A 1 171 ? 9.289 -2.496 -0.834 1 96.31 171 LEU A O 1
ATOM 1347 N N . HIS A 1 172 ? 10.867 -4.078 -1.063 1 95.06 172 HIS A N 1
ATOM 1348 C CA . HIS A 1 172 ? 10.57 -4.289 -2.475 1 95.06 172 HIS A CA 1
ATOM 1349 C C . HIS A 1 172 ? 9.148 -4.812 -2.662 1 95.06 172 HIS A C 1
ATOM 1351 O O . HIS A 1 172 ? 8.414 -4.336 -3.535 1 95.06 172 HIS A O 1
ATOM 1357 N N . THR A 1 173 ? 8.75 -5.785 -1.859 1 95.38 173 THR A N 1
ATOM 1358 C CA . THR A 1 173 ? 7.414 -6.359 -1.936 1 95.38 173 THR A CA 1
ATOM 1359 C C . THR A 1 173 ? 6.352 -5.305 -1.642 1 95.38 173 THR A C 1
ATOM 1361 O O . THR A 1 173 ? 5.344 -5.215 -2.348 1 95.38 173 THR A O 1
ATOM 1364 N N . ARG A 1 174 ? 6.566 -4.508 -0.637 1 95.69 174 ARG A N 1
ATOM 1365 C CA . ARG A 1 174 ? 5.629 -3.455 -0.27 1 95.69 174 ARG A CA 1
ATOM 1366 C C . ARG A 1 174 ? 5.504 -2.42 -1.384 1 95.69 174 ARG A C 1
ATOM 1368 O O . ARG A 1 174 ? 4.402 -1.957 -1.688 1 95.69 174 ARG A O 1
ATOM 1375 N N . LEU A 1 175 ? 6.602 -2.029 -1.96 1 95.31 175 LEU A N 1
ATOM 1376 C CA . LEU A 1 175 ? 6.547 -1.069 -3.057 1 95.31 175 LEU A CA 1
ATOM 1377 C C . LEU A 1 175 ? 5.777 -1.64 -4.242 1 95.31 175 LEU A C 1
ATOM 1379 O O . LEU A 1 175 ? 4.926 -0.959 -4.82 1 95.31 175 LEU A O 1
ATOM 1383 N N . THR A 1 176 ? 6.043 -2.879 -4.598 1 94.25 176 THR A N 1
ATOM 1384 C CA . THR A 1 176 ? 5.328 -3.529 -5.691 1 94.25 176 THR A CA 1
ATOM 1385 C C . THR A 1 176 ? 3.828 -3.57 -5.41 1 94.25 176 THR A C 1
ATOM 1387 O O . THR A 1 176 ? 3.02 -3.199 -6.262 1 94.25 176 THR A O 1
ATOM 1390 N N . LEU A 1 177 ? 3.516 -3.998 -4.207 1 94.12 177 LEU A N 1
ATOM 1391 C CA . LEU A 1 177 ? 2.117 -4.066 -3.797 1 94.12 177 LEU A CA 1
ATOM 1392 C C . LEU A 1 177 ? 1.481 -2.68 -3.799 1 94.12 177 LEU A C 1
ATOM 1394 O O . LEU A 1 177 ? 0.315 -2.527 -4.172 1 94.12 177 LEU A O 1
ATOM 1398 N N . SER A 1 178 ? 2.213 -1.679 -3.369 1 93.94 178 SER A N 1
ATOM 1399 C CA . SER A 1 178 ? 1.731 -0.301 -3.379 1 93.94 178 SER A CA 1
ATOM 1400 C C . SER A 1 178 ? 1.339 0.137 -4.785 1 93.94 178 SER A C 1
ATOM 1402 O O . SER A 1 178 ? 0.281 0.739 -4.98 1 93.94 178 SER A O 1
ATOM 1404 N N . PHE A 1 179 ? 2.107 -0.159 -5.789 1 92.88 179 PHE A N 1
ATOM 1405 C CA . PHE A 1 179 ? 1.817 0.235 -7.164 1 92.88 179 PHE A CA 1
ATOM 1406 C C . PHE A 1 179 ? 0.587 -0.497 -7.688 1 92.88 179 PHE A C 1
ATOM 1408 O O . PHE A 1 179 ? -0.12 0.014 -8.555 1 92.88 179 PHE A O 1
ATOM 1415 N N . ILE A 1 180 ? 0.356 -1.644 -7.113 1 91 180 ILE A N 1
ATOM 1416 C CA . ILE A 1 180 ? -0.803 -2.428 -7.527 1 91 180 ILE A CA 1
ATOM 1417 C C . ILE A 1 180 ? -2.076 -1.8 -6.969 1 91 180 ILE A C 1
ATOM 1419 O O . ILE A 1 180 ? -3.029 -1.545 -7.711 1 91 180 ILE A O 1
ATOM 1423 N N . VAL A 1 181 ? -2.096 -1.501 -5.66 1 92.75 181 VAL A N 1
ATOM 1424 C CA . VAL A 1 181 ? -3.342 -1.116 -5.008 1 92.75 181 VAL A CA 1
ATOM 1425 C C . VAL A 1 181 ? -3.547 0.392 -5.133 1 92.75 181 VAL A C 1
ATOM 1427 O O . VAL A 1 181 ? -4.656 0.893 -4.941 1 92.75 181 VAL A O 1
ATOM 1430 N N . THR A 1 182 ? -2.471 1.146 -5.387 1 92.44 182 THR A N 1
ATOM 1431 C CA . THR A 1 182 ? -2.5 2.586 -5.621 1 92.44 182 THR A CA 1
ATOM 1432 C C . THR A 1 182 ? -1.853 2.928 -6.957 1 92.44 182 THR A C 1
ATOM 1434 O O . THR A 1 182 ? -0.744 3.467 -7 1 92.44 182 THR A O 1
ATOM 1437 N N . PRO A 1 183 ? -2.588 2.787 -8.023 1 89.12 183 PRO A N 1
ATOM 1438 C CA . PRO A 1 183 ? -1.97 2.873 -9.352 1 89.12 183 PRO A CA 1
ATOM 1439 C C . PRO A 1 183 ? -1.584 4.301 -9.727 1 89.12 183 PRO A C 1
ATOM 1441 O O . PRO A 1 183 ? -0.818 4.504 -10.672 1 89.12 183 PRO A O 1
ATOM 1444 N N . HIS A 1 184 ? -2.021 5.262 -9.016 1 89.44 184 HIS A N 1
ATOM 1445 C CA . HIS A 1 184 ? -1.629 6.645 -9.258 1 89.44 184 HIS A CA 1
ATOM 1446 C C . HIS A 1 184 ? -0.138 6.848 -9.008 1 89.44 184 HIS A C 1
ATOM 1448 O O . HIS A 1 184 ? 0.35 6.594 -7.902 1 89.44 184 HIS A O 1
ATOM 1454 N N . THR A 1 185 ? 0.598 7.18 -10.078 1 91.88 185 THR A N 1
ATOM 1455 C CA . THR A 1 185 ? 2.039 7.352 -9.93 1 91.88 185 THR A CA 1
ATOM 1456 C C . THR A 1 185 ? 2.574 8.359 -10.938 1 91.88 185 THR A C 1
ATOM 1458 O O . THR A 1 185 ? 2.043 8.477 -12.047 1 91.88 185 THR A O 1
ATOM 1461 N N . SER A 1 186 ? 3.527 9.047 -10.531 1 92.31 186 SER A N 1
ATOM 1462 C CA . SER A 1 186 ? 4.242 9.953 -11.422 1 92.31 186 SER A CA 1
ATOM 1463 C C . SER A 1 186 ? 5.543 9.328 -11.922 1 92.31 186 SER A C 1
ATOM 1465 O O . SER A 1 186 ? 6.25 9.922 -12.742 1 92.31 186 SER A O 1
ATOM 1467 N N . ILE A 1 187 ? 5.863 8.172 -11.43 1 92.81 187 ILE A N 1
ATOM 1468 C CA . ILE A 1 187 ? 7.066 7.473 -11.867 1 92.81 187 ILE A CA 1
ATOM 1469 C C . ILE A 1 187 ? 6.805 6.801 -13.219 1 92.81 187 ILE A C 1
ATOM 1471 O O . ILE A 1 187 ? 5.883 5.992 -13.352 1 92.81 187 ILE A O 1
ATOM 1475 N N . ASN A 1 188 ? 7.582 7.223 -14.102 1 88.19 188 ASN A N 1
ATOM 1476 C CA . ASN A 1 188 ? 7.406 6.734 -15.469 1 88.19 188 ASN A CA 1
ATOM 1477 C C . ASN A 1 188 ? 8.172 5.434 -15.703 1 88.19 188 ASN A C 1
ATOM 1479 O O . ASN A 1 188 ? 9.398 5.418 -15.672 1 88.19 188 ASN A O 1
ATOM 1483 N N . LEU A 1 189 ? 7.434 4.383 -15.953 1 89.25 189 LEU A N 1
ATOM 1484 C CA . LEU A 1 189 ? 8.016 3.078 -16.266 1 89.25 189 LEU A CA 1
ATOM 1485 C C . LEU A 1 189 ? 7.523 2.568 -17.609 1 89.25 189 LEU A C 1
ATOM 1487 O O . LEU A 1 189 ? 7.332 1.364 -17.797 1 89.25 189 LEU A O 1
ATOM 1491 N N . ALA A 1 190 ? 7.316 3.49 -18.516 1 86.56 190 ALA A N 1
ATOM 1492 C CA . ALA A 1 190 ? 6.68 3.17 -19.797 1 86.56 190 ALA A CA 1
ATOM 1493 C C . ALA A 1 190 ? 7.648 2.443 -20.719 1 86.56 190 ALA A C 1
ATOM 1495 O O . ALA A 1 190 ? 7.23 1.664 -21.578 1 86.56 190 ALA A O 1
ATOM 1496 N N . THR A 1 191 ? 8.992 2.74 -20.609 1 92.12 191 THR A N 1
ATOM 1497 C CA . THR A 1 191 ? 9.984 2.111 -21.469 1 92.12 191 THR A CA 1
ATOM 1498 C C . THR A 1 191 ? 10.969 1.284 -20.656 1 92.12 191 THR A C 1
ATOM 1500 O O . THR A 1 191 ? 11.062 1.45 -19.438 1 92.12 191 THR A O 1
ATOM 1503 N N . ILE A 1 192 ? 11.617 0.47 -21.375 1 93.5 192 ILE A N 1
ATOM 1504 C CA . ILE A 1 192 ? 12.641 -0.338 -20.734 1 93.5 192 ILE A CA 1
ATOM 1505 C C . ILE A 1 192 ? 13.734 0.568 -20.172 1 93.5 192 ILE A C 1
ATOM 1507 O O . ILE A 1 192 ? 14.281 0.304 -19.094 1 93.5 192 ILE A O 1
ATOM 1511 N N . GLU A 1 193 ? 14.008 1.579 -20.859 1 94.31 193 GLU A N 1
ATOM 1512 C CA . GLU A 1 193 ? 15.047 2.504 -20.422 1 94.31 193 GLU A CA 1
ATOM 1513 C C . GLU A 1 193 ? 14.625 3.25 -19.156 1 94.31 193 GLU A C 1
ATOM 1515 O O . GLU A 1 193 ? 15.43 3.453 -18.25 1 94.31 193 GLU A O 1
ATOM 1520 N N . ASP A 1 194 ? 13.375 3.645 -19.078 1 94.38 194 ASP A N 1
ATOM 1521 C CA . ASP A 1 194 ? 12.852 4.254 -17.859 1 94.38 194 ASP A CA 1
ATOM 1522 C C . ASP A 1 194 ? 12.945 3.291 -16.672 1 94.38 194 ASP A C 1
ATOM 1524 O O . ASP A 1 194 ? 13.344 3.688 -15.578 1 94.38 194 ASP A O 1
ATOM 1528 N N . THR A 1 195 ? 12.609 2.068 -17 1 96.12 195 THR A N 1
ATOM 1529 C CA . THR A 1 195 ? 12.633 1.038 -15.969 1 96.12 195 THR A CA 1
ATOM 1530 C C . THR A 1 195 ? 14.055 0.791 -15.484 1 96.12 195 THR A C 1
ATOM 1532 O O . THR A 1 195 ? 14.297 0.67 -14.281 1 96.12 195 THR A O 1
ATOM 1535 N N . ARG A 1 196 ? 14.969 0.733 -16.391 1 95.94 196 ARG A N 1
ATOM 1536 C CA . ARG A 1 196 ? 16.375 0.533 -16.031 1 95.94 196 ARG A CA 1
ATOM 1537 C C . ARG A 1 196 ? 16.891 1.68 -15.172 1 95.94 196 ARG A C 1
ATOM 1539 O O . ARG A 1 196 ? 17.578 1.452 -14.18 1 95.94 196 ARG A O 1
ATOM 1546 N N . SER A 1 197 ? 16.547 2.871 -15.594 1 93.69 197 SER A N 1
ATOM 1547 C CA . SER A 1 197 ? 16.938 4.035 -14.805 1 93.69 197 SER A CA 1
ATOM 1548 C C . SER A 1 197 ? 16.375 3.969 -13.391 1 93.69 197 SER A C 1
ATOM 1550 O O . SER A 1 197 ? 17.062 4.254 -12.422 1 93.69 197 SER A O 1
ATOM 1552 N N . TYR A 1 198 ? 15.133 3.611 -13.242 1 94.81 198 TYR A N 1
ATOM 1553 C CA . TYR A 1 198 ? 14.461 3.473 -11.961 1 94.81 198 TYR A CA 1
ATOM 1554 C C . TYR A 1 198 ? 15.141 2.41 -11.102 1 94.81 198 TYR A C 1
ATOM 1556 O O . TYR A 1 198 ? 15.43 2.645 -9.922 1 94.81 198 TYR A O 1
ATOM 1564 N N . VAL A 1 199 ? 15.406 1.282 -11.727 1 95.06 199 VAL A N 1
ATOM 1565 C CA . VAL A 1 199 ? 16.031 0.173 -11.016 1 95.06 199 VAL A CA 1
ATOM 1566 C C . VAL A 1 199 ? 17.438 0.582 -10.555 1 95.06 199 VAL A C 1
ATOM 1568 O O . VAL A 1 199 ? 17.781 0.422 -9.383 1 95.06 199 VAL A O 1
ATOM 1571 N N . ARG A 1 200 ? 18.203 1.146 -11.414 1 92.44 200 ARG A N 1
ATOM 1572 C CA . ARG A 1 200 ? 19.594 1.491 -11.156 1 92.44 200 ARG A CA 1
ATOM 1573 C C . ARG A 1 200 ? 19.703 2.559 -10.078 1 92.44 200 ARG A C 1
ATOM 1575 O O . ARG A 1 200 ? 20.562 2.48 -9.203 1 92.44 200 ARG A O 1
ATOM 1582 N N . ASN A 1 201 ? 18.812 3.461 -10.109 1 90.88 201 ASN A N 1
ATOM 1583 C CA . ASN A 1 201 ? 18.969 4.641 -9.266 1 90.88 201 ASN A CA 1
ATOM 1584 C C . ASN A 1 201 ? 18.25 4.48 -7.93 1 90.88 201 ASN A C 1
ATOM 1586 O O . ASN A 1 201 ? 18.562 5.164 -6.957 1 90.88 201 ASN A O 1
ATOM 1590 N N . TYR A 1 202 ? 17.281 3.584 -7.875 1 92.56 202 TYR A N 1
ATOM 1591 C CA . TYR A 1 202 ? 16.453 3.615 -6.68 1 92.56 202 TYR A CA 1
ATOM 1592 C C . TYR A 1 202 ? 16.344 2.23 -6.055 1 92.56 202 TYR A C 1
ATOM 1594 O O . TYR A 1 202 ? 16.438 2.084 -4.832 1 92.56 202 TYR A O 1
ATOM 1602 N N . LEU A 1 203 ? 16.125 1.177 -6.871 1 92.06 203 LEU A N 1
ATOM 1603 C CA . LEU A 1 203 ? 15.969 -0.153 -6.293 1 92.06 203 LEU A CA 1
ATOM 1604 C C . LEU A 1 203 ? 17.312 -0.748 -5.91 1 92.06 203 LEU A C 1
ATOM 1606 O O . LEU A 1 203 ? 17.484 -1.283 -4.812 1 92.06 203 LEU A O 1
ATOM 1610 N N . MET A 1 204 ? 18.312 -0.657 -6.789 1 91.06 204 MET A N 1
ATOM 1611 C CA . MET A 1 204 ? 19.609 -1.3 -6.574 1 91.06 204 MET A CA 1
ATOM 1612 C C . MET A 1 204 ? 20.312 -0.696 -5.367 1 91.06 204 MET A C 1
ATOM 1614 O O . MET A 1 204 ? 20.859 -1.423 -4.535 1 91.06 204 MET A O 1
ATOM 1618 N N . PRO A 1 205 ? 20.281 0.598 -5.207 1 87.56 205 PRO A N 1
ATOM 1619 C CA . PRO A 1 205 ? 20.953 1.155 -4.027 1 87.56 205 PRO A CA 1
ATOM 1620 C C . PRO A 1 205 ? 20.344 0.666 -2.717 1 87.56 205 PRO A C 1
ATOM 1622 O O . PRO A 1 205 ? 21.062 0.529 -1.717 1 87.56 205 PRO A O 1
ATOM 1625 N N . MET A 1 206 ? 19.047 0.449 -2.721 1 86 206 MET A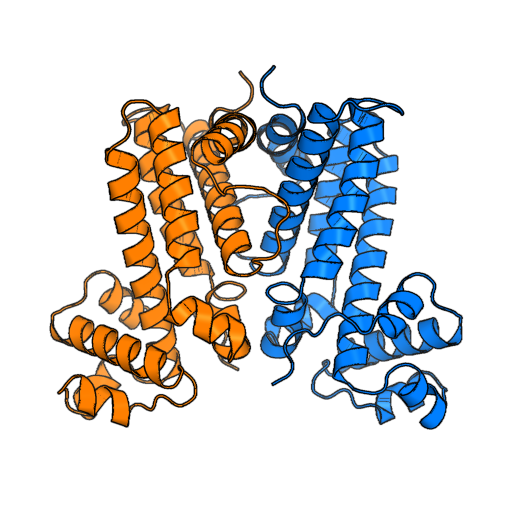 N 1
ATOM 1626 C CA . MET A 1 206 ? 18.391 -0.083 -1.531 1 86 206 MET A CA 1
ATOM 1627 C C . MET A 1 206 ? 18.891 -1.493 -1.221 1 86 206 MET A C 1
ATOM 1629 O O . MET A 1 206 ? 19 -1.87 -0.053 1 86 206 MET A O 1
ATOM 1633 N N . VAL A 1 207 ? 19.156 -2.25 -2.23 1 88.19 207 VAL A N 1
ATOM 1634 C CA . VAL A 1 207 ? 19.5 -3.666 -2.102 1 88.19 207 VAL A CA 1
ATOM 1635 C C . VAL A 1 207 ? 20.969 -3.82 -1.759 1 88.19 207 VAL A C 1
ATOM 1637 O O . VAL A 1 207 ? 21.328 -4.617 -0.891 1 88.19 207 VAL A O 1
ATOM 1640 N N . VAL A 1 208 ? 21.812 -3.088 -2.381 1 82.69 208 VAL A N 1
ATOM 1641 C CA . VAL A 1 208 ? 23.25 -3.295 -2.242 1 82.69 208 VAL A CA 1
ATOM 1642 C C . VAL A 1 208 ? 23.781 -2.475 -1.07 1 82.69 208 VAL A C 1
ATOM 1644 O O . VAL A 1 208 ? 24.844 -2.781 -0.517 1 82.69 208 VAL A O 1
ATOM 1647 N N . GLY A 1 209 ? 22.906 -1.719 -0.401 1 66.69 209 GLY A N 1
ATOM 1648 C CA . GLY A 1 209 ? 23.328 -0.922 0.74 1 66.69 209 GLY A CA 1
ATOM 1649 C C . GLY A 1 209 ? 24.438 0.058 0.407 1 66.69 209 GLY A C 1
ATOM 1650 O O . GLY A 1 209 ? 24.844 0.175 -0.751 1 66.69 209 GLY A O 1
ATOM 1651 N N . PRO A 1 210 ? 24.703 0.98 1.434 1 54.12 210 PRO A N 1
ATOM 1652 C CA . PRO A 1 210 ? 25.844 1.873 1.207 1 54.12 210 PRO A CA 1
ATOM 1653 C C . PRO A 1 210 ? 27.156 1.116 0.958 1 54.12 210 PRO A C 1
ATOM 1655 O O . PRO A 1 210 ? 27.375 0.047 1.533 1 54.12 210 PRO A O 1
ATOM 1658 N N . ARG A 1 211 ? 27.734 1.338 -0.209 1 44.38 211 ARG A N 1
ATOM 1659 C CA . ARG A 1 211 ? 29.094 0.853 -0.42 1 44.38 211 ARG A CA 1
ATOM 1660 C C . ARG A 1 211 ? 30.047 1.441 0.612 1 44.38 211 ARG A C 1
ATOM 1662 O O . ARG A 1 211 ? 29.844 2.555 1.097 1 44.38 211 ARG A O 1
ATOM 1669 N N . MET B 1 1 ? -20.5 2.791 -6.488 1 23.28 1 MET B N 1
ATOM 1670 C CA . MET B 1 1 ? -19.578 2.428 -5.406 1 23.28 1 MET B CA 1
ATOM 1671 C C . MET B 1 1 ? -18.328 3.299 -5.438 1 23.28 1 MET B C 1
ATOM 1673 O O . MET B 1 1 ? -17.641 3.357 -6.453 1 23.28 1 MET B O 1
ATOM 1677 N N . ARG B 1 2 ? -18.328 4.324 -4.598 1 28.05 2 ARG B N 1
ATOM 1678 C CA . ARG B 1 2 ? -17.875 5.699 -4.797 1 28.05 2 ARG B CA 1
ATOM 1679 C C . ARG B 1 2 ? -16.359 5.781 -4.828 1 28.05 2 ARG B C 1
ATOM 1681 O O . ARG B 1 2 ? -15.688 5.324 -3.898 1 28.05 2 ARG B O 1
ATOM 1688 N N . ARG B 1 3 ? -15.648 5.508 -5.805 1 33.62 3 ARG B N 1
ATOM 1689 C CA . ARG B 1 3 ? -14.289 5.73 -6.273 1 33.62 3 ARG B CA 1
ATOM 1690 C C . ARG B 1 3 ? -13.656 6.93 -5.578 1 33.62 3 ARG B C 1
ATOM 1692 O O . ARG B 1 3 ? -14.336 7.926 -5.305 1 33.62 3 ARG B O 1
ATOM 1699 N N . LEU B 1 4 ? -12.859 6.824 -4.633 1 41.66 4 LEU B N 1
ATOM 1700 C CA . LEU B 1 4 ? -12.492 8.195 -4.289 1 41.66 4 LEU B CA 1
ATOM 1701 C C . LEU B 1 4 ? -12.547 9.094 -5.516 1 41.66 4 LEU B C 1
ATOM 1703 O O . LEU B 1 4 ? -11.734 8.945 -6.438 1 41.66 4 LEU B O 1
ATOM 1707 N N . THR B 1 5 ? -13.523 9.352 -6.125 1 45.56 5 THR B N 1
ATOM 1708 C CA . THR B 1 5 ? -13.742 10.438 -7.074 1 45.56 5 THR B CA 1
ATOM 1709 C C . THR B 1 5 ? -12.852 11.633 -6.738 1 45.56 5 THR B C 1
ATOM 1711 O O . THR B 1 5 ? -12.375 11.766 -5.609 1 45.56 5 THR B O 1
ATOM 1714 N N . GLU B 1 6 ? -12.172 12.211 -7.711 1 56.5 6 GLU B N 1
ATOM 1715 C CA . GLU B 1 6 ? -11.562 13.523 -7.52 1 56.5 6 GLU B CA 1
ATOM 1716 C C . GLU B 1 6 ? -12.297 14.32 -6.438 1 56.5 6 GLU B C 1
ATOM 1718 O O . GLU B 1 6 ? -13.508 14.539 -6.535 1 56.5 6 GLU B O 1
ATOM 1723 N N . PRO B 1 7 ? -11.586 13.992 -5.18 1 60.47 7 PRO B N 1
ATOM 1724 C CA . PRO B 1 7 ? -12.32 14.82 -4.219 1 60.47 7 PRO B CA 1
ATOM 1725 C C . PRO B 1 7 ? -12.93 16.062 -4.859 1 60.47 7 PRO B C 1
ATOM 1727 O O . PRO B 1 7 ? -12.367 16.625 -5.809 1 60.47 7 PRO B O 1
ATOM 1730 N N . ASP B 1 8 ? -14.102 16.141 -4.574 1 67.94 8 ASP B N 1
ATOM 1731 C CA . ASP B 1 8 ? -14.734 17.375 -5.012 1 67.94 8 ASP B CA 1
ATOM 1732 C C . ASP B 1 8 ? -13.82 18.578 -4.746 1 67.94 8 ASP B C 1
ATOM 1734 O O . ASP B 1 8 ? -13.289 18.734 -3.643 1 67.94 8 ASP B O 1
ATOM 1738 N N . PRO B 1 9 ? -13.414 19.172 -5.801 1 73.44 9 PRO B N 1
ATOM 1739 C CA . PRO B 1 9 ? -12.531 20.328 -5.629 1 73.44 9 PRO B CA 1
ATOM 1740 C C . PRO B 1 9 ? -12.977 21.25 -4.492 1 73.44 9 PRO B C 1
ATOM 1742 O O . PRO B 1 9 ? -12.141 21.875 -3.83 1 73.44 9 PRO B O 1
ATOM 1745 N N . VAL B 1 10 ? -14.25 21.312 -4.293 1 71.5 10 VAL B N 1
ATOM 1746 C CA . VAL B 1 10 ? -14.781 22.156 -3.227 1 71.5 10 VAL B CA 1
ATOM 1747 C C . VAL B 1 10 ? -14.352 21.609 -1.87 1 71.5 10 VAL B C 1
ATOM 1749 O O . VAL B 1 10 ? -13.914 22.359 -0.994 1 71.5 10 VAL B O 1
ATOM 1752 N N . VAL B 1 11 ? -14.367 20.312 -1.751 1 74.94 11 VAL B N 1
ATOM 1753 C CA . VAL B 1 11 ? -13.977 19.656 -0.51 1 74.94 11 VAL B CA 1
ATOM 1754 C C . VAL B 1 11 ? -12.477 19.844 -0.272 1 74.94 11 VAL B C 1
ATOM 1756 O O . VAL B 1 11 ? -12.055 20.141 0.846 1 74.94 11 VAL B O 1
ATOM 1759 N N . LEU B 1 12 ? -11.797 19.766 -1.332 1 77.12 12 LEU B N 1
ATOM 1760 C CA . LEU B 1 12 ? -10.352 19.922 -1.225 1 77.12 12 LEU B CA 1
ATOM 1761 C C . LEU B 1 12 ? -9.992 21.312 -0.728 1 77.12 12 LEU B C 1
ATOM 1763 O O . LEU B 1 12 ? -9.102 21.484 0.106 1 77.12 12 LEU B O 1
ATOM 1767 N N . ALA B 1 13 ? -10.719 22.281 -1.213 1 77.69 13 ALA B N 1
ATOM 1768 C CA . ALA B 1 13 ? -10.461 23.656 -0.812 1 77.69 13 ALA B CA 1
ATOM 1769 C C . ALA B 1 13 ? -10.789 23.875 0.662 1 77.69 13 ALA B C 1
ATOM 1771 O O . ALA B 1 13 ? -10.094 24.609 1.36 1 77.69 13 ALA B O 1
ATOM 1772 N N . GLN B 1 14 ? -11.836 23.203 1.102 1 79 14 GLN B N 1
ATOM 1773 C CA . GLN B 1 14 ? -12.273 23.328 2.486 1 79 14 GLN B CA 1
ATOM 1774 C C . GLN B 1 14 ? -11.273 22.688 3.443 1 79 14 GLN B C 1
ATOM 1776 O O . GLN B 1 14 ? -11.109 23.141 4.578 1 79 14 GLN B O 1
ATOM 1781 N N . VAL B 1 15 ? -10.562 21.703 2.957 1 80.75 15 VAL B N 1
ATOM 1782 C CA . VAL B 1 15 ? -9.648 20.969 3.822 1 80.75 15 VAL B CA 1
ATOM 1783 C C . VAL B 1 15 ? -8.273 21.641 3.812 1 80.75 15 VAL B C 1
ATOM 1785 O O . VAL B 1 15 ? -7.555 21.609 4.816 1 80.75 15 VAL B O 1
ATOM 1788 N N . ASP B 1 16 ? -7.969 22.203 2.77 1 79.5 16 ASP B N 1
ATOM 1789 C CA . ASP B 1 16 ? -6.676 22.859 2.631 1 79.5 16 ASP B CA 1
ATOM 1790 C C . ASP B 1 16 ? -6.57 24.062 3.553 1 79.5 16 ASP B C 1
ATOM 1792 O O . ASP B 1 16 ? -5.516 24.312 4.145 1 79.5 16 ASP B O 1
ATOM 1796 N N . ASN B 1 17 ? -7.645 24.781 3.639 1 82.81 17 ASN B N 1
ATOM 1797 C CA . ASN B 1 17 ? -7.742 25.953 4.5 1 82.81 17 ASN B CA 1
ATOM 1798 C C . ASN B 1 17 ? -9.102 26.031 5.191 1 82.81 17 ASN B C 1
ATOM 1800 O O . ASN B 1 17 ? -9.914 26.906 4.875 1 82.81 17 ASN B O 1
ATOM 1804 N N . PRO B 1 18 ? -9.203 25.156 6.125 1 87.56 18 PRO B N 1
ATOM 1805 C CA . PRO B 1 18 ? -10.523 25.094 6.75 1 87.56 18 PRO B CA 1
ATOM 1806 C C . PRO B 1 18 ? -10.852 26.328 7.594 1 87.56 18 PRO B C 1
ATOM 1808 O O . PRO B 1 18 ? -10.016 26.766 8.383 1 87.56 18 PRO B O 1
ATOM 1811 N N . ASP B 1 19 ? -12.094 26.859 7.277 1 91.12 19 ASP B N 1
ATOM 1812 C CA . ASP B 1 19 ? -12.578 27.875 8.203 1 91.12 19 ASP B CA 1
ATOM 1813 C C . ASP B 1 19 ? -13.023 27.25 9.523 1 91.12 19 ASP B C 1
ATOM 1815 O O . ASP B 1 19 ? -12.875 26.031 9.719 1 91.12 19 ASP B O 1
ATOM 1819 N N . GLU B 1 20 ? -13.469 28.047 10.383 1 93.38 20 GLU B N 1
ATOM 1820 C CA . GLU B 1 20 ? -13.812 27.594 11.727 1 93.38 20 GLU B CA 1
ATOM 1821 C C . GLU B 1 20 ? -14.922 26.547 11.688 1 93.38 20 GLU B C 1
ATOM 1823 O O . GLU B 1 20 ? -14.875 25.547 12.406 1 93.38 20 GLU B O 1
ATOM 1828 N N . ILE B 1 21 ? -15.875 26.734 10.859 1 94.38 21 ILE B N 1
ATOM 1829 C CA . ILE B 1 21 ? -17.016 25.844 10.766 1 94.38 21 ILE B CA 1
ATOM 1830 C C . ILE B 1 21 ? -16.578 24.484 10.211 1 94.38 21 ILE B C 1
ATOM 1832 O O . ILE B 1 21 ? -16.922 23.438 10.758 1 94.38 21 ILE B O 1
ATOM 1836 N N . THR B 1 22 ? -15.82 24.531 9.164 1 94.62 22 THR B N 1
ATOM 1837 C CA . THR B 1 22 ? -15.297 23.312 8.578 1 94.62 22 THR B CA 1
ATOM 1838 C C . THR B 1 22 ? -14.461 22.531 9.594 1 94.62 22 THR B C 1
ATOM 1840 O O . THR B 1 22 ? -14.602 21.328 9.719 1 94.62 22 THR B O 1
ATOM 1843 N N . ALA B 1 23 ? -13.672 23.266 10.297 1 95 23 ALA B N 1
ATOM 1844 C CA . ALA B 1 23 ? -12.828 22.625 11.305 1 95 23 ALA B CA 1
ATOM 1845 C C . ALA B 1 23 ? -13.672 21.953 12.383 1 95 23 ALA B C 1
ATOM 1847 O O . ALA B 1 23 ? -13.359 20.844 12.82 1 95 23 ALA B O 1
ATOM 1848 N N . ARG B 1 24 ? -14.672 22.594 12.742 1 95.69 24 ARG B N 1
ATOM 1849 C CA . ARG B 1 24 ? -15.57 22.047 13.758 1 95.69 24 ARG B CA 1
ATOM 1850 C C . ARG B 1 24 ? -16.266 20.781 13.258 1 95.69 24 ARG B C 1
ATOM 1852 O O . ARG B 1 24 ? -16.422 19.812 14.008 1 95.69 24 ARG B O 1
ATOM 1859 N N . ILE B 1 25 ? -16.719 20.859 12.039 1 96.94 25 ILE B N 1
ATOM 1860 C CA . ILE B 1 25 ? -17.391 19.719 11.438 1 96.94 25 ILE B CA 1
ATOM 1861 C C . ILE B 1 25 ? -16.438 18.531 11.375 1 96.94 25 ILE B C 1
ATOM 1863 O O . ILE B 1 25 ? -16.781 17.406 11.773 1 96.94 25 ILE B O 1
ATOM 1867 N N . LEU B 1 26 ? -15.281 18.781 10.914 1 96.25 26 LEU B N 1
ATOM 1868 C CA . LEU B 1 26 ? -14.297 17.719 10.773 1 96.25 26 LEU B CA 1
ATOM 1869 C C . LEU B 1 26 ? -13.922 17.141 12.133 1 96.25 26 LEU B C 1
ATOM 1871 O O . LEU B 1 26 ? -13.812 15.922 12.289 1 96.25 26 LEU B O 1
ATOM 1875 N N . ALA B 1 27 ? -13.758 18.016 13.133 1 96.19 27 ALA B N 1
ATOM 1876 C CA . ALA B 1 27 ? -13.43 17.562 14.484 1 96.19 27 ALA B CA 1
ATOM 1877 C C . ALA B 1 27 ? -14.562 16.719 15.07 1 96.19 27 ALA B C 1
ATOM 1879 O O . ALA B 1 27 ? -14.32 15.68 15.672 1 96.19 27 ALA B O 1
ATOM 1880 N N . ALA B 1 28 ? -15.758 17.172 14.844 1 97.56 28 ALA B N 1
ATOM 1881 C CA . ALA B 1 28 ? -16.922 16.438 15.328 1 97.56 28 ALA B CA 1
ATOM 1882 C C . ALA B 1 28 ? -17.047 15.078 14.648 1 97.56 28 ALA B C 1
ATOM 1884 O O . ALA B 1 28 ? -17.422 14.094 15.281 1 97.56 28 ALA B O 1
ATOM 1885 N N . THR B 1 29 ? -16.812 15.125 13.367 1 96.94 29 THR B N 1
ATOM 1886 C CA . THR B 1 29 ? -16.875 13.867 12.625 1 96.94 29 THR B CA 1
ATOM 1887 C C . THR B 1 29 ? -15.844 12.875 13.156 1 96.94 29 THR B C 1
ATOM 1889 O O . THR B 1 29 ? -16.156 11.703 13.359 1 96.94 29 THR B O 1
ATOM 1892 N N . LEU B 1 30 ? -14.672 13.344 13.359 1 95.5 30 LEU B N 1
ATOM 1893 C CA . LEU B 1 30 ? -13.594 12.508 13.883 1 95.5 30 LEU B CA 1
ATOM 1894 C C . LEU B 1 30 ? -13.977 11.914 15.234 1 95.5 30 LEU B C 1
ATOM 1896 O O . LEU B 1 30 ? -13.836 10.703 15.453 1 95.5 30 LEU B O 1
ATOM 1900 N N . GLU B 1 31 ? -14.477 12.734 16.094 1 95.56 31 GLU B N 1
ATOM 1901 C CA . GLU B 1 31 ? -14.875 12.297 17.422 1 95.56 31 GLU B CA 1
ATOM 1902 C C . GLU B 1 31 ? -15.992 11.258 17.359 1 95.56 31 GLU B C 1
ATOM 1904 O O . GLU B 1 31 ? -15.938 10.242 18.047 1 95.56 31 GLU B O 1
ATOM 1909 N N . GLN B 1 32 ? -16.969 11.547 16.547 1 96.19 32 GLN B N 1
ATOM 1910 C CA . GLN B 1 32 ? -18.094 10.633 16.391 1 96.19 32 GLN B CA 1
ATOM 1911 C C . GLN B 1 32 ? -17.641 9.297 15.805 1 96.19 32 GLN B C 1
ATOM 1913 O O . GLN B 1 32 ? -18.047 8.234 16.281 1 96.19 32 GLN B O 1
ATOM 1918 N N . ALA B 1 33 ? -16.797 9.375 14.828 1 95.69 33 ALA B N 1
ATOM 1919 C CA . ALA B 1 33 ? -16.312 8.172 14.156 1 95.69 33 ALA B CA 1
ATOM 1920 C C . ALA B 1 33 ? -15.43 7.348 15.086 1 95.69 33 ALA B C 1
ATOM 1922 O O . ALA B 1 33 ? -15.398 6.117 14.984 1 95.69 33 ALA B O 1
ATOM 1923 N N . GLU B 1 34 ? -14.703 8 15.914 1 94 34 GLU B N 1
ATOM 1924 C CA . GLU B 1 34 ? -13.891 7.285 16.891 1 94 34 GLU B CA 1
ATOM 1925 C C . GLU B 1 34 ? -14.758 6.484 17.859 1 94 34 GLU B C 1
ATOM 1927 O O . GLU B 1 34 ? -14.383 5.395 18.281 1 94 34 GLU B O 1
ATOM 1932 N N . LEU B 1 35 ? -15.906 6.992 18.125 1 92.94 35 LEU B N 1
ATOM 1933 C CA . LEU B 1 35 ? -16.812 6.363 19.078 1 92.94 35 LEU B CA 1
ATOM 1934 C C . LEU B 1 35 ? -17.547 5.188 18.438 1 92.94 35 LEU B C 1
ATOM 1936 O O . LEU B 1 35 ? -17.594 4.094 19 1 92.94 35 LEU B O 1
ATOM 1940 N N . VAL B 1 36 ? -18.031 5.422 17.188 1 94.44 36 VAL B N 1
ATOM 1941 C CA . VAL B 1 36 ? -18.969 4.422 16.688 1 94.44 36 VAL B CA 1
ATOM 1942 C C . VAL B 1 36 ? -18.516 3.926 15.32 1 94.44 36 VAL B C 1
ATOM 1944 O O . VAL B 1 36 ? -19.109 3 14.758 1 94.44 36 VAL B O 1
ATOM 1947 N N . GLY B 1 37 ? -17.469 4.453 14.805 1 94.12 37 GLY B N 1
ATOM 1948 C CA . GLY B 1 37 ? -17.062 4.148 13.445 1 94.12 37 GLY B CA 1
ATOM 1949 C C . GLY B 1 37 ? -17.656 5.09 12.414 1 94.12 37 GLY B C 1
ATOM 1950 O O . GLY B 1 37 ? -18.562 5.875 12.734 1 94.12 37 GLY B O 1
ATOM 1951 N N . MET B 1 38 ? -17.156 5.094 11.234 1 94.25 38 MET B N 1
ATOM 1952 C CA . MET B 1 38 ? -17.641 5.965 10.164 1 94.25 38 MET B CA 1
ATOM 1953 C C . MET B 1 38 ? -18.969 5.449 9.609 1 94.25 38 MET B C 1
ATOM 1955 O O . MET B 1 38 ? -19.844 6.238 9.266 1 94.25 38 MET B O 1
ATOM 1959 N N . ARG B 1 39 ? -19.109 4.188 9.523 1 92.81 39 ARG B N 1
ATOM 1960 C CA . ARG B 1 39 ? -20.312 3.578 8.961 1 92.81 39 ARG B CA 1
ATOM 1961 C C . ARG B 1 39 ? -21.562 3.977 9.758 1 92.81 39 ARG B C 1
ATOM 1963 O O . ARG B 1 39 ? -22.594 4.312 9.18 1 92.81 39 ARG B O 1
ATOM 1970 N N . ARG B 1 40 ? -21.484 4.008 10.984 1 94.75 40 ARG B N 1
ATOM 1971 C CA . ARG B 1 40 ? -22.625 4.277 11.852 1 94.75 40 ARG B CA 1
ATOM 1972 C C . ARG B 1 40 ? -22.766 5.77 12.109 1 94.75 40 ARG B C 1
ATOM 1974 O O . ARG B 1 40 ? -23.766 6.211 12.688 1 94.75 40 ARG B O 1
ATOM 1981 N N . THR B 1 41 ? -21.766 6.469 11.789 1 96.31 41 THR B N 1
ATOM 1982 C CA . THR B 1 41 ? -21.844 7.918 11.922 1 96.31 41 THR B CA 1
ATOM 1983 C C . THR B 1 41 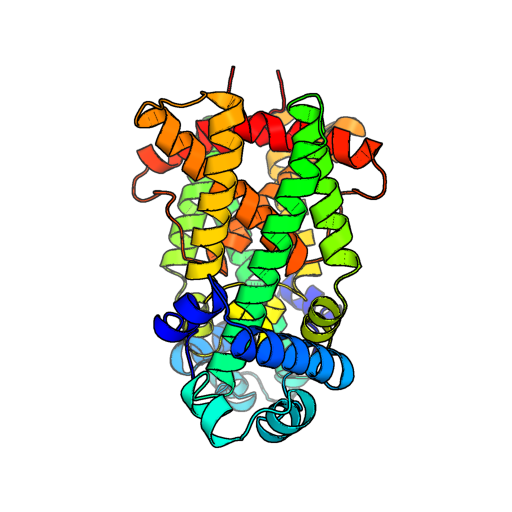? -22.781 8.5 10.867 1 96.31 41 THR B C 1
ATOM 1985 O O . THR B 1 41 ? -22.625 8.234 9.68 1 96.31 41 THR B O 1
ATOM 1988 N N . THR B 1 42 ? -23.797 9.227 11.312 1 96.06 42 THR B N 1
ATOM 1989 C CA . THR B 1 42 ? -24.719 9.852 10.391 1 96.06 42 THR B CA 1
ATOM 1990 C C . THR B 1 42 ? -24.453 11.352 10.273 1 96.06 42 THR B C 1
ATOM 1992 O O . THR B 1 42 ? -23.797 11.938 11.133 1 96.06 42 THR B O 1
ATOM 1995 N N . MET B 1 43 ? -25.016 11.898 9.18 1 96.94 43 MET B N 1
ATOM 1996 C CA . MET B 1 43 ? -24.922 13.344 9.008 1 96.94 43 MET B CA 1
ATOM 1997 C C . MET B 1 43 ? -25.625 14.07 10.156 1 96.94 43 MET B C 1
ATOM 1999 O O . MET B 1 43 ? -25.156 15.133 10.586 1 96.94 43 MET B O 1
ATOM 2003 N N . GLU B 1 44 ? -26.562 13.469 10.672 1 96.69 44 GLU B N 1
ATOM 2004 C CA . GLU B 1 44 ? -27.297 14.039 11.805 1 96.69 44 GLU B CA 1
ATOM 2005 C C . GLU B 1 44 ? -26.438 14.047 13.062 1 96.69 44 GLU B C 1
ATOM 2007 O O . GLU B 1 44 ? -26.438 15.023 13.812 1 96.69 44 GLU B O 1
ATOM 2012 N N . ASP B 1 45 ? -25.75 13 13.305 1 97.31 45 ASP B N 1
ATOM 2013 C CA . ASP B 1 45 ? -24.828 12.93 14.438 1 97.31 45 ASP B CA 1
ATOM 2014 C C . ASP B 1 45 ? -23.781 14.047 14.375 1 97.31 45 ASP B C 1
ATOM 2016 O O . ASP B 1 45 ? -23.5 14.695 15.383 1 97.31 45 ASP B O 1
ATOM 2020 N N . VAL B 1 46 ? -23.266 14.234 13.164 1 97.75 46 VAL B N 1
ATOM 2021 C CA . VAL B 1 46 ? -22.203 15.211 12.953 1 97.75 46 VAL B CA 1
ATOM 2022 C C . VAL B 1 46 ? -22.75 16.625 13.141 1 97.75 46 VAL B C 1
ATOM 2024 O O . VAL B 1 46 ? -22.109 17.469 13.773 1 97.75 46 VAL B O 1
ATOM 2027 N N . ALA B 1 47 ? -23.906 16.859 12.594 1 97.62 47 ALA B N 1
ATOM 2028 C CA . ALA B 1 47 ? -24.547 18.156 12.766 1 97.62 47 ALA B CA 1
ATOM 2029 C C . ALA B 1 47 ? -24.766 18.469 14.242 1 97.62 47 ALA B C 1
ATOM 2031 O O . ALA B 1 47 ? -24.391 19.562 14.711 1 97.62 47 ALA B O 1
ATOM 2032 N N . ARG B 1 48 ? -25.266 17.547 14.961 1 97.12 48 ARG B N 1
ATOM 2033 C CA . ARG B 1 48 ? -25.531 17.703 16.391 1 97.12 48 ARG B CA 1
ATOM 2034 C C . ARG B 1 48 ? -24.234 17.953 17.172 1 97.12 48 ARG B C 1
ATOM 2036 O O . ARG B 1 48 ? -24.156 18.906 17.938 1 97.12 48 ARG B O 1
ATOM 2043 N N . ARG B 1 49 ? -23.234 17.25 16.938 1 96.75 49 ARG B N 1
ATOM 2044 C CA . ARG B 1 49 ? -22 17.312 17.703 1 96.75 49 ARG B CA 1
ATOM 2045 C C . ARG B 1 49 ? -21.203 18.578 17.359 1 96.75 49 ARG B C 1
ATOM 2047 O O . ARG B 1 49 ? -20.531 19.125 18.219 1 96.75 49 ARG B O 1
ATOM 2054 N N . SER B 1 50 ? -21.312 18.922 16.109 1 97.25 50 SER B N 1
ATOM 2055 C CA . SER B 1 50 ? -20.547 20.078 15.664 1 97.25 50 SER B CA 1
ATOM 2056 C C . SER B 1 50 ? -21.266 21.391 16 1 97.25 50 SER B C 1
ATOM 2058 O O . SER B 1 50 ? -20.688 22.469 15.922 1 97.25 50 SER B O 1
ATOM 2060 N N . GLY B 1 51 ? -22.531 21.25 16.25 1 97 51 GLY B N 1
ATOM 2061 C CA . GLY B 1 51 ? -23.344 22.438 16.531 1 97 51 GLY B CA 1
ATOM 2062 C C . GLY B 1 51 ? -23.672 23.234 15.281 1 97 51 GLY B C 1
ATOM 2063 O O . GLY B 1 51 ? -23.984 24.438 15.375 1 97 51 GLY B O 1
ATOM 2064 N N . VAL B 1 52 ? -23.516 22.594 14.195 1 95.75 52 VAL B N 1
ATOM 2065 C CA . VAL B 1 52 ? -23.828 23.25 12.93 1 95.75 52 VAL B CA 1
ATOM 2066 C C . VAL B 1 52 ? -25.172 22.75 12.398 1 95.75 52 VAL B C 1
ATOM 2068 O O . VAL B 1 52 ? -25.547 21.594 12.633 1 95.75 52 VAL B O 1
ATOM 2071 N N . GLY B 1 53 ? -25.922 23.625 11.773 1 95.56 53 GLY B N 1
ATOM 2072 C CA . GLY B 1 53 ? -27.172 23.203 11.164 1 95.56 53 GLY B CA 1
ATOM 2073 C C . GLY B 1 53 ? -27 22.203 10.039 1 95.56 53 GLY B C 1
ATOM 2074 O O . GLY B 1 53 ? -25.953 22.188 9.383 1 95.56 53 GLY B O 1
ATOM 2075 N N . ARG B 1 54 ? -28.047 21.422 9.875 1 94.75 54 ARG B N 1
ATOM 2076 C CA . ARG B 1 54 ? -28.031 20.406 8.828 1 94.75 54 ARG B CA 1
ATOM 2077 C C . ARG B 1 54 ? -27.812 21.031 7.461 1 94.75 54 ARG B C 1
ATOM 2079 O O . ARG B 1 54 ? -27.031 20.516 6.656 1 94.75 54 ARG B O 1
ATOM 2086 N N . ALA B 1 55 ? -28.406 22.078 7.211 1 95.69 55 ALA B N 1
ATOM 2087 C CA . ALA B 1 55 ? -28.297 22.75 5.918 1 95.69 55 ALA B CA 1
ATOM 2088 C C . ALA B 1 55 ? -26.844 23.172 5.648 1 95.69 55 ALA B C 1
ATOM 2090 O O . ALA B 1 55 ? -26.344 23 4.539 1 95.69 55 ALA B O 1
ATOM 2091 N N . THR B 1 56 ? -26.266 23.719 6.641 1 94.62 56 THR B N 1
ATOM 2092 C CA . THR B 1 56 ? -24.875 24.156 6.535 1 94.62 56 THR B CA 1
ATOM 2093 C C . THR B 1 56 ? -23.953 22.969 6.301 1 94.62 56 THR B C 1
ATOM 2095 O O . THR B 1 56 ? -23.047 23.031 5.449 1 94.62 56 THR B O 1
ATOM 2098 N N . LEU B 1 57 ? -24.125 21.891 7.012 1 96.44 57 LEU B N 1
ATOM 2099 C CA . LEU B 1 57 ? -23.312 20.688 6.863 1 96.44 57 LEU B CA 1
ATOM 2100 C C . LEU B 1 57 ? -23.406 20.141 5.441 1 96.44 57 LEU B C 1
ATOM 2102 O O . LEU B 1 57 ? -22.375 19.859 4.812 1 96.44 57 LEU B O 1
ATOM 2106 N N . TYR B 1 58 ? -24.609 20.125 4.871 1 95.06 58 TYR B N 1
ATOM 2107 C CA . TYR B 1 58 ? -24.828 19.531 3.553 1 95.06 58 TYR B CA 1
ATOM 2108 C C . TYR B 1 58 ? -24.312 20.453 2.455 1 95.06 58 TYR B C 1
ATOM 2110 O O . TYR B 1 58 ? -23.938 20 1.374 1 95.06 58 TYR B O 1
ATOM 2118 N N . ARG B 1 59 ? -24.344 21.719 2.773 1 92.75 59 ARG B N 1
ATOM 2119 C CA . ARG B 1 59 ? -23.766 22.656 1.821 1 92.75 59 ARG B CA 1
ATOM 2120 C C . ARG B 1 59 ? -22.266 22.453 1.676 1 92.75 59 ARG B C 1
ATOM 2122 O O . ARG B 1 59 ? -21.734 22.516 0.569 1 92.75 59 ARG B O 1
ATOM 2129 N N . ARG B 1 60 ? -21.609 22.156 2.746 1 92.12 60 ARG B N 1
ATOM 2130 C CA . ARG B 1 60 ? -20.156 21.984 2.74 1 92.12 60 ARG B CA 1
ATOM 2131 C C . ARG B 1 60 ? -19.781 20.562 2.328 1 92.12 60 ARG B C 1
ATOM 2133 O O . ARG B 1 60 ? -18.812 20.359 1.591 1 92.12 60 ARG B O 1
ATOM 2140 N N . PHE B 1 61 ? -20.531 19.625 2.869 1 93.75 61 PHE B N 1
ATOM 2141 C CA . PHE B 1 61 ? -20.328 18.219 2.58 1 93.75 61 PHE B CA 1
ATOM 2142 C C . PHE B 1 61 ? -21.625 17.547 2.146 1 93.75 61 PHE B C 1
ATOM 2144 O O . PHE B 1 61 ? -22.328 16.938 2.965 1 93.75 61 PHE B O 1
ATOM 2151 N N . PRO B 1 62 ? -21.859 17.547 0.843 1 92.25 62 PRO B N 1
ATOM 2152 C CA . PRO B 1 62 ? -23.172 17.172 0.321 1 92.25 62 PRO B CA 1
ATOM 2153 C C . PRO B 1 62 ? -23.5 15.703 0.548 1 92.25 62 PRO B C 1
ATOM 2155 O O . PRO B 1 62 ? -24.672 15.328 0.546 1 92.25 62 PRO B O 1
ATOM 2158 N N . THR B 1 63 ? -22.484 14.891 0.709 1 90.62 63 THR B N 1
ATOM 2159 C CA . THR B 1 63 ? -22.703 13.469 0.929 1 90.62 63 THR B CA 1
ATOM 2160 C C . THR B 1 63 ? -21.812 12.945 2.055 1 90.62 63 THR B C 1
ATOM 2162 O O . THR B 1 63 ? -20.812 13.57 2.4 1 90.62 63 THR B O 1
ATOM 2165 N N . LYS B 1 64 ? -22.188 11.836 2.553 1 90 64 LYS B N 1
ATOM 2166 C CA . LYS B 1 64 ? -21.359 11.172 3.551 1 90 64 LYS B CA 1
ATOM 2167 C C . LYS B 1 64 ? -19.969 10.844 2.988 1 90 64 LYS B C 1
ATOM 2169 O O . LYS B 1 64 ? -18.969 10.969 3.689 1 90 64 LYS B O 1
ATOM 2174 N N . ALA B 1 65 ? -19.984 10.43 1.78 1 85.81 65 ALA B N 1
ATOM 2175 C CA . ALA B 1 65 ? -18.719 10.094 1.128 1 85.81 65 ALA B CA 1
ATOM 2176 C C . ALA B 1 65 ? -17.797 11.305 1.069 1 85.81 65 ALA B C 1
ATOM 2178 O O . ALA B 1 65 ? -16.594 11.188 1.314 1 85.81 65 ALA B O 1
ATOM 2179 N N . ALA B 1 66 ? -18.312 12.383 0.778 1 88.31 66 ALA B N 1
ATOM 2180 C CA . ALA B 1 66 ? -17.531 13.617 0.742 1 88.31 66 ALA B CA 1
ATOM 2181 C C . ALA B 1 66 ? -16.984 13.953 2.123 1 88.31 66 ALA B C 1
ATOM 2183 O O . ALA B 1 66 ? -15.844 14.43 2.242 1 88.31 66 ALA B O 1
ATOM 2184 N N . LEU B 1 67 ? -17.828 13.727 3.072 1 91.5 67 LEU B N 1
ATOM 2185 C CA . LEU B 1 67 ? -17.391 13.977 4.441 1 91.5 67 LEU B CA 1
ATOM 2186 C C . LEU B 1 67 ? -16.266 13.031 4.844 1 91.5 67 LEU B C 1
ATOM 2188 O O . LEU B 1 67 ? -15.289 13.453 5.461 1 91.5 67 LEU B O 1
ATOM 2192 N N . VAL B 1 68 ? -16.359 11.812 4.504 1 88.38 68 VAL B N 1
ATOM 2193 C CA . VAL B 1 68 ? -15.328 10.82 4.797 1 88.38 68 VAL B CA 1
ATOM 2194 C C . VAL B 1 68 ? -14.016 11.227 4.129 1 88.38 68 VAL B C 1
ATOM 2196 O O . VAL B 1 68 ? -12.969 11.242 4.77 1 88.38 68 VAL B O 1
ATOM 2199 N N . ASP B 1 69 ? -14.117 11.57 2.906 1 86.62 69 ASP B N 1
ATOM 2200 C CA . ASP B 1 69 ? -12.93 12 2.17 1 86.62 69 ASP B CA 1
ATOM 2201 C C . ASP B 1 69 ? -12.281 13.211 2.832 1 86.62 69 ASP B C 1
ATOM 2203 O O . ASP B 1 69 ? -11.055 13.297 2.928 1 86.62 69 ASP B O 1
ATOM 2207 N N . ALA B 1 70 ? -13.102 14.062 3.256 1 90.44 70 ALA B N 1
ATOM 2208 C CA . ALA B 1 70 ? -12.609 15.281 3.895 1 90.44 70 ALA B CA 1
ATOM 2209 C C . ALA B 1 70 ? -11.875 14.961 5.195 1 90.44 70 ALA B C 1
ATOM 2211 O O . ALA B 1 70 ? -10.836 15.547 5.492 1 90.44 70 ALA B O 1
ATOM 2212 N N . VAL B 1 71 ? -12.422 14.102 5.953 1 92.25 71 VAL B N 1
ATOM 2213 C CA . VAL B 1 71 ? -11.789 13.703 7.207 1 92.25 71 VAL B CA 1
ATOM 2214 C C . VAL B 1 71 ? -10.445 13.039 6.918 1 92.25 71 VAL B C 1
ATOM 2216 O O . VAL B 1 71 ? -9.445 13.336 7.582 1 92.25 71 VAL B O 1
ATOM 2219 N N . VAL B 1 72 ? -10.406 12.203 5.949 1 90.56 72 VAL B N 1
ATOM 2220 C CA . VAL B 1 72 ? -9.172 11.516 5.574 1 90.56 72 VAL B CA 1
ATOM 2221 C C . VAL B 1 72 ? -8.125 12.547 5.145 1 90.56 72 VAL B C 1
ATOM 2223 O O . VAL B 1 72 ? -6.977 12.492 5.59 1 90.56 72 VAL B O 1
ATOM 2226 N N . LEU B 1 73 ? -8.531 13.469 4.336 1 89.75 73 LEU B N 1
ATOM 2227 C CA . LEU B 1 73 ? -7.613 14.5 3.855 1 89.75 73 LEU B CA 1
ATOM 2228 C C . LEU B 1 73 ? -7.125 15.375 5.008 1 89.75 73 LEU B C 1
ATOM 2230 O O . LEU B 1 73 ? -5.949 15.734 5.062 1 89.75 73 LEU B O 1
ATOM 2234 N N . ALA B 1 74 ? -8.023 15.703 5.852 1 91.75 74 ALA B N 1
ATOM 2235 C CA . ALA B 1 74 ? -7.66 16.531 7.004 1 91.75 74 ALA B CA 1
ATOM 2236 C C . ALA B 1 74 ? -6.656 15.805 7.895 1 91.75 74 ALA B C 1
ATOM 2238 O O . ALA B 1 74 ? -5.703 16.406 8.383 1 91.75 74 ALA B O 1
ATOM 2239 N N . GLU B 1 75 ? -6.887 14.523 8.109 1 92.19 75 GLU B N 1
ATOM 2240 C CA . GLU B 1 75 ? -5.965 13.742 8.922 1 92.19 75 GLU B CA 1
ATOM 2241 C C . GLU B 1 75 ? -4.621 13.57 8.227 1 92.19 75 GLU B C 1
ATOM 2243 O O . GLU B 1 75 ? -3.574 13.555 8.883 1 92.19 75 GLU B O 1
ATOM 2248 N N . ALA B 1 76 ? -4.625 13.422 6.934 1 91.81 76 ALA B N 1
ATOM 2249 C CA . ALA B 1 76 ? -3.381 13.375 6.172 1 91.81 76 ALA B CA 1
ATOM 2250 C C . ALA B 1 76 ? -2.584 14.664 6.336 1 91.81 76 ALA B C 1
ATOM 2252 O O . ALA B 1 76 ? -1.365 14.633 6.523 1 91.81 76 ALA B O 1
ATOM 2253 N N . ARG B 1 77 ? -3.264 15.75 6.293 1 91 77 ARG B N 1
ATOM 2254 C CA . ARG B 1 77 ? -2.611 17.031 6.488 1 91 77 ARG B CA 1
ATOM 2255 C C . ARG B 1 77 ? -2.016 17.156 7.887 1 91 77 ARG B C 1
ATOM 2257 O O . ARG B 1 77 ? -0.881 17.609 8.047 1 91 77 ARG B O 1
ATOM 2264 N N . ARG B 1 78 ? -2.809 16.781 8.805 1 92 78 ARG B N 1
ATOM 2265 C CA . ARG B 1 78 ? -2.322 16.797 10.18 1 92 78 ARG B CA 1
ATOM 2266 C C . ARG B 1 78 ? -1.072 15.938 10.328 1 92 78 ARG B C 1
ATOM 2268 O O . ARG B 1 78 ? -0.118 16.328 11 1 92 78 ARG B O 1
ATOM 2275 N N . TYR B 1 79 ? -1.065 14.805 9.758 1 94.69 79 TYR B N 1
ATOM 2276 C CA . TYR B 1 79 ? 0.091 13.914 9.758 1 94.69 79 TYR B CA 1
ATOM 2277 C C . TYR B 1 79 ? 1.311 14.602 9.156 1 94.69 79 TYR B C 1
ATOM 2279 O O . TYR B 1 79 ? 2.393 14.594 9.75 1 94.69 79 TYR B O 1
ATOM 2287 N N . LEU B 1 80 ? 1.129 15.195 7.996 1 94.19 80 LEU B N 1
ATOM 2288 C CA . LEU B 1 80 ? 2.25 15.812 7.297 1 94.19 80 LEU B CA 1
ATOM 2289 C C . LEU B 1 80 ? 2.799 17 8.094 1 94.19 80 LEU B C 1
ATOM 2291 O O . LEU B 1 80 ? 4.012 17.203 8.141 1 94.19 80 LEU B O 1
ATOM 2295 N N . GLU B 1 81 ? 1.933 17.75 8.711 1 93.38 81 GLU B N 1
ATOM 2296 C CA . GLU B 1 81 ? 2.363 18.875 9.547 1 93.38 81 GLU B CA 1
ATOM 2297 C C . GLU B 1 81 ? 3.166 18.375 10.75 1 93.38 81 GLU B C 1
ATOM 2299 O O . GLU B 1 81 ? 4.191 18.969 11.094 1 93.38 81 GLU B O 1
ATOM 2304 N N . GLY B 1 82 ? 2.689 17.344 11.391 1 95.31 82 GLY B N 1
ATOM 2305 C CA . GLY B 1 82 ? 3.438 16.75 12.484 1 95.31 82 GLY B CA 1
ATOM 2306 C C . GLY B 1 82 ? 4.785 16.203 12.062 1 95.31 82 GLY B C 1
ATOM 2307 O O . GLY B 1 82 ? 5.777 16.344 12.781 1 95.31 82 GLY B O 1
ATOM 2308 N N . ASP B 1 83 ? 4.758 15.562 10.922 1 95.94 83 ASP B N 1
ATOM 2309 C CA . ASP B 1 83 ? 6 15.023 10.383 1 95.94 83 ASP B CA 1
ATOM 2310 C C . ASP B 1 83 ? 7.016 16.125 10.109 1 95.94 83 ASP B C 1
ATOM 2312 O O . ASP B 1 83 ? 8.203 15.969 10.398 1 95.94 83 ASP B O 1
ATOM 2316 N N . ALA B 1 84 ? 6.516 17.234 9.586 1 94.62 84 ALA B N 1
ATOM 2317 C CA . ALA B 1 84 ? 7.383 18.375 9.32 1 94.62 84 ALA B CA 1
ATOM 2318 C C . ALA B 1 84 ? 7.98 18.922 10.617 1 94.62 84 ALA B C 1
ATOM 2320 O O . ALA B 1 84 ? 9.148 19.297 10.656 1 94.62 84 ALA B O 1
ATOM 2321 N N . GLN B 1 85 ? 7.215 18.969 11.633 1 96.44 85 GLN B N 1
ATOM 2322 C CA . GLN B 1 85 ? 7.695 19.438 12.93 1 96.44 85 GLN B CA 1
ATOM 2323 C C . GLN B 1 85 ? 8.773 18.516 13.484 1 96.44 85 GLN B C 1
ATOM 2325 O O . GLN B 1 85 ? 9.789 18.969 14.016 1 96.44 85 GLN B O 1
ATOM 2330 N N . ALA B 1 86 ? 8.531 17.234 13.336 1 96.94 86 ALA B N 1
ATOM 2331 C CA . ALA B 1 86 ? 9.523 16.266 13.773 1 96.94 86 ALA B CA 1
ATOM 2332 C C . ALA B 1 86 ? 10.82 16.406 12.977 1 96.94 86 ALA B C 1
ATOM 2334 O O . ALA B 1 86 ? 11.906 16.375 13.547 1 96.94 86 ALA B O 1
ATOM 2335 N N . TRP B 1 87 ? 10.68 16.562 11.727 1 96.12 87 TRP B N 1
ATOM 2336 C CA . TRP B 1 87 ? 11.797 16.75 10.805 1 96.12 87 TRP B CA 1
ATOM 2337 C C . TRP B 1 87 ? 12.648 17.953 11.219 1 96.12 87 TRP B C 1
ATOM 2339 O O . TRP B 1 87 ? 13.875 17.859 11.266 1 96.12 87 TRP B O 1
ATOM 2349 N N . ALA B 1 88 ? 12.031 19.016 11.602 1 95.25 88 ALA B N 1
ATOM 2350 C CA . ALA B 1 88 ? 12.688 20.281 11.898 1 95.25 88 ALA B CA 1
ATOM 2351 C C . ALA B 1 88 ? 13.531 20.188 13.172 1 95.25 88 ALA B C 1
ATOM 2353 O O . ALA B 1 88 ? 14.422 21 13.398 1 95.25 88 ALA B O 1
ATOM 2354 N N . GLN B 1 89 ? 13.328 19.234 13.93 1 96.31 89 GLN B N 1
ATOM 2355 C CA . GLN B 1 89 ? 14.039 19.078 15.195 1 96.31 89 GLN B CA 1
ATOM 2356 C C . GLN B 1 89 ? 15.375 18.375 14.992 1 96.31 89 GLN B C 1
ATOM 2358 O O . GLN B 1 89 ? 16.203 18.328 15.906 1 96.31 89 GLN B O 1
ATOM 2363 N N . GLY B 1 90 ? 15.57 17.859 13.859 1 96.62 90 GLY B N 1
ATOM 2364 C CA . GLY B 1 90 ? 16.797 17.141 13.609 1 96.62 90 GLY B CA 1
ATOM 2365 C C . GLY B 1 90 ? 17.984 18.047 13.32 1 96.62 90 GLY B C 1
ATOM 2366 O O . GLY B 1 90 ? 17.828 19.078 12.656 1 96.62 90 GLY B O 1
ATOM 2367 N N . ALA B 1 91 ? 19.156 17.609 13.797 1 96.56 91 ALA B N 1
ATOM 2368 C CA . ALA B 1 91 ? 20.359 18.391 13.594 1 96.56 91 ALA B CA 1
ATOM 2369 C C . ALA B 1 91 ? 21.031 18.047 12.266 1 96.56 91 ALA B C 1
ATOM 2371 O O . ALA B 1 91 ? 21.672 18.891 11.641 1 96.56 91 ALA B O 1
ATOM 2372 N N . THR B 1 92 ? 21.031 16.797 11.914 1 96.06 92 THR B N 1
ATOM 2373 C CA . THR B 1 92 ? 21.594 16.312 10.664 1 96.06 92 THR B CA 1
ATOM 2374 C C . THR B 1 92 ? 20.484 15.742 9.766 1 96.06 92 THR B C 1
ATOM 2376 O O . THR B 1 92 ? 19.359 15.547 10.203 1 96.06 92 THR B O 1
ATOM 2379 N N . PHE B 1 93 ? 20.875 15.562 8.547 1 95 93 PHE B N 1
ATOM 2380 C CA . PHE B 1 93 ? 19.938 14.961 7.613 1 95 93 PHE B CA 1
ATOM 2381 C C . PHE B 1 93 ? 19.453 13.609 8.117 1 95 93 PHE B C 1
ATOM 2383 O O . PHE B 1 93 ? 18.25 13.32 8.094 1 95 93 PHE B O 1
ATOM 2390 N N . GLU B 1 94 ? 20.406 12.812 8.555 1 95.56 94 GLU B N 1
ATOM 2391 C CA . GLU B 1 94 ? 20.047 11.516 9.109 1 95.56 94 GLU B CA 1
ATOM 2392 C C . GLU B 1 94 ? 19.094 11.672 10.289 1 95.56 94 GLU B C 1
ATOM 2394 O O . GLU B 1 94 ? 18.094 10.969 10.383 1 95.56 94 GLU B O 1
ATOM 2399 N N . ASP B 1 95 ? 19.359 12.625 11.195 1 97.12 95 ASP B N 1
ATOM 2400 C CA . ASP B 1 95 ? 18.5 12.875 12.344 1 97.12 95 ASP B CA 1
ATOM 2401 C C . ASP B 1 95 ? 17.094 13.258 11.898 1 97.12 95 ASP B C 1
ATOM 2403 O O . ASP B 1 95 ? 16.109 12.82 12.508 1 97.12 95 ASP B O 1
ATOM 2407 N N . ARG B 1 96 ? 17.016 14.047 10.945 1 97 96 ARG B N 1
ATOM 2408 C CA . ARG B 1 96 ? 15.719 14.508 10.445 1 97 96 ARG B CA 1
ATOM 2409 C C . ARG B 1 96 ? 14.906 13.352 9.875 1 97 96 ARG B C 1
ATOM 2411 O O . ARG B 1 96 ? 13.719 13.227 10.164 1 97 96 ARG B O 1
ATOM 2418 N N . MET B 1 97 ? 15.555 12.508 9.125 1 96.12 97 MET B N 1
ATOM 2419 C CA . MET B 1 97 ? 14.875 11.344 8.562 1 96.12 97 MET B CA 1
ATOM 2420 C C . MET B 1 97 ? 14.469 10.367 9.664 1 96.12 97 MET B C 1
ATOM 2422 O O . MET B 1 97 ? 13.406 9.75 9.594 1 96.12 97 MET B O 1
ATOM 2426 N N . VAL B 1 98 ? 15.32 10.219 10.617 1 97.44 98 VAL B N 1
ATOM 2427 C CA . VAL B 1 98 ? 14.992 9.359 11.75 1 97.44 98 VAL B CA 1
ATOM 2428 C C . VAL B 1 98 ? 13.781 9.922 12.492 1 97.44 98 VAL B C 1
ATOM 2430 O O . VAL B 1 98 ? 12.836 9.195 12.797 1 97.44 98 VAL B O 1
ATOM 2433 N N . ASN B 1 99 ? 13.82 11.227 12.773 1 97.44 99 ASN B N 1
ATOM 2434 C CA . ASN B 1 99 ? 12.695 11.867 13.438 1 97.44 99 ASN B CA 1
ATOM 2435 C C . ASN B 1 99 ? 11.398 11.672 12.664 1 97.44 99 ASN B C 1
ATOM 2437 O O . ASN B 1 99 ? 10.352 11.383 13.258 1 97.44 99 ASN B O 1
ATOM 2441 N N . SER B 1 100 ? 11.5 11.883 11.422 1 96.69 100 SER B N 1
ATOM 2442 C CA . SER B 1 100 ? 10.344 11.688 10.555 1 96.69 100 SER B CA 1
ATOM 2443 C C . SER B 1 100 ? 9.82 10.25 10.641 1 96.69 100 SER B C 1
ATOM 2445 O O . SER B 1 100 ? 8.617 10.031 10.766 1 96.69 100 SER B O 1
ATOM 2447 N N . THR B 1 101 ? 10.703 9.25 10.57 1 96.75 101 THR B N 1
ATOM 2448 C CA . THR B 1 101 ? 10.328 7.844 10.633 1 96.75 101 THR B CA 1
ATOM 2449 C C . THR B 1 101 ? 9.711 7.504 11.992 1 96.75 101 THR B C 1
ATOM 2451 O O . THR B 1 101 ? 8.68 6.84 12.062 1 96.75 101 THR B O 1
ATOM 2454 N N . VAL B 1 102 ? 10.281 7.973 13.008 1 96.44 102 VAL B N 1
ATOM 2455 C CA . VAL B 1 102 ? 9.758 7.75 14.352 1 96.44 102 VAL B CA 1
ATOM 2456 C C . VAL B 1 102 ? 8.359 8.352 14.469 1 96.44 102 VAL B C 1
ATOM 2458 O O . VAL B 1 102 ? 7.453 7.715 15.016 1 96.44 102 VAL B O 1
ATOM 2461 N N . PHE B 1 103 ? 8.242 9.531 14.023 1 96.19 103 PHE B N 1
ATOM 2462 C CA . PHE B 1 103 ? 6.934 10.18 14.055 1 96.19 103 PHE B CA 1
ATOM 2463 C C . PHE B 1 103 ? 5.895 9.336 13.32 1 96.19 103 PHE B C 1
ATOM 2465 O O . PHE B 1 103 ? 4.789 9.133 13.82 1 96.19 103 PHE B O 1
ATOM 2472 N N . SER B 1 104 ? 6.23 8.836 12.109 1 94.44 104 SER B N 1
ATOM 2473 C CA . SER B 1 104 ? 5.32 8.023 11.312 1 94.44 104 SER B CA 1
ATOM 2474 C C . SER B 1 104 ? 4.902 6.762 12.055 1 94.44 104 SER B C 1
ATOM 2476 O O . SER B 1 104 ? 3.717 6.418 12.094 1 94.44 104 SER B O 1
ATOM 2478 N N . VAL B 1 105 ? 5.859 6.082 12.633 1 92.62 105 VAL B N 1
ATOM 2479 C CA . VAL B 1 105 ? 5.598 4.852 13.375 1 92.62 105 VAL B CA 1
ATOM 2480 C C . VAL B 1 105 ? 4.68 5.148 14.562 1 92.62 105 VAL B C 1
ATOM 2482 O O . VAL B 1 105 ? 3.717 4.414 14.805 1 92.62 105 VAL B O 1
ATOM 2485 N N . THR B 1 106 ? 4.957 6.191 15.25 1 91.44 106 THR B N 1
ATOM 2486 C CA . THR B 1 106 ? 4.164 6.586 16.406 1 91.44 106 THR B CA 1
ATOM 2487 C C . THR B 1 106 ? 2.748 6.969 15.984 1 91.44 106 THR B C 1
ATOM 2489 O O . THR B 1 106 ? 1.773 6.586 16.641 1 91.44 106 THR B O 1
ATOM 2492 N N . PHE B 1 107 ? 2.682 7.73 14.945 1 90.56 107 PHE B N 1
ATOM 2493 C CA . PHE B 1 107 ? 1.385 8.148 14.43 1 90.56 107 PHE B CA 1
ATOM 2494 C C . PHE B 1 107 ? 0.512 6.938 14.117 1 90.56 107 PHE B C 1
ATOM 2496 O O . PHE B 1 107 ? -0.646 6.875 14.531 1 90.56 107 PHE B O 1
ATOM 2503 N N . MET B 1 108 ? 1.034 5.977 13.352 1 86.75 108 MET B N 1
ATOM 2504 C CA . MET B 1 108 ? 0.32 4.758 12.984 1 86.75 108 MET B CA 1
ATOM 2505 C C . MET B 1 108 ? -0.102 3.975 14.227 1 86.75 108 MET B C 1
ATOM 2507 O O . MET B 1 108 ? -1.203 3.424 14.266 1 86.75 108 MET B O 1
ATOM 2511 N N . ARG B 1 109 ? 0.684 3.955 15.234 1 85.69 109 ARG B N 1
ATOM 2512 C CA . ARG B 1 109 ? 0.431 3.184 16.438 1 85.69 109 ARG B CA 1
ATOM 2513 C C . ARG B 1 109 ? -0.621 3.863 17.312 1 85.69 109 ARG B C 1
ATOM 2515 O O . ARG B 1 109 ? -1.409 3.189 17.984 1 85.69 109 ARG B O 1
ATOM 2522 N N . GLU B 1 110 ? -0.733 5.137 17.203 1 90.12 110 GLU B N 1
ATOM 2523 C CA . GLU B 1 110 ? -1.524 5.859 18.203 1 90.12 110 GLU B CA 1
ATOM 2524 C C . GLU B 1 110 ? -2.795 6.434 17.578 1 90.12 110 GLU B C 1
ATOM 2526 O O . GLU B 1 110 ? -3.682 6.902 18.297 1 90.12 110 GLU B O 1
ATOM 2531 N N . HIS B 1 111 ? -2.896 6.438 16.344 1 91.5 111 HIS B N 1
ATOM 2532 C CA . HIS B 1 111 ? -4.059 7.047 15.703 1 91.5 111 HIS B CA 1
ATOM 2533 C C . HIS B 1 111 ? -5.297 6.172 15.867 1 91.5 111 HIS B C 1
ATOM 2535 O O . HIS B 1 111 ? -5.539 5.273 15.055 1 91.5 111 HIS B O 1
ATOM 2541 N N . ALA B 1 112 ? -6.152 6.547 16.734 1 90.88 112 ALA B N 1
ATOM 2542 C CA . ALA B 1 112 ? -7.262 5.715 17.188 1 90.88 112 ALA B CA 1
ATOM 2543 C C . ALA B 1 112 ? -8.25 5.441 16.062 1 90.88 112 ALA B C 1
ATOM 2545 O O . ALA B 1 112 ? -8.672 4.301 15.867 1 90.88 112 ALA B O 1
ATOM 2546 N N . LEU B 1 113 ? -8.656 6.465 15.344 1 91.5 113 LEU B N 1
ATOM 2547 C CA . LEU B 1 113 ? -9.656 6.285 14.297 1 91.5 113 LEU B CA 1
ATOM 2548 C C . LEU B 1 113 ? -9.125 5.383 13.188 1 91.5 113 LEU B C 1
ATOM 2550 O O . LEU B 1 113 ? -9.82 4.477 12.727 1 91.5 113 LEU B O 1
ATOM 2554 N N . LEU B 1 114 ? -7.91 5.672 12.773 1 91.81 114 LEU B N 1
ATOM 2555 C CA . LEU B 1 114 ? -7.297 4.855 11.727 1 91.81 114 LEU B CA 1
ATOM 2556 C C . LEU B 1 114 ? -7.27 3.385 12.133 1 91.81 114 LEU B C 1
ATOM 2558 O O . LEU B 1 114 ? -7.684 2.518 11.359 1 91.81 114 LEU B O 1
ATOM 2562 N N . LYS B 1 115 ? -6.824 3.131 13.32 1 92.25 115 LYS B N 1
ATOM 2563 C CA . LYS B 1 115 ? -6.773 1.766 13.836 1 92.25 115 LYS B CA 1
ATOM 2564 C C . LYS B 1 115 ? -8.164 1.14 13.867 1 92.25 115 LYS B C 1
ATOM 2566 O O . LYS B 1 115 ? -8.344 -0.014 13.469 1 92.25 115 LYS B O 1
ATOM 2571 N N . LYS B 1 116 ? -9.078 1.888 14.344 1 92.62 116 LYS B N 1
ATOM 2572 C CA . LYS B 1 116 ? -10.453 1.402 14.43 1 92.62 116 LYS B CA 1
ATOM 2573 C C . LYS B 1 116 ? -11 1.072 13.047 1 92.62 116 LYS B C 1
ATOM 2575 O O . LYS B 1 116 ? -11.5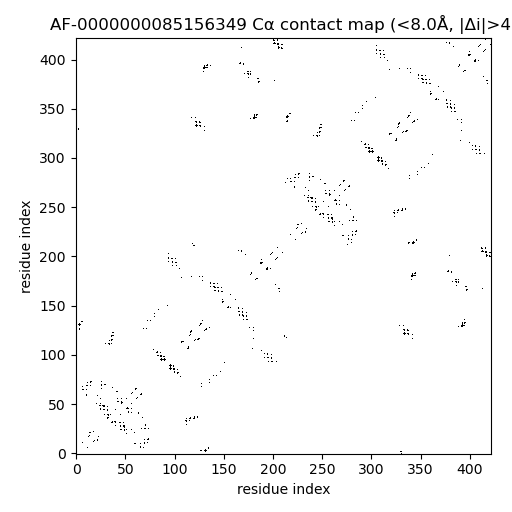55 -0.007 12.836 1 92.62 116 LYS B O 1
ATOM 2580 N N . LEU B 1 117 ? -10.844 1.973 12.117 1 91.94 117 LEU B N 1
ATOM 2581 C CA . LEU B 1 117 ? -11.406 1.79 10.781 1 91.94 117 LEU B CA 1
ATOM 2582 C C . LEU B 1 117 ? -10.734 0.628 10.062 1 91.94 117 LEU B C 1
ATOM 2584 O O . LEU B 1 117 ? -11.398 -0.151 9.375 1 91.94 117 LEU B O 1
ATOM 2588 N N . LEU B 1 118 ? -9.461 0.469 10.188 1 91.69 118 LEU B N 1
ATOM 2589 C CA . LEU B 1 118 ? -8.75 -0.638 9.555 1 91.69 118 LEU B CA 1
ATOM 2590 C C . LEU B 1 118 ? -9.203 -1.975 10.133 1 91.69 118 LEU B C 1
ATOM 2592 O O . LEU B 1 118 ? -9.25 -2.98 9.422 1 91.69 118 LEU B O 1
ATOM 2596 N N . ARG B 1 119 ? -9.539 -1.945 11.375 1 91.62 119 ARG B N 1
ATOM 2597 C CA . ARG B 1 119 ? -9.922 -3.18 12.062 1 91.62 119 ARG B CA 1
ATOM 2598 C C . ARG B 1 119 ? -11.375 -3.537 11.781 1 91.62 119 ARG B C 1
ATOM 2600 O O . ARG B 1 119 ? -11.695 -4.699 11.523 1 91.62 119 ARG B O 1
ATOM 2607 N N . THR B 1 120 ? -12.281 -2.543 11.773 1 92.56 120 THR B N 1
ATOM 2608 C CA . THR B 1 120 ? -13.703 -2.859 11.844 1 92.56 120 THR B CA 1
ATOM 2609 C C . THR B 1 120 ? -14.398 -2.514 10.523 1 92.56 120 THR B C 1
ATOM 2611 O O . THR B 1 120 ? -15.453 -3.061 10.211 1 92.56 120 THR B O 1
ATOM 2614 N N . GLU B 1 121 ? -13.875 -1.562 9.828 1 93.38 121 GLU B N 1
ATOM 2615 C CA . GLU B 1 121 ? -14.516 -1.124 8.586 1 93.38 121 GLU B CA 1
ATOM 2616 C C . GLU B 1 121 ? -13.477 -0.848 7.5 1 93.38 121 GLU B C 1
ATOM 2618 O O . GLU B 1 121 ? -13.477 0.223 6.891 1 93.38 121 GLU B O 1
ATOM 2623 N N . PRO B 1 122 ? -12.641 -1.86 7.246 1 92 122 PRO B N 1
ATOM 2624 C CA . PRO B 1 122 ? -11.602 -1.61 6.246 1 92 122 PRO B CA 1
ATOM 2625 C C . PRO B 1 122 ? -12.18 -1.21 4.887 1 92 122 PRO B C 1
ATOM 2627 O O . PRO B 1 122 ? -11.562 -0.425 4.16 1 92 122 PRO B O 1
ATOM 2630 N N . GLU B 1 123 ? -13.352 -1.626 4.582 1 89 123 GLU B N 1
ATOM 2631 C CA . GLU B 1 123 ? -13.984 -1.316 3.303 1 89 123 GLU B CA 1
ATOM 2632 C C . GLU B 1 123 ? -14.312 0.169 3.197 1 89 123 GLU B C 1
ATOM 2634 O O . GLU B 1 123 ? -14.492 0.694 2.096 1 89 123 GLU B O 1
ATOM 2639 N N . THR B 1 124 ? -14.398 0.792 4.336 1 88.75 124 THR B N 1
ATOM 2640 C CA . THR B 1 124 ? -14.75 2.209 4.367 1 88.75 124 THR B CA 1
ATOM 2641 C C . THR B 1 124 ? -13.508 3.074 4.148 1 88.75 124 THR B C 1
ATOM 2643 O O . THR B 1 124 ? -13.586 4.117 3.496 1 88.75 124 THR B O 1
ATOM 2646 N N . ILE B 1 125 ? -12.367 2.588 4.539 1 90.88 125 ILE B N 1
ATOM 2647 C CA . ILE B 1 125 ? -11.234 3.502 4.594 1 90.88 125 ILE B CA 1
ATOM 2648 C C . ILE B 1 125 ? -10.211 3.117 3.525 1 90.88 125 ILE B C 1
ATOM 2650 O O . ILE B 1 125 ? -9.523 3.98 2.979 1 90.88 125 ILE B O 1
ATOM 2654 N N . LEU B 1 126 ? -10.164 1.92 3.189 1 93.06 126 LEU B N 1
ATOM 2655 C CA . LEU B 1 126 ? -9.078 1.426 2.35 1 93.06 126 LEU B CA 1
ATOM 2656 C C . LEU B 1 126 ? -9.133 2.051 0.959 1 93.06 126 LEU B C 1
ATOM 2658 O O . LEU B 1 126 ? -8.109 2.436 0.403 1 93.06 126 LEU B O 1
ATOM 2662 N N . PRO B 1 127 ? -10.336 2.207 0.437 1 92 127 PRO B N 1
ATOM 2663 C CA . PRO B 1 127 ? -10.336 2.852 -0.878 1 92 127 PRO B CA 1
ATOM 2664 C C . PRO B 1 127 ? -9.758 4.266 -0.845 1 92 127 PRO B C 1
ATOM 2666 O O . PRO B 1 127 ? -9.008 4.648 -1.742 1 92 127 PRO B O 1
ATOM 2669 N N . SER B 1 128 ? -9.969 4.977 0.203 1 90.12 128 SER B N 1
ATOM 2670 C CA . SER B 1 128 ? -9.492 6.348 0.329 1 90.12 128 SER B CA 1
ATOM 2671 C C . SER B 1 128 ? -7.977 6.391 0.498 1 90.12 128 SER B C 1
ATOM 2673 O O . SER B 1 128 ? -7.336 7.383 0.144 1 90.12 128 SER B O 1
ATOM 2675 N N . LEU B 1 129 ? -7.387 5.277 0.943 1 92.06 129 LEU B N 1
ATOM 2676 C CA . LEU B 1 129 ? -5.957 5.25 1.237 1 92.06 129 LEU B CA 1
ATOM 2677 C C . LEU B 1 129 ? -5.191 4.496 0.152 1 92.06 129 LEU B C 1
ATOM 2679 O O . LEU B 1 129 ? -3.965 4.402 0.203 1 92.06 129 LEU B O 1
ATOM 2683 N N . THR B 1 130 ? -5.941 3.979 -0.858 1 93 130 THR B N 1
ATOM 2684 C CA . THR B 1 130 ? -5.273 3.191 -1.891 1 93 130 THR B CA 1
ATOM 2685 C C . THR B 1 130 ? -5.738 3.623 -3.279 1 93 130 THR B C 1
ATOM 2687 O O . THR B 1 130 ? -5.266 4.629 -3.812 1 93 130 THR B O 1
ATOM 2690 N N . VAL B 1 131 ? -6.852 3.023 -3.777 1 91.94 131 VAL B N 1
ATOM 2691 C CA . VAL B 1 131 ? -7.262 3.217 -5.164 1 91.94 131 VAL B CA 1
ATOM 2692 C C . VAL B 1 131 ? -7.652 4.676 -5.391 1 91.94 131 VAL B C 1
ATOM 2694 O O . VAL B 1 131 ? -7.512 5.199 -6.496 1 91.94 131 VAL B O 1
ATOM 2697 N N . ASP B 1 132 ? -8.109 5.324 -4.348 1 89.06 132 ASP B N 1
ATOM 2698 C CA . ASP B 1 132 ? -8.57 6.703 -4.496 1 89.06 132 ASP B CA 1
ATOM 2699 C C . ASP B 1 132 ? -7.602 7.68 -3.842 1 89.06 132 ASP B C 1
ATOM 2701 O O . ASP B 1 132 ? -7.961 8.828 -3.559 1 89.06 132 ASP B O 1
ATOM 2705 N N . ALA B 1 133 ? -6.387 7.207 -3.604 1 90.06 133 ALA B N 1
ATOM 2706 C CA . ALA B 1 133 ? -5.457 7.988 -2.791 1 90.06 133 ALA B CA 1
ATOM 2707 C C . ALA B 1 133 ? -4.652 8.953 -3.654 1 90.06 133 ALA B C 1
ATOM 2709 O O . ALA B 1 133 ? -3.68 9.555 -3.188 1 90.06 133 ALA B O 1
ATOM 2710 N N . GLY B 1 134 ? -5.016 9.133 -4.91 1 88.88 134 GLY B N 1
ATOM 2711 C CA . GLY B 1 134 ? -4.219 9.945 -5.809 1 88.88 134 GLY B CA 1
ATOM 2712 C C . GLY B 1 134 ? -3.941 11.336 -5.266 1 88.88 134 GLY B C 1
ATOM 2713 O O . GLY B 1 134 ? -2.791 11.781 -5.23 1 88.88 134 GLY B O 1
ATOM 2714 N N . VAL B 1 135 ? -4.887 11.961 -4.785 1 85.56 135 VAL B N 1
ATOM 2715 C CA . VAL B 1 135 ? -4.77 13.336 -4.312 1 85.56 135 VAL B CA 1
ATOM 2716 C C . VAL B 1 135 ? -3.893 13.383 -3.061 1 85.56 135 VAL B C 1
ATOM 2718 O O . VAL B 1 135 ? -3.018 14.242 -2.936 1 85.56 135 VAL B O 1
ATOM 2721 N N . ILE B 1 136 ? -4.133 12.453 -2.174 1 86.94 136 ILE B N 1
ATOM 2722 C CA . ILE B 1 136 ? -3.367 12.383 -0.934 1 86.94 136 ILE B CA 1
ATOM 2723 C C . ILE B 1 136 ? -1.906 12.062 -1.247 1 86.94 136 ILE B C 1
ATOM 2725 O O . ILE B 1 136 ? -0.997 12.664 -0.666 1 86.94 136 ILE B O 1
ATOM 2729 N N . LEU B 1 137 ? -1.714 11.188 -2.135 1 92.81 137 LEU B N 1
ATOM 2730 C CA . LEU B 1 137 ? -0.365 10.805 -2.531 1 92.81 137 LEU B CA 1
ATOM 2731 C C . LEU B 1 137 ? 0.37 11.969 -3.176 1 92.81 137 LEU B C 1
ATOM 2733 O O . LEU B 1 137 ? 1.54 12.219 -2.873 1 92.81 137 LEU B O 1
ATOM 2737 N N . ASP B 1 138 ? -0.313 12.688 -4.062 1 92.31 138 ASP B N 1
ATOM 2738 C CA . ASP B 1 138 ? 0.295 13.844 -4.707 1 92.31 138 ASP B CA 1
ATOM 2739 C C . ASP B 1 138 ? 0.667 14.914 -3.678 1 92.31 138 ASP B C 1
ATOM 2741 O O . ASP B 1 138 ? 1.763 15.477 -3.729 1 92.31 138 ASP B O 1
ATOM 2745 N N . TYR B 1 139 ? -0.221 15.117 -2.828 1 89.31 139 TYR B N 1
ATOM 2746 C CA . TYR B 1 139 ? 0.003 16.109 -1.782 1 89.31 139 TYR B CA 1
ATOM 2747 C C . TYR B 1 139 ? 1.188 15.719 -0.906 1 89.31 139 TYR B C 1
ATOM 2749 O O . TYR B 1 139 ? 2.074 16.547 -0.65 1 89.31 139 TYR B O 1
ATOM 2757 N N . ALA B 1 140 ? 1.176 14.516 -0.451 1 93.5 140 ALA B N 1
ATOM 2758 C CA . ALA B 1 140 ? 2.244 14.031 0.417 1 93.5 140 ALA B CA 1
ATOM 2759 C C . ALA B 1 140 ? 3.586 14.031 -0.313 1 93.5 140 ALA B C 1
ATOM 2761 O O . ALA B 1 140 ? 4.621 14.359 0.274 1 93.5 140 ALA B O 1
ATOM 2762 N N . THR B 1 141 ? 3.568 13.664 -1.546 1 96 141 THR B N 1
ATOM 2763 C CA . THR B 1 141 ? 4.785 13.672 -2.354 1 96 141 THR B CA 1
ATOM 2764 C C . THR B 1 141 ? 5.34 15.086 -2.486 1 96 141 THR B C 1
ATOM 2766 O O . THR B 1 141 ? 6.535 15.312 -2.283 1 96 141 THR B O 1
ATOM 2769 N N . GLU B 1 142 ? 4.492 16 -2.787 1 93.5 142 GLU B N 1
ATOM 2770 C CA . GLU B 1 142 ? 4.926 17.391 -2.924 1 93.5 142 GLU B CA 1
ATOM 2771 C C . GLU B 1 142 ? 5.5 17.906 -1.61 1 93.5 142 GLU B C 1
ATOM 2773 O O . GLU B 1 142 ? 6.5 18.641 -1.608 1 93.5 142 GLU B O 1
ATOM 2778 N N . TYR B 1 143 ? 4.844 17.578 -0.625 1 92.81 143 TYR B N 1
ATOM 2779 C CA . TYR B 1 143 ? 5.328 17.969 0.694 1 92.81 143 TYR B CA 1
ATOM 2780 C C . TYR B 1 143 ? 6.727 17.422 0.945 1 92.81 143 TYR B C 1
ATOM 2782 O O . TYR B 1 143 ? 7.625 18.156 1.368 1 92.81 143 TYR B O 1
ATOM 2790 N N . THR B 1 144 ? 6.957 16.156 0.688 1 94.88 144 THR B N 1
ATOM 2791 C CA . THR B 1 144 ? 8.234 15.477 0.893 1 94.88 144 THR B CA 1
ATOM 2792 C C . THR B 1 144 ? 9.297 16.047 -0.041 1 94.88 144 THR B C 1
ATOM 2794 O O . THR B 1 144 ? 10.461 16.188 0.346 1 94.88 144 THR B O 1
ATOM 2797 N N . VAL B 1 145 ? 8.922 16.391 -1.236 1 94.88 145 VAL B N 1
ATOM 2798 C CA . VAL B 1 145 ? 9.836 17.031 -2.176 1 94.88 145 VAL B CA 1
ATOM 2799 C C . VAL B 1 145 ? 10.375 18.328 -1.57 1 94.88 145 VAL B C 1
ATOM 2801 O O . VAL B 1 145 ? 11.578 18.594 -1.638 1 94.88 145 VAL B O 1
ATOM 2804 N N . GLY B 1 146 ? 9.469 19.141 -1.028 1 93.38 146 GLY B N 1
ATOM 2805 C CA . GLY B 1 146 ? 9.891 20.375 -0.405 1 93.38 146 GLY B CA 1
ATOM 2806 C C . GLY B 1 146 ? 10.922 20.172 0.69 1 93.38 146 GLY B C 1
ATOM 2807 O O . GLY B 1 146 ? 11.922 20.891 0.747 1 93.38 146 GLY B O 1
ATOM 2808 N N . LEU B 1 147 ? 10.727 19.188 1.496 1 92.88 147 LEU B N 1
ATOM 2809 C CA . LEU B 1 147 ? 11.656 18.891 2.586 1 92.88 147 LEU B CA 1
ATOM 2810 C C . LEU B 1 147 ? 13.008 18.438 2.043 1 92.88 147 LEU B C 1
ATOM 2812 O O . LEU B 1 147 ? 14.047 18.922 2.488 1 92.88 147 LEU B O 1
ATOM 2816 N N . LEU B 1 148 ? 12.977 17.531 1.066 1 94 148 LEU B N 1
ATOM 2817 C CA . LEU B 1 148 ? 14.211 16.953 0.542 1 94 148 LEU B CA 1
ATOM 2818 C C . LEU B 1 148 ? 14.984 17.969 -0.289 1 94 148 LEU B C 1
ATOM 2820 O O . LEU B 1 148 ? 16.219 17.953 -0.303 1 94 148 LEU B O 1
ATOM 2824 N N . ARG B 1 149 ? 14.195 18.797 -1.013 1 93.75 149 ARG B N 1
ATOM 2825 C CA . ARG B 1 149 ? 14.836 19.828 -1.823 1 93.75 149 ARG B CA 1
ATOM 2826 C C . ARG B 1 149 ? 15.703 20.75 -0.964 1 93.75 149 ARG B C 1
ATOM 2828 O O . ARG B 1 149 ? 16.859 21.031 -1.312 1 93.75 149 ARG B O 1
ATOM 2835 N N . ARG B 1 150 ? 15.211 21.188 0.085 1 88.44 150 ARG B N 1
ATOM 2836 C CA . ARG B 1 150 ? 15.922 22.047 1.01 1 88.44 150 ARG B CA 1
ATOM 2837 C C . ARG B 1 150 ? 17.172 21.359 1.567 1 88.44 150 ARG B C 1
ATOM 2839 O O . ARG B 1 150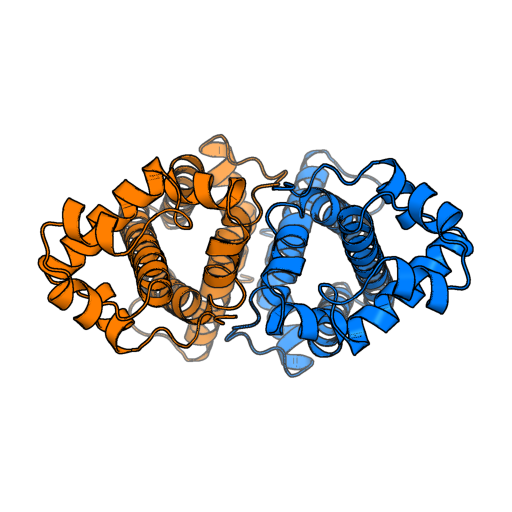 ? 18.203 22 1.759 1 88.44 150 ARG B O 1
ATOM 2846 N N . GLU B 1 151 ? 17.062 20.094 1.76 1 89.25 151 GLU B N 1
ATOM 2847 C CA . GLU B 1 151 ? 18.141 19.328 2.361 1 89.25 151 GLU B CA 1
ATOM 2848 C C . GLU B 1 151 ? 19.234 19 1.339 1 89.25 151 GLU B C 1
ATOM 2850 O O . GLU B 1 151 ? 20.422 19.078 1.648 1 89.25 151 GLU B O 1
ATOM 2855 N N . LEU B 1 152 ? 18.859 18.688 0.159 1 91.19 152 LEU B N 1
ATOM 2856 C CA . LEU B 1 152 ? 19.812 18.109 -0.789 1 91.19 152 LEU B CA 1
ATOM 2857 C C . LEU B 1 152 ? 20.391 19.188 -1.707 1 91.19 152 LEU B C 1
ATOM 2859 O O . LEU B 1 152 ? 21.547 19.094 -2.125 1 91.19 152 LEU B O 1
ATOM 2863 N N . TYR B 1 153 ? 19.625 20.094 -2.145 1 90.12 153 TYR B N 1
ATOM 2864 C CA . TYR B 1 153 ? 20.062 20.938 -3.252 1 90.12 153 TYR B CA 1
ATOM 2865 C C . TYR B 1 153 ? 19.906 22.406 -2.916 1 90.12 153 TYR B C 1
ATOM 2867 O O . TYR B 1 153 ? 20.484 23.266 -3.586 1 90.12 153 TYR B O 1
ATOM 2875 N N . GLY B 1 154 ? 19.172 22.719 -1.917 1 84.19 154 GLY B N 1
ATOM 2876 C CA . GLY B 1 154 ? 18.906 24.109 -1.626 1 84.19 154 GLY B CA 1
ATOM 2877 C C . GLY B 1 154 ? 17.75 24.688 -2.43 1 84.19 154 GLY B C 1
ATOM 2878 O O . GLY B 1 154 ? 16.688 24.062 -2.531 1 84.19 154 GLY B O 1
ATOM 2879 N N . THR B 1 155 ? 17.859 25.891 -3.088 1 80.94 155 THR B N 1
ATOM 2880 C CA . THR B 1 155 ? 16.75 26.609 -3.682 1 80.94 155 THR B CA 1
ATOM 2881 C C . THR B 1 155 ? 16.594 26.266 -5.16 1 80.94 155 THR B C 1
ATOM 2883 O O . THR B 1 155 ? 15.484 26.109 -5.66 1 80.94 155 THR B O 1
ATOM 2886 N N . GLU B 1 156 ? 17.703 26.078 -5.875 1 87.75 156 GLU B N 1
ATOM 2887 C CA . GLU B 1 156 ? 17.625 25.812 -7.309 1 87.75 156 GLU B CA 1
ATOM 2888 C C . GLU B 1 156 ? 17.953 24.359 -7.625 1 87.75 156 GLU B C 1
ATOM 2890 O O . GLU B 1 156 ? 18.859 23.781 -7.023 1 87.75 156 GLU B O 1
ATOM 2895 N N . THR B 1 157 ? 17.031 23.75 -8.445 1 91.94 157 THR B N 1
ATOM 2896 C CA . THR B 1 157 ? 17.25 22.359 -8.852 1 91.94 157 THR B CA 1
ATOM 2897 C C . THR B 1 157 ? 17.234 22.234 -10.375 1 91.94 157 THR B C 1
ATOM 2899 O O . THR B 1 157 ? 16.547 23 -11.062 1 91.94 157 THR B O 1
ATOM 2902 N N . THR B 1 158 ? 18.094 21.422 -10.875 1 93.44 158 THR B N 1
ATOM 2903 C CA . THR B 1 158 ? 18.031 21.031 -12.281 1 93.44 158 THR B CA 1
ATOM 2904 C C . THR B 1 158 ? 16.844 20.109 -12.539 1 93.44 158 THR B C 1
ATOM 2906 O O . THR B 1 158 ? 16.266 19.562 -11.602 1 93.44 158 THR B O 1
ATOM 2909 N N . PRO B 1 159 ? 16.453 19.938 -13.789 1 93.25 159 PRO B N 1
ATOM 2910 C CA . PRO B 1 159 ? 15.367 19.016 -14.109 1 93.25 159 PRO B CA 1
ATOM 2911 C C . PRO B 1 159 ? 15.633 17.594 -13.633 1 93.25 159 PRO B C 1
ATOM 2913 O O . PRO B 1 159 ? 14.727 16.906 -13.148 1 93.25 159 PRO B O 1
ATOM 2916 N N . ALA B 1 160 ? 16.859 17.188 -13.742 1 91.44 160 ALA B N 1
ATOM 2917 C CA . ALA B 1 160 ? 17.219 15.852 -13.297 1 91.44 160 ALA B CA 1
ATOM 2918 C C . ALA B 1 160 ? 17.094 15.727 -11.781 1 91.44 160 ALA B C 1
ATOM 2920 O O . ALA B 1 160 ? 16.625 14.703 -11.273 1 91.44 160 ALA B O 1
ATOM 2921 N N . GLN B 1 161 ? 17.5 16.766 -11.109 1 92.94 161 GLN B N 1
ATOM 2922 C CA . GLN B 1 161 ? 17.375 16.781 -9.656 1 92.94 161 GLN B CA 1
ATOM 2923 C C . GLN B 1 161 ? 15.906 16.812 -9.227 1 92.94 161 GLN B C 1
ATOM 2925 O O . GLN B 1 161 ? 15.531 16.172 -8.242 1 92.94 161 GLN B O 1
ATOM 2930 N N . GLU B 1 162 ? 15.109 17.5 -9.961 1 93.31 162 GLU B N 1
ATOM 2931 C CA . GLU B 1 162 ? 13.68 17.547 -9.664 1 93.31 162 GLU B CA 1
ATOM 2932 C C . GLU B 1 162 ? 13.031 16.188 -9.859 1 93.31 162 GLU B C 1
ATOM 2934 O O . GLU B 1 162 ? 12.211 15.758 -9.047 1 93.31 162 GLU B O 1
ATOM 2939 N N . ARG B 1 163 ? 13.391 15.516 -10.898 1 92.31 163 ARG B N 1
ATOM 2940 C CA . ARG B 1 163 ? 12.883 14.172 -11.141 1 92.31 163 ARG B CA 1
ATOM 2941 C C . ARG B 1 163 ? 13.297 13.219 -10.023 1 92.31 163 ARG B C 1
ATOM 2943 O O . ARG B 1 163 ? 12.5 12.383 -9.594 1 92.31 163 ARG B O 1
ATOM 2950 N N . HIS B 1 164 ? 14.539 13.367 -9.625 1 93.5 164 HIS B N 1
ATOM 2951 C CA . HIS B 1 164 ? 15.031 12.547 -8.516 1 93.5 164 HIS B CA 1
ATOM 2952 C C . HIS B 1 164 ? 14.227 12.805 -7.246 1 93.5 164 HIS B C 1
ATOM 2954 O O . HIS B 1 164 ? 13.773 11.859 -6.594 1 93.5 164 HIS B O 1
ATOM 2960 N N . LEU B 1 165 ? 14.023 14.078 -6.949 1 94.31 165 LEU B N 1
ATOM 2961 C CA . LEU B 1 165 ? 13.289 14.453 -5.746 1 94.31 165 LEU B CA 1
ATOM 2962 C C . LEU B 1 165 ? 11.875 13.891 -5.781 1 94.31 165 LEU B C 1
ATOM 2964 O O . LEU B 1 165 ? 11.406 13.312 -4.797 1 94.31 165 LEU B O 1
ATOM 2968 N N . ARG B 1 166 ? 11.227 13.992 -6.879 1 95.19 166 ARG B N 1
ATOM 2969 C CA . ARG B 1 166 ? 9.852 13.531 -6.996 1 95.19 166 ARG B CA 1
ATOM 2970 C C . ARG B 1 166 ? 9.766 12.016 -6.887 1 95.19 166 ARG B C 1
ATOM 2972 O O . ARG B 1 166 ? 8.859 11.484 -6.242 1 95.19 166 ARG B O 1
ATOM 2979 N N . THR B 1 167 ? 10.719 11.344 -7.5 1 95.81 167 THR B N 1
ATOM 2980 C CA . THR B 1 167 ? 10.719 9.883 -7.457 1 95.81 167 THR B CA 1
ATOM 2981 C C . THR B 1 167 ? 10.953 9.383 -6.035 1 95.81 167 THR B C 1
ATOM 2983 O O . THR B 1 167 ? 10.18 8.57 -5.523 1 95.81 167 THR B O 1
ATOM 2986 N N . VAL B 1 168 ? 11.938 9.906 -5.34 1 95.19 168 VAL B N 1
ATOM 2987 C CA . VAL B 1 168 ? 12.266 9.422 -4.004 1 95.19 168 VAL B CA 1
ATOM 2988 C C . VAL B 1 168 ? 11.164 9.828 -3.023 1 95.19 168 VAL B C 1
ATOM 2990 O O . VAL B 1 168 ? 10.859 9.078 -2.092 1 95.19 168 VAL B O 1
ATOM 2993 N N . ALA B 1 169 ? 10.602 11 -3.232 1 96.38 169 ALA B N 1
ATOM 2994 C CA . ALA B 1 169 ? 9.492 11.43 -2.385 1 96.38 169 ALA B CA 1
ATOM 2995 C C . ALA B 1 169 ? 8.297 10.492 -2.521 1 96.38 169 ALA B C 1
ATOM 2997 O O . ALA B 1 169 ? 7.676 10.117 -1.522 1 96.38 169 ALA B O 1
ATOM 2998 N N . GLU B 1 170 ? 7.969 10.141 -3.729 1 96.94 170 GLU B N 1
ATOM 2999 C CA . GLU B 1 170 ? 6.855 9.219 -3.943 1 96.94 170 GLU B CA 1
ATOM 3000 C C . GLU B 1 170 ? 7.141 7.852 -3.336 1 96.94 170 GLU B C 1
ATOM 3002 O O . GLU B 1 170 ? 6.27 7.254 -2.697 1 96.94 170 GLU B O 1
ATOM 3007 N N . LEU B 1 171 ? 8.336 7.316 -3.551 1 96.25 171 LEU B N 1
ATOM 3008 C CA . LEU B 1 171 ? 8.695 6.016 -2.996 1 96.25 171 LEU B CA 1
ATOM 3009 C C . LEU B 1 171 ? 8.594 6.023 -1.476 1 96.25 171 LEU B C 1
ATOM 3011 O O . LEU B 1 171 ? 8.062 5.082 -0.879 1 96.25 171 LEU B O 1
ATOM 3015 N N . HIS B 1 172 ? 9.078 7.082 -0.881 1 95 172 HIS B N 1
ATOM 3016 C CA . HIS B 1 172 ? 8.969 7.223 0.567 1 95 172 HIS B CA 1
ATOM 3017 C C . HIS B 1 172 ? 7.512 7.281 1.009 1 95 172 HIS B C 1
ATOM 3019 O O . HIS B 1 172 ? 7.129 6.625 1.979 1 95 172 HIS B O 1
ATOM 3025 N N . THR B 1 173 ? 6.703 8.055 0.317 1 95.31 173 THR B N 1
ATOM 3026 C CA . THR B 1 173 ? 5.285 8.188 0.636 1 95.31 173 THR B CA 1
ATOM 3027 C C . THR B 1 173 ? 4.574 6.844 0.498 1 95.31 173 THR B C 1
ATOM 3029 O O . THR B 1 173 ? 3.785 6.465 1.363 1 95.31 173 THR B O 1
ATOM 3032 N N . ARG B 1 174 ? 4.852 6.125 -0.551 1 95.62 174 ARG B N 1
ATOM 3033 C CA . ARG B 1 174 ? 4.238 4.82 -0.781 1 95.62 174 ARG B CA 1
ATOM 3034 C C . ARG B 1 174 ? 4.641 3.83 0.307 1 95.62 174 ARG B C 1
ATOM 3036 O O . ARG B 1 174 ? 3.807 3.053 0.781 1 95.62 174 ARG B O 1
ATOM 3043 N N . LEU B 1 175 ? 5.887 3.822 0.678 1 95.25 175 LEU B N 1
ATOM 3044 C CA . LEU B 1 175 ? 6.324 2.924 1.741 1 95.25 175 LEU B CA 1
ATOM 3045 C C . LEU B 1 175 ? 5.625 3.256 3.055 1 95.25 175 LEU B C 1
ATOM 3047 O O . LEU B 1 175 ? 5.141 2.357 3.748 1 95.25 175 LEU B O 1
ATOM 3051 N N . THR B 1 176 ? 5.547 4.52 3.398 1 94.19 176 THR B N 1
ATOM 3052 C CA . THR B 1 176 ? 4.859 4.941 4.617 1 94.19 176 THR B CA 1
ATOM 3053 C C . THR B 1 176 ? 3.398 4.508 4.594 1 94.19 176 THR B C 1
ATOM 3055 O O . THR B 1 176 ? 2.904 3.922 5.559 1 94.19 176 THR B O 1
ATOM 3058 N N . LEU B 1 177 ? 2.77 4.785 3.469 1 94.19 177 LEU B N 1
ATOM 3059 C CA . LEU B 1 177 ? 1.372 4.402 3.305 1 94.19 177 LEU B CA 1
ATOM 3060 C C . LEU B 1 177 ? 1.21 2.889 3.379 1 94.19 177 LEU B C 1
ATOM 3062 O O . LEU B 1 177 ? 0.232 2.391 3.941 1 94.19 177 LEU B O 1
ATOM 3066 N N . SER B 1 178 ? 2.129 2.164 2.799 1 94 178 SER B N 1
ATOM 3067 C CA . SER B 1 178 ? 2.109 0.706 2.857 1 94 178 SER B CA 1
ATOM 3068 C C . SER B 1 178 ? 2.123 0.209 4.301 1 94 178 SER B C 1
ATOM 3070 O O . SER B 1 178 ? 1.356 -0.686 4.66 1 94 178 SER B O 1
ATOM 3072 N N . PHE B 1 179 ? 2.934 0.75 5.164 1 92.94 179 PHE B N 1
ATOM 3073 C CA . PHE B 1 179 ? 3.023 0.331 6.559 1 92.94 179 PHE B CA 1
ATOM 3074 C C . PHE B 1 179 ? 1.74 0.665 7.309 1 92.94 179 PHE B C 1
ATOM 3076 O O . PHE B 1 179 ? 1.381 -0.02 8.273 1 92.94 179 PHE B O 1
ATOM 3083 N N . ILE B 1 180 ? 1.076 1.674 6.816 1 91.12 180 ILE B N 1
ATOM 3084 C CA . ILE B 1 180 ? -0.175 2.076 7.449 1 91.12 180 ILE B CA 1
ATOM 3085 C C . ILE B 1 180 ? -1.271 1.068 7.113 1 91.12 180 ILE B C 1
ATOM 3087 O O . ILE B 1 180 ? -1.951 0.558 8.008 1 91.12 180 ILE B O 1
ATOM 3091 N N . VAL B 1 181 ? -1.432 0.73 5.828 1 92.81 181 VAL B N 1
ATOM 3092 C CA . VAL B 1 181 ? -2.594 -0.043 5.402 1 92.81 181 VAL B CA 1
ATOM 3093 C C . VAL B 1 181 ? -2.295 -1.535 5.527 1 92.81 181 VAL B C 1
ATOM 3095 O O . VAL B 1 181 ? -3.213 -2.359 5.527 1 92.81 181 VAL B O 1
ATOM 3098 N N . THR B 1 182 ? -1.016 -1.908 5.562 1 92.5 182 THR B N 1
ATOM 3099 C CA . THR B 1 182 ? -0.558 -3.279 5.758 1 92.5 182 THR B CA 1
ATOM 3100 C C . THR B 1 182 ? 0.389 -3.367 6.949 1 92.5 182 THR B C 1
ATOM 3102 O O . THR B 1 182 ? 1.6 -3.527 6.777 1 92.5 182 THR B O 1
ATOM 3105 N N . PRO B 1 183 ? -0.148 -3.441 8.133 1 89.19 183 PRO B N 1
ATOM 3106 C CA . PRO B 1 183 ? 0.693 -3.295 9.328 1 89.19 183 PRO B CA 1
ATOM 3107 C C . PRO B 1 183 ? 1.559 -4.523 9.586 1 89.19 183 PRO B C 1
ATOM 3109 O O . PRO B 1 183 ? 2.496 -4.465 10.391 1 89.19 183 PRO B O 1
ATOM 3112 N N . HIS B 1 184 ? 1.341 -5.574 8.906 1 89.44 184 HIS B N 1
ATOM 3113 C CA . HIS B 1 184 ? 2.176 -6.766 9.039 1 89.44 184 HIS B CA 1
ATOM 3114 C C . HIS B 1 184 ? 3.59 -6.504 8.531 1 89.44 184 HIS B C 1
ATOM 3116 O O . HIS B 1 184 ? 3.783 -6.152 7.367 1 89.44 184 HIS B O 1
ATOM 3122 N N . THR B 1 185 ? 4.562 -6.57 9.461 1 92.06 185 THR B N 1
ATOM 3123 C CA . THR B 1 185 ? 5.938 -6.289 9.062 1 92.06 185 THR B CA 1
ATOM 3124 C C . THR B 1 185 ? 6.926 -7.051 9.938 1 92.06 185 THR B C 1
ATOM 3126 O O . THR B 1 185 ? 6.652 -7.301 11.117 1 92.06 185 THR B O 1
ATOM 3129 N N . SER B 1 186 ? 7.965 -7.406 9.352 1 92.38 186 SER B N 1
ATOM 3130 C CA . SER B 1 186 ? 9.07 -8.016 10.086 1 92.38 186 SER B CA 1
ATOM 3131 C C . SER B 1 186 ? 10.172 -7.004 10.367 1 92.38 186 SER B C 1
ATOM 3133 O O . SER B 1 186 ? 11.156 -7.32 11.039 1 92.38 186 SER B O 1
ATOM 3135 N N . ILE B 1 187 ? 10.031 -5.824 9.859 1 92.88 187 ILE B N 1
ATOM 3136 C CA . ILE B 1 187 ? 11.008 -4.773 10.109 1 92.88 187 ILE B CA 1
ATOM 3137 C C . ILE B 1 187 ? 10.789 -4.184 11.5 1 92.88 187 ILE B C 1
ATOM 3139 O O . ILE B 1 187 ? 9.695 -3.701 11.812 1 92.88 187 ILE B O 1
ATOM 3143 N N . ASN B 1 188 ? 11.805 -4.309 12.227 1 88.44 188 ASN B N 1
ATOM 3144 C CA . ASN B 1 188 ? 11.719 -3.869 13.609 1 88.44 188 ASN B CA 1
ATOM 3145 C C . ASN B 1 188 ? 12.062 -2.387 13.75 1 88.44 188 ASN B C 1
ATOM 3147 O O . ASN B 1 188 ? 13.195 -1.981 13.516 1 88.44 188 ASN B O 1
ATOM 3151 N N . LEU B 1 189 ? 11.094 -1.613 14.156 1 89.44 189 LEU B N 1
ATOM 3152 C CA . LEU B 1 189 ? 11.273 -0.185 14.391 1 89.44 189 LEU B CA 1
ATOM 3153 C C . LEU B 1 189 ? 10.891 0.18 15.828 1 89.44 189 LEU B C 1
ATOM 3155 O O . LEU B 1 189 ? 10.367 1.268 16.078 1 89.44 189 LEU B O 1
ATOM 3159 N N . ALA B 1 190 ? 11.133 -0.726 16.734 1 86.69 190 ALA B N 1
ATOM 3160 C CA . ALA B 1 190 ? 10.664 -0.59 18.109 1 86.69 190 ALA B CA 1
ATOM 3161 C C . ALA B 1 190 ? 11.492 0.43 18.875 1 86.69 190 ALA B C 1
ATOM 3163 O O . ALA B 1 190 ? 11.008 1.058 19.812 1 86.69 190 ALA B O 1
ATOM 3164 N N . THR B 1 191 ? 12.82 0.568 18.531 1 92.19 191 THR B N 1
ATOM 3165 C CA . THR B 1 191 ? 13.695 1.502 19.219 1 92.19 191 THR B CA 1
ATOM 3166 C C . THR B 1 191 ? 14.211 2.572 18.266 1 92.19 191 THR B C 1
ATOM 3168 O O . THR B 1 191 ? 14.148 2.408 17.047 1 92.19 191 THR B O 1
ATOM 3171 N N . ILE B 1 192 ? 14.688 3.576 18.891 1 93.56 192 ILE B N 1
ATOM 3172 C CA . ILE B 1 192 ? 15.273 4.648 18.094 1 93.56 192 ILE B CA 1
ATOM 3173 C C . ILE B 1 192 ? 16.484 4.117 17.328 1 93.56 192 ILE B C 1
ATOM 3175 O O . ILE B 1 192 ? 16.734 4.504 16.188 1 93.56 192 ILE B O 1
ATOM 3179 N N . GLU B 1 193 ? 17.188 3.256 17.938 1 94.31 193 GLU B N 1
ATOM 3180 C CA . GLU B 1 193 ? 18.359 2.691 17.297 1 94.31 193 GLU B CA 1
ATOM 3181 C C . GLU B 1 193 ? 17.984 1.812 16.109 1 94.31 193 GLU B C 1
ATOM 3183 O O . GLU B 1 193 ? 18.641 1.847 15.07 1 94.31 193 GLU B O 1
ATOM 3188 N N . ASP B 1 194 ? 16.938 1.048 16.25 1 94.44 194 ASP B N 1
ATOM 3189 C CA . ASP B 1 194 ? 16.422 0.267 15.117 1 94.44 194 ASP B CA 1
ATOM 3190 C C . ASP B 1 194 ? 16.016 1.174 13.969 1 94.44 194 ASP B C 1
ATOM 3192 O O . ASP B 1 194 ? 16.312 0.891 12.805 1 94.44 194 ASP B O 1
ATOM 3196 N N . THR B 1 195 ? 15.359 2.24 14.367 1 96.12 195 THR B N 1
ATOM 3197 C CA . THR B 1 195 ? 14.883 3.197 13.375 1 96.12 195 THR B CA 1
ATOM 3198 C C . THR B 1 195 ? 16.047 3.861 12.656 1 96.12 195 THR B C 1
ATOM 3200 O O . THR B 1 195 ? 16.031 4.012 11.438 1 96.12 195 THR B O 1
ATOM 3203 N N . ARG B 1 196 ? 17.047 4.227 13.391 1 96 196 ARG B N 1
ATOM 3204 C CA . ARG B 1 196 ? 18.234 4.844 12.805 1 96 196 ARG B CA 1
ATOM 3205 C C . ARG B 1 196 ? 18.922 3.893 11.836 1 96 196 ARG B C 1
ATOM 3207 O O . ARG B 1 196 ? 19.344 4.301 10.75 1 96 196 ARG B O 1
ATOM 3214 N N . SER B 1 197 ? 19.062 2.668 12.281 1 93.81 197 SER B N 1
ATOM 3215 C CA . SER B 1 197 ? 19.656 1.666 11.406 1 93.81 197 SER B CA 1
ATOM 3216 C C . SER B 1 197 ? 18.859 1.507 10.117 1 93.81 197 SER B C 1
ATOM 3218 O O . SER B 1 197 ? 19.438 1.427 9.031 1 93.81 197 SER B O 1
ATOM 3220 N N . TYR B 1 198 ? 17.562 1.452 10.195 1 94.81 198 TYR B N 1
ATOM 3221 C CA . TYR B 1 198 ? 16.672 1.338 9.047 1 94.81 198 TYR B CA 1
ATOM 3222 C C . TYR B 1 198 ? 16.828 2.535 8.109 1 94.81 198 TYR B C 1
ATOM 3224 O O . TYR B 1 198 ? 16.969 2.371 6.898 1 94.81 198 TYR B O 1
ATOM 3232 N N . VAL B 1 199 ? 16.828 3.705 8.711 1 95.06 199 VAL B N 1
ATOM 3233 C CA . 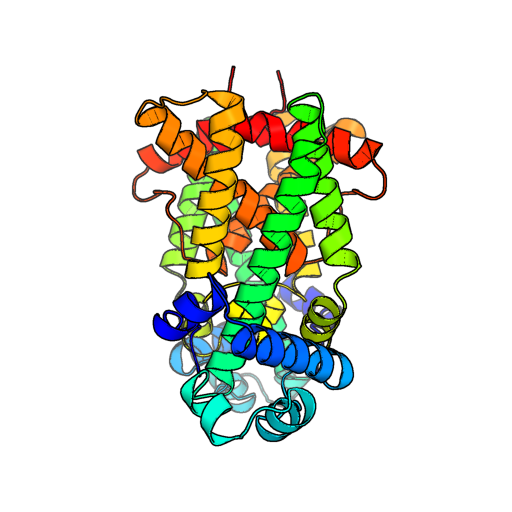VAL B 1 199 ? 16.938 4.938 7.938 1 95.06 199 VAL B CA 1
ATOM 3234 C C . VAL B 1 199 ? 18.297 4.973 7.23 1 95.06 199 VAL B C 1
ATOM 3236 O O . VAL B 1 199 ? 18.359 5.199 6.02 1 95.06 199 VAL B O 1
ATOM 3239 N N . ARG B 1 200 ? 19.344 4.695 7.938 1 92.5 200 ARG B N 1
ATOM 3240 C CA . ARG B 1 200 ? 20.703 4.797 7.434 1 92.5 200 ARG B CA 1
ATOM 3241 C C . ARG B 1 200 ? 20.953 3.783 6.32 1 92.5 200 ARG B C 1
ATOM 3243 O O . ARG B 1 200 ? 21.594 4.102 5.312 1 92.5 200 ARG B O 1
ATOM 3250 N N . ASN B 1 201 ? 20.406 2.66 6.48 1 90.81 201 ASN B N 1
ATOM 3251 C CA . ASN B 1 201 ? 20.781 1.563 5.594 1 90.81 201 ASN B CA 1
ATOM 3252 C C . ASN B 1 201 ? 19.828 1.453 4.406 1 90.81 201 ASN B C 1
ATOM 3254 O O . ASN B 1 201 ? 20.172 0.874 3.377 1 90.81 201 ASN B O 1
ATOM 3258 N N . TYR B 1 202 ? 18.625 1.996 4.539 1 92.56 202 TYR B N 1
ATOM 3259 C CA . TYR B 1 202 ? 17.656 1.671 3.5 1 92.56 202 TYR B CA 1
ATOM 3260 C C . TYR B 1 202 ? 17.016 2.934 2.939 1 92.56 202 TYR B C 1
ATOM 3262 O O . TYR B 1 202 ? 16.859 3.072 1.724 1 92.56 202 TYR B O 1
ATOM 3270 N N . LEU B 1 203 ? 16.625 3.891 3.811 1 92.06 203 LEU B N 1
ATOM 3271 C CA . LEU B 1 203 ? 15.961 5.082 3.301 1 92.06 203 LEU B CA 1
ATOM 3272 C C . LEU B 1 203 ? 16.969 6.062 2.707 1 92.06 203 LEU B C 1
ATOM 3274 O O . LEU B 1 203 ? 16.75 6.582 1.609 1 92.06 203 LEU B O 1
ATOM 3278 N N . MET B 1 204 ? 18.078 6.312 3.4 1 91.06 204 MET B N 1
ATOM 3279 C CA . MET B 1 204 ? 19.047 7.324 2.982 1 91.06 204 MET B CA 1
ATOM 3280 C C . MET B 1 204 ? 19.688 6.941 1.658 1 91.06 204 MET B C 1
ATOM 3282 O O . MET B 1 204 ? 19.828 7.781 0.766 1 91.06 204 MET B O 1
ATOM 3286 N N . PRO B 1 205 ? 20.047 5.703 1.471 1 87.62 205 PRO B N 1
ATOM 3287 C CA . PRO B 1 205 ? 20.641 5.352 0.183 1 87.62 205 PRO B CA 1
ATOM 3288 C C . PRO B 1 205 ? 19.703 5.59 -0.994 1 87.62 205 PRO B C 1
ATOM 3290 O O . PRO B 1 205 ? 20.156 5.914 -2.096 1 87.62 205 PRO B O 1
ATOM 3293 N N . MET B 1 206 ? 18.422 5.391 -0.765 1 86.06 206 MET B N 1
ATOM 3294 C CA . MET B 1 206 ? 17.438 5.652 -1.81 1 86.06 206 MET B CA 1
ATOM 3295 C C . MET B 1 206 ? 17.391 7.137 -2.158 1 86.06 206 MET B C 1
ATOM 3297 O O . MET B 1 206 ? 17.188 7.5 -3.316 1 86.06 206 MET B O 1
ATOM 3301 N N . VAL B 1 207 ? 17.594 7.961 -1.192 1 88.44 207 VAL B N 1
ATOM 3302 C CA . VAL B 1 207 ? 17.438 9.406 -1.336 1 88.44 207 VAL B CA 1
ATOM 3303 C C . VAL B 1 207 ? 18.703 10.008 -1.921 1 88.44 207 VAL B C 1
ATOM 3305 O O . VAL B 1 207 ? 18.641 10.859 -2.814 1 88.44 207 VAL B O 1
ATOM 3308 N N . VAL B 1 208 ? 19.828 9.586 -1.474 1 82.75 208 VAL B N 1
ATOM 3309 C CA . VAL B 1 208 ? 21.078 10.234 -1.849 1 82.75 208 VAL B CA 1
ATOM 3310 C C . VAL B 1 208 ? 21.625 9.594 -3.123 1 82.75 208 VAL B C 1
ATOM 3312 O O . VAL B 1 208 ? 22.422 10.211 -3.84 1 82.75 208 VAL B O 1
ATOM 3315 N N . GLY B 1 209 ? 20.938 8.586 -3.654 1 66.69 209 GLY B N 1
ATOM 3316 C CA . GLY B 1 209 ? 21.375 7.938 -4.879 1 66.69 209 GLY B CA 1
ATOM 3317 C C . GLY B 1 209 ? 22.781 7.367 -4.777 1 66.69 209 GLY B C 1
ATOM 3318 O O . GLY B 1 209 ? 23.391 7.41 -3.713 1 66.69 209 GLY B O 1
ATOM 3319 N N . PRO B 1 210 ? 23.125 6.555 -5.859 1 54.12 210 PRO B N 1
ATOM 3320 C CA . PRO B 1 210 ? 24.516 6.074 -5.871 1 54.12 210 PRO B CA 1
ATOM 3321 C C . PRO B 1 210 ? 25.531 7.211 -5.84 1 54.12 210 PRO B C 1
ATOM 3323 O O . PRO B 1 210 ? 25.281 8.273 -6.414 1 54.12 210 PRO B O 1
ATOM 3326 N N . ARG B 1 211 ? 26.375 7.254 -4.816 1 44.97 211 ARG B N 1
ATOM 3327 C CA . ARG B 1 211 ? 27.516 8.148 -4.848 1 44.97 211 ARG B CA 1
ATOM 3328 C C . ARG B 1 211 ? 28.391 7.879 -6.07 1 44.97 211 ARG B C 1
ATOM 3330 O O . ARG B 1 211 ? 28.453 6.746 -6.559 1 44.97 211 ARG B O 1
#

Nearest PDB structures (foldseek):
  6yj2-assembly1_A  TM=4.848E-01  e=4.898E-05  Mycobacterium tuberculosis H37Rv
  3aqs-assembly2_C  TM=6.360E-01  e=5.239E-04  Corynebacterium glutamicum ATCC 13032
  6en8-assembly1_C  TM=6.442E-01  e=1.317E-03  Sulfolobus acidocaldarius DSM 639
  3ppb-assembly1_B  TM=5.045E-01  e=1.260E-03  Shewanella loihica PV-4
  3aqt-assembly1_A  TM=5.114E-01  e=4.501E-03  Corynebacterium glutamicum ATCC 13032

Radius of gyration: 22.49 Å; Cα contacts (8 Å, |Δi|>4): 499; chains: 2; bounding box: 57×59×41 Å

Organism: Mycolicibacterium paratuberculosis (strain ATCC BAA-968 / K-10) (NCBI:txid262316)

Solvent-accessible surface area (backbone atoms only — not comparable to full-atom values): 22434 Å² total; per-residue (Å²): 130,86,54,63,56,75,68,50,67,67,43,51,52,44,51,75,61,49,52,72,66,52,45,37,40,45,52,26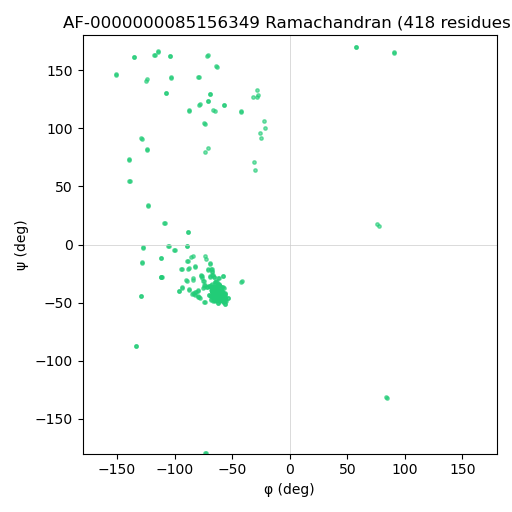,39,51,55,46,24,56,72,64,30,64,88,71,49,44,73,64,56,30,23,62,67,38,71,42,54,63,68,60,49,39,70,70,33,76,40,69,67,52,43,51,51,40,44,52,51,41,50,50,50,52,50,53,53,52,32,50,54,36,27,68,71,33,89,46,72,68,44,16,53,31,33,28,50,51,45,50,55,49,48,62,74,63,37,61,48,62,52,48,35,59,69,74,37,39,62,72,45,46,46,58,72,24,68,34,17,50,65,59,49,52,51,51,19,52,53,42,26,56,58,48,36,56,72,73,58,46,90,70,72,54,72,68,53,46,51,49,38,50,48,41,21,39,53,52,46,44,46,54,50,36,49,60,50,26,64,68,71,86,72,66,62,86,42,71,66,39,34,41,52,48,34,61,43,37,51,45,28,32,64,68,32,78,127,129,86,55,49,53,77,67,51,66,67,44,50,52,44,53,75,60,50,50,72,65,53,46,36,41,45,52,24,40,52,54,46,24,56,73,65,31,65,86,71,49,45,73,65,56,29,22,63,67,38,71,43,53,64,68,59,48,38,68,69,34,76,40,71,66,52,43,51,52,38,44,53,52,39,51,50,48,51,49,51,53,51,33,50,55,36,28,68,69,32,88,46,72,68,43,16,52,31,33,29,50,51,45,52,54,49,47,62,73,63,38,62,50,62,52,47,34,59,66,74,37,38,62,72,46,46,43,55,72,23,69,28,18,48,66,60,50,52,51,51,20,54,53,42,26,55,57,48,35,56,71,73,59,45,89,70,70,53,73,68,53,47,52,49,38,50,48,42,20,39,53,52,48,44,47,55,50,36,50,64,52,26,65,69,69,86,71,66,62,87,42,71,66,40,34,40,52,48,33,62,43,38,53,45,29,32,65,68,32,77,128

Secondary structure (DSSP, 8-state):
-----S--HHHHHHHHS--HHHHHHHHHHHHHHHHH-SSS--HHHHHHHHT--HHHHHHH--SHHHHHHHHHHHHHHHHHHHHHHHHHT-SSHHHHHHHHHHHHHHHHHH-HHHHHHHHH-HHHHHHHHTTT-HHHHHHHHHHHHHHHHHHHT-S---HHHHHHHHHHHHHHHHHHHHHHH--------SSHHHHHHHIIIIIHHHHH---/-----S--HHHHHHHHS--HHHHHHHHHHHHHHHHH-SSS--HHHHHHHHT--HHHHHHH--SHHHHHHHHHHHHHHHHHHHHHHHHHT-SSHHHHHHHHHHHHHHHHHH-HHHHHHHHH-HHHHHHHHTTT-HHHHHHHHHHHHHHHHHHHT-S---HHHHHHHHHHHHHHHHHHHHHHH--------SSHHHHHHHIIIIIHHHHH---

pLDDT: mean 89.95, std 11.42, range [23.02, 97.75]